Protein AF-A0A821NLD6-F1 (afdb_monomer)

Structure (mmCIF, N/CA/C/O backbone):
data_AF-A0A821NLD6-F1
#
_entry.id   AF-A0A821NLD6-F1
#
loop_
_atom_site.group_PDB
_atom_site.id
_atom_site.type_symbol
_atom_site.label_atom_id
_atom_site.label_alt_id
_atom_site.label_comp_id
_atom_site.label_asym_id
_atom_site.label_entity_id
_atom_site.label_seq_id
_atom_site.pdbx_PDB_ins_code
_atom_site.Cartn_x
_atom_site.Cartn_y
_atom_site.Cartn_z
_atom_site.occupancy
_atom_site.B_iso_or_equiv
_atom_site.auth_seq_id
_atom_site.auth_comp_id
_atom_site.auth_asym_id
_atom_site.auth_atom_id
_atom_site.pdbx_PDB_model_num
ATOM 1 N N . MET A 1 1 ? -44.579 -10.676 -20.548 1.00 37.75 1 MET A N 1
ATOM 2 C CA . MET A 1 1 ? -43.269 -11.299 -20.260 1.00 37.75 1 MET A CA 1
ATOM 3 C C . MET A 1 1 ? -42.342 -11.118 -21.457 1.00 37.75 1 MET A C 1
ATOM 5 O O . MET A 1 1 ? -42.563 -11.739 -22.485 1.00 37.75 1 MET A O 1
ATOM 9 N N . LYS A 1 2 ? -41.333 -10.247 -21.354 1.00 29.66 2 LYS A N 1
ATOM 10 C CA . LYS A 1 2 ? -40.175 -10.227 -22.261 1.00 29.66 2 LYS A CA 1
ATOM 11 C C . LYS A 1 2 ? -38.938 -10.290 -21.374 1.00 29.66 2 LYS A C 1
ATOM 13 O O . LYS A 1 2 ? -38.672 -9.351 -20.631 1.00 29.66 2 LYS A O 1
ATOM 18 N N . GLY A 1 3 ? -38.264 -11.437 -21.389 1.00 34.97 3 GLY A N 1
ATOM 19 C CA . GLY A 1 3 ? -37.049 -11.667 -20.619 1.00 34.97 3 GLY A CA 1
ATOM 20 C C . GLY A 1 3 ? -35.936 -10.750 -21.110 1.00 34.97 3 GLY A C 1
ATOM 21 O O . GLY A 1 3 ? -35.515 -10.838 -22.264 1.00 34.97 3 GLY A O 1
ATOM 22 N N . GLN A 1 4 ? -35.464 -9.864 -20.235 1.00 34.06 4 GLN A N 1
ATOM 23 C CA . GLN A 1 4 ? -34.188 -9.193 -20.433 1.00 34.06 4 GLN A CA 1
ATOM 24 C C . GLN A 1 4 ? -33.091 -10.256 -20.352 1.00 34.06 4 GLN A C 1
ATOM 26 O O . GLN A 1 4 ? -32.816 -10.804 -19.287 1.00 34.06 4 GLN A O 1
ATOM 31 N N . LYS A 1 5 ? -32.471 -10.559 -21.496 1.00 36.44 5 LYS A N 1
ATOM 32 C CA . LYS A 1 5 ? -31.191 -11.268 -21.534 1.00 36.44 5 LYS A CA 1
ATOM 33 C C . LYS A 1 5 ? -30.191 -10.459 -20.704 1.00 36.44 5 LYS A C 1
ATOM 35 O O . LYS A 1 5 ? -29.886 -9.318 -21.056 1.00 36.44 5 LYS A O 1
ATOM 40 N N . MET A 1 6 ? -29.692 -11.046 -19.617 1.00 34.88 6 MET A N 1
ATOM 41 C CA . MET A 1 6 ? -28.507 -10.548 -18.921 1.00 34.88 6 MET A CA 1
ATOM 42 C C . MET A 1 6 ? -27.387 -10.364 -19.949 1.00 34.88 6 MET A C 1
ATOM 44 O O . MET A 1 6 ? -27.017 -11.305 -20.651 1.00 34.88 6 MET A O 1
ATOM 48 N N . LYS A 1 7 ? -26.872 -9.135 -20.061 1.00 32.75 7 LYS A N 1
ATOM 49 C CA . LYS A 1 7 ? -25.643 -8.862 -20.813 1.00 32.75 7 LYS A CA 1
ATOM 50 C C . LYS A 1 7 ? -24.501 -9.680 -20.187 1.00 32.75 7 LYS A C 1
ATOM 52 O O . LYS A 1 7 ? -24.438 -9.749 -18.959 1.00 32.75 7 LYS A O 1
ATOM 57 N N . PRO A 1 8 ? -23.599 -10.274 -20.986 1.00 34.47 8 PRO A N 1
ATOM 58 C CA . PRO A 1 8 ? -22.451 -10.993 -20.448 1.00 34.47 8 PRO A CA 1
ATOM 59 C C . PRO A 1 8 ? -21.585 -10.035 -19.618 1.00 34.47 8 PRO A C 1
ATOM 61 O O . PRO A 1 8 ? -21.359 -8.888 -20.018 1.00 34.47 8 PRO A O 1
ATOM 64 N N . MET A 1 9 ? -21.111 -10.493 -18.456 1.00 41.25 9 MET A N 1
ATOM 65 C CA . MET A 1 9 ? -20.085 -9.784 -17.692 1.00 41.25 9 MET A CA 1
ATOM 66 C C . MET A 1 9 ? -18.869 -9.556 -18.600 1.00 41.25 9 MET A C 1
ATOM 68 O O . MET A 1 9 ? -18.304 -10.510 -19.130 1.00 41.25 9 MET A O 1
ATOM 72 N N . LYS A 1 10 ? -18.477 -8.290 -18.794 1.00 47.72 10 LYS A N 1
ATOM 73 C CA . LYS A 1 10 ? -17.214 -7.906 -19.446 1.00 47.72 10 LYS A CA 1
ATOM 74 C C . LYS A 1 10 ? -16.070 -8.715 -18.816 1.00 47.72 10 LYS A C 1
ATOM 76 O O . LYS A 1 10 ? -15.932 -8.683 -17.593 1.00 47.72 10 LYS A O 1
ATOM 81 N N . ASN A 1 11 ? -15.267 -9.407 -19.630 1.00 58.84 11 ASN A N 1
ATOM 82 C CA . ASN A 1 11 ? -14.079 -10.132 -19.166 1.00 58.84 11 ASN A CA 1
ATOM 83 C C . ASN A 1 11 ? -13.219 -9.194 -18.298 1.00 58.84 11 ASN A C 1
ATOM 85 O O . ASN A 1 11 ? -12.875 -8.091 -18.734 1.00 58.84 11 ASN A O 1
ATOM 89 N N . ARG A 1 12 ? -12.932 -9.592 -17.053 1.00 69.56 12 ARG A N 1
ATOM 90 C CA . ARG A 1 12 ? -12.019 -8.844 -16.176 1.00 69.56 12 ARG A CA 1
ATOM 91 C C . ARG A 1 12 ? -10.612 -8.914 -16.773 1.00 69.56 12 ARG A C 1
ATOM 93 O O . ARG A 1 12 ? -10.216 -9.974 -17.250 1.00 69.56 12 ARG A O 1
ATOM 100 N N . SER A 1 13 ? -9.886 -7.797 -16.761 1.00 84.12 13 SER A N 1
ATOM 101 C CA . SER A 1 13 ? -8.491 -7.758 -17.209 1.00 84.12 13 SER A CA 1
ATOM 102 C C . SER A 1 13 ? -7.653 -8.716 -16.361 1.00 84.12 13 SER A C 1
ATOM 104 O O . SER A 1 13 ? -7.825 -8.760 -15.141 1.00 84.12 13 SER A O 1
ATOM 106 N N . ARG A 1 14 ? -6.749 -9.469 -16.989 1.00 93.25 14 ARG A N 1
ATOM 107 C CA . ARG A 1 14 ? -5.793 -10.333 -16.287 1.00 93.25 14 ARG A CA 1
ATOM 108 C C . ARG A 1 14 ? -4.606 -9.484 -15.856 1.00 93.25 14 ARG A C 1
ATOM 110 O O . ARG A 1 14 ? -3.985 -8.831 -16.693 1.00 93.25 14 ARG A O 1
ATOM 117 N N . ILE A 1 15 ? -4.313 -9.470 -14.564 1.00 93.88 15 ILE A N 1
ATOM 118 C CA . ILE A 1 15 ? -3.285 -8.612 -13.970 1.00 93.88 15 ILE A CA 1
ATOM 119 C C . ILE A 1 15 ? -2.343 -9.492 -13.158 1.00 93.88 15 ILE A C 1
ATOM 121 O O . ILE A 1 15 ? -2.805 -10.427 -12.507 1.00 93.88 15 ILE A O 1
ATOM 125 N N . VAL A 1 16 ? -1.050 -9.182 -13.196 1.00 96.94 16 VAL A N 1
ATOM 126 C CA . VAL A 1 16 ? -0.032 -9.797 -12.336 1.00 96.94 16 VAL A CA 1
ATOM 127 C C . VAL A 1 16 ? 0.734 -8.726 -11.570 1.00 96.94 16 VAL A C 1
ATOM 129 O O . VAL A 1 16 ? 1.032 -7.662 -12.119 1.00 96.94 16 VAL A O 1
ATOM 132 N N . LEU A 1 17 ? 1.053 -9.013 -10.308 1.00 97.62 17 LEU A N 1
ATOM 133 C CA . LEU A 1 17 ? 1.860 -8.159 -9.443 1.00 97.62 17 LEU A CA 1
ATOM 134 C C . LEU A 1 17 ? 3.259 -8.748 -9.226 1.00 97.62 17 LEU A C 1
ATOM 136 O O . LEU A 1 17 ? 3.413 -9.863 -8.740 1.00 97.62 17 LEU A O 1
ATOM 140 N N . GLY A 1 18 ? 4.291 -7.974 -9.534 1.00 97.38 18 GLY A N 1
ATOM 141 C CA . GLY A 1 18 ? 5.661 -8.215 -9.105 1.00 97.38 18 GLY A CA 1
ATOM 142 C C . GLY A 1 18 ? 5.996 -7.382 -7.878 1.00 97.38 18 GLY A C 1
ATOM 143 O O . GLY A 1 18 ? 5.846 -6.164 -7.902 1.00 97.38 18 GLY A O 1
ATOM 144 N N . ILE A 1 19 ? 6.474 -8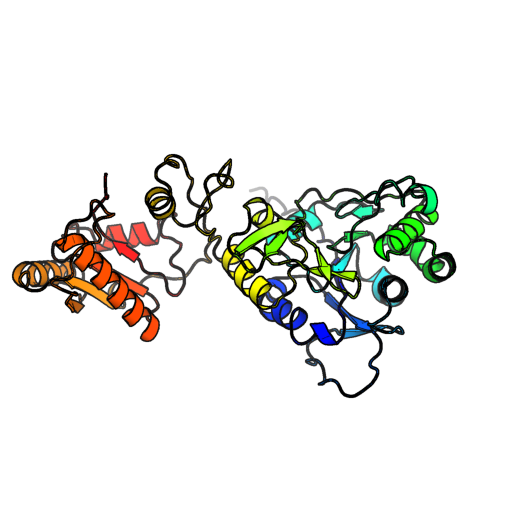.022 -6.818 1.00 96.31 19 ILE A N 1
ATOM 145 C CA . ILE A 1 19 ? 6.978 -7.340 -5.626 1.00 96.31 19 ILE A CA 1
ATOM 146 C C . ILE A 1 19 ? 8.499 -7.428 -5.658 1.00 96.31 19 ILE A C 1
ATOM 148 O O . ILE A 1 19 ? 9.067 -8.512 -5.502 1.00 96.31 19 ILE A O 1
ATOM 152 N N . LEU A 1 20 ? 9.154 -6.293 -5.885 1.00 94.94 20 LEU A N 1
ATOM 153 C CA . LEU A 1 20 ? 10.603 -6.173 -5.847 1.00 94.94 20 LEU A CA 1
ATOM 154 C C . LEU A 1 20 ? 11.060 -6.161 -4.382 1.00 94.94 20 LEU A C 1
ATOM 156 O O . LEU A 1 20 ? 10.788 -5.219 -3.642 1.00 94.94 20 LEU A O 1
ATOM 160 N N . SER A 1 21 ? 11.734 -7.226 -3.952 1.00 92.75 21 SER A N 1
ATOM 161 C CA . SER A 1 21 ? 12.211 -7.423 -2.577 1.00 92.75 21 SER A CA 1
ATOM 162 C C . SER A 1 21 ? 13.672 -7.835 -2.584 1.00 92.75 21 SER A C 1
ATOM 164 O O . SER A 1 21 ? 14.191 -8.273 -3.601 1.00 92.75 21 SER A O 1
ATOM 166 N N . ASP A 1 22 ? 14.362 -7.744 -1.460 1.00 90.06 22 ASP A N 1
ATOM 167 C CA . ASP A 1 22 ? 15.626 -8.444 -1.238 1.00 90.06 22 ASP A CA 1
ATOM 168 C C . ASP A 1 22 ? 15.442 -9.580 -0.227 1.00 90.06 22 ASP A C 1
ATOM 170 O O . ASP A 1 22 ? 14.374 -9.747 0.370 1.00 90.06 22 ASP A O 1
ATOM 174 N N . GLN A 1 23 ? 16.498 -10.365 -0.055 1.00 85.25 23 GLN A N 1
ATOM 175 C CA . GLN A 1 23 ? 16.571 -11.463 0.898 1.00 85.25 23 GLN A CA 1
ATOM 176 C C . GLN A 1 23 ? 16.348 -11.051 2.364 1.00 85.25 23 GLN A C 1
ATOM 178 O O . GLN A 1 23 ? 15.758 -11.822 3.123 1.00 85.25 23 GLN A O 1
ATOM 183 N N . GLN A 1 24 ? 16.782 -9.857 2.776 1.00 86.12 24 GLN A N 1
ATOM 184 C CA . GLN A 1 24 ? 16.653 -9.372 4.157 1.00 86.12 24 GLN A CA 1
ATOM 185 C C . GLN A 1 24 ? 15.200 -8.997 4.486 1.00 86.12 24 GLN A C 1
ATOM 187 O O . GLN A 1 24 ? 14.738 -9.197 5.612 1.00 86.12 24 GLN A O 1
ATOM 192 N N . LEU A 1 25 ? 14.452 -8.516 3.490 1.00 89.12 25 LEU A N 1
ATOM 193 C CA . LEU A 1 25 ? 13.050 -8.119 3.628 1.00 89.12 25 LEU A CA 1
ATOM 194 C C . LEU A 1 25 ? 12.063 -9.298 3.634 1.00 89.12 25 LEU A C 1
ATOM 196 O O . LEU A 1 25 ? 10.897 -9.128 4.005 1.00 89.12 25 LEU A O 1
ATOM 200 N N . MET A 1 26 ? 12.513 -10.507 3.278 1.00 86.62 26 MET A N 1
ATOM 201 C CA . MET A 1 26 ? 11.643 -11.682 3.144 1.00 86.62 26 MET A CA 1
ATOM 202 C C . MET A 1 26 ? 10.950 -12.082 4.454 1.00 86.62 26 MET A C 1
ATOM 204 O O . MET A 1 26 ? 9.757 -12.392 4.465 1.00 86.62 26 MET A O 1
ATOM 208 N N . ASN A 1 27 ? 11.674 -12.036 5.575 1.00 85.75 27 ASN A N 1
ATOM 209 C CA . ASN A 1 27 ? 11.132 -12.397 6.891 1.00 85.75 27 ASN A CA 1
ATOM 210 C C . ASN A 1 27 ? 10.451 -11.220 7.610 1.00 85.75 27 ASN A C 1
ATOM 212 O O . ASN A 1 27 ? 9.822 -11.426 8.649 1.00 85.75 27 ASN A O 1
ATOM 216 N N . THR A 1 28 ? 10.543 -10.005 7.062 1.00 90.38 28 THR A N 1
ATOM 217 C CA . THR A 1 28 ? 10.016 -8.777 7.670 1.00 90.38 28 THR A CA 1
ATOM 218 C C . THR A 1 28 ? 8.853 -8.205 6.859 1.00 90.38 28 THR A C 1
ATOM 220 O O . THR A 1 28 ? 7.698 -8.513 7.159 1.00 90.38 28 THR A O 1
ATOM 223 N N . LEU A 1 29 ? 9.114 -7.380 5.842 1.00 92.56 29 LEU A N 1
ATOM 224 C CA . LEU A 1 29 ? 8.087 -6.659 5.078 1.00 92.56 29 LEU A CA 1
ATOM 225 C C . LEU A 1 29 ? 7.287 -7.586 4.164 1.00 92.56 29 LEU A C 1
ATOM 227 O O . LEU A 1 29 ? 6.063 -7.476 4.087 1.00 92.56 29 LEU A O 1
ATOM 231 N N . VAL A 1 30 ? 7.940 -8.571 3.545 1.00 90.75 30 VAL A N 1
ATOM 232 C CA . VAL A 1 30 ? 7.242 -9.585 2.745 1.00 90.75 30 VAL A CA 1
ATOM 233 C C . VAL A 1 30 ? 6.304 -10.401 3.629 1.00 90.75 30 VAL A C 1
ATOM 235 O O . VAL A 1 30 ? 5.124 -10.535 3.303 1.00 90.75 30 VAL A O 1
ATOM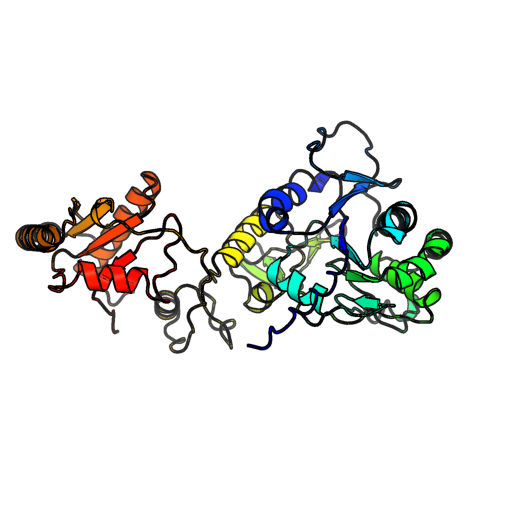 238 N N . ASN A 1 31 ? 6.762 -10.870 4.790 1.00 90.19 31 ASN A N 1
ATOM 239 C CA . ASN A 1 31 ? 5.894 -11.562 5.742 1.00 90.19 31 ASN A CA 1
ATOM 240 C C . ASN A 1 31 ? 4.741 -10.662 6.240 1.00 90.19 31 ASN A C 1
ATOM 242 O O . ASN A 1 31 ? 3.597 -11.110 6.302 1.00 90.19 31 ASN A O 1
ATOM 246 N N . ALA A 1 32 ? 5.002 -9.377 6.501 1.00 94.12 32 ALA A N 1
ATOM 247 C CA . ALA A 1 32 ? 3.962 -8.424 6.888 1.00 94.12 32 ALA A CA 1
ATOM 248 C C . ALA A 1 32 ? 2.911 -8.226 5.784 1.00 94.12 32 ALA A C 1
ATOM 250 O O . ALA A 1 32 ? 1.714 -8.255 6.068 1.00 94.12 32 ALA A O 1
ATOM 251 N N . SER A 1 33 ? 3.318 -8.111 4.515 1.00 93.94 33 SER A N 1
ATOM 252 C CA . SER A 1 33 ? 2.387 -8.031 3.378 1.00 93.94 33 SER A CA 1
ATOM 253 C C . SER A 1 33 ? 1.469 -9.262 3.294 1.00 93.94 33 SER A C 1
ATOM 255 O O . SER A 1 33 ? 0.259 -9.117 3.100 1.00 93.94 33 SER A O 1
ATOM 257 N N . ARG A 1 34 ? 2.011 -10.466 3.550 1.00 90.62 34 ARG A N 1
ATOM 258 C CA . ARG A 1 34 ? 1.255 -11.734 3.576 1.00 90.62 34 ARG A CA 1
ATOM 259 C C . ARG A 1 34 ? 0.211 -11.793 4.678 1.00 90.62 34 ARG A C 1
ATOM 261 O O . ARG A 1 34 ? -0.840 -12.391 4.485 1.00 90.62 34 ARG A O 1
ATOM 268 N N . GLN A 1 35 ? 0.525 -11.234 5.836 1.00 90.19 35 GLN A N 1
ATOM 269 C CA . GLN A 1 35 ? -0.358 -11.245 6.999 1.00 90.19 35 GLN A CA 1
ATOM 270 C C . GLN A 1 35 ? -1.376 -10.095 6.982 1.00 90.19 35 GLN A C 1
ATOM 272 O O . GLN A 1 35 ? -2.294 -10.086 7.796 1.00 90.19 35 GLN A O 1
ATOM 277 N N . THR A 1 36 ? -1.229 -9.134 6.064 1.00 92.69 36 THR A N 1
ATOM 278 C CA . THR A 1 36 ? -2.073 -7.936 5.988 1.00 92.69 36 THR A CA 1
ATOM 279 C C . THR A 1 36 ? -2.931 -7.916 4.723 1.00 92.69 36 THR A C 1
ATOM 281 O O . THR A 1 36 ? -4.058 -8.408 4.717 1.00 92.69 36 THR A O 1
ATOM 284 N N . TRP A 1 37 ? -2.445 -7.317 3.637 1.00 91.44 37 TRP A N 1
ATOM 285 C CA . TRP A 1 37 ? -3.267 -6.994 2.471 1.00 91.44 37 TRP A CA 1
ATOM 286 C C . TRP A 1 37 ? -3.317 -8.108 1.415 1.00 91.44 37 TRP A C 1
ATOM 288 O O . TRP A 1 37 ? -4.322 -8.220 0.713 1.00 91.44 37 TRP A O 1
ATOM 298 N N . ILE A 1 38 ? -2.302 -8.975 1.330 1.00 92.25 38 ILE A N 1
ATOM 299 C CA . ILE A 1 38 ? -2.241 -10.054 0.325 1.00 92.25 38 ILE A CA 1
ATOM 300 C C . ILE A 1 38 ? -3.405 -11.048 0.397 1.00 92.25 38 ILE A C 1
ATOM 302 O O . ILE A 1 38 ? -3.915 -11.393 -0.664 1.00 92.25 38 ILE A O 1
ATOM 306 N N . PRO A 1 39 ? -3.906 -11.479 1.571 1.00 86.25 39 PRO A N 1
ATOM 307 C CA . PRO A 1 39 ? -5.051 -12.389 1.632 1.00 86.25 39 PRO A CA 1
ATOM 308 C C . PRO A 1 39 ? -6.320 -11.828 0.975 1.00 86.25 39 PRO A C 1
ATOM 310 O O . PRO A 1 39 ? -7.214 -12.586 0.616 1.00 86.25 39 PRO A O 1
ATOM 313 N N . SER A 1 40 ? -6.418 -10.500 0.833 1.00 79.25 40 SER A N 1
ATOM 314 C CA . SER A 1 40 ? -7.519 -9.832 0.126 1.00 79.25 40 SER A CA 1
ATOM 315 C C . SER A 1 40 ? -7.203 -9.545 -1.352 1.00 79.25 40 SER A C 1
ATOM 317 O O . SER A 1 40 ? -8.100 -9.132 -2.086 1.00 79.25 40 SER A O 1
ATOM 319 N N . PHE A 1 41 ? -5.952 -9.710 -1.794 1.00 85.50 41 PHE A N 1
ATOM 320 C CA . PHE A 1 41 ? -5.506 -9.378 -3.146 1.00 85.50 41 PHE A CA 1
ATOM 321 C C . PHE A 1 41 ? -5.912 -10.482 -4.141 1.00 85.50 41 PHE A C 1
ATOM 323 O O . PHE A 1 41 ? -5.534 -11.635 -3.952 1.00 85.50 41 PHE A O 1
ATOM 330 N N . PRO A 1 42 ? -6.686 -10.172 -5.199 1.00 83.12 42 PRO A N 1
ATOM 331 C CA . PRO A 1 42 ? -7.341 -11.199 -6.015 1.00 83.12 42 PRO A CA 1
ATOM 332 C C . PRO A 1 42 ? -6.547 -11.628 -7.262 1.00 83.12 42 PRO A C 1
ATOM 334 O O . PRO A 1 42 ? -7.101 -12.341 -8.098 1.00 83.12 42 PRO A O 1
ATOM 337 N N . TYR A 1 43 ? -5.319 -11.136 -7.447 1.00 90.38 43 TYR A N 1
ATOM 338 C CA . TYR A 1 43 ? -4.520 -11.355 -8.656 1.00 90.38 43 TYR A CA 1
ATOM 339 C C . TYR A 1 43 ? -3.254 -12.155 -8.353 1.00 90.38 43 TYR A C 1
ATOM 341 O O . TYR A 1 43 ? -2.788 -12.184 -7.212 1.00 90.38 43 TYR A O 1
ATOM 349 N N . ASP A 1 44 ? -2.680 -12.761 -9.392 1.00 93.69 44 ASP A N 1
ATOM 350 C CA . ASP A 1 44 ? -1.421 -13.489 -9.274 1.00 93.69 44 ASP A CA 1
ATOM 351 C C . ASP A 1 44 ? -0.294 -12.551 -8.845 1.00 93.69 44 ASP A C 1
ATOM 353 O O . ASP A 1 44 ? -0.226 -11.389 -9.265 1.00 93.69 44 ASP A O 1
ATOM 357 N N . LEU A 1 45 ? 0.608 -13.070 -8.013 1.00 95.06 45 LEU A N 1
ATOM 358 C CA . LEU A 1 45 ? 1.751 -12.310 -7.534 1.00 95.06 45 LEU A CA 1
ATOM 359 C C . LEU A 1 45 ? 3.037 -13.137 -7.514 1.00 95.06 45 LEU A C 1
ATOM 361 O O . LEU A 1 45 ? 3.017 -14.343 -7.254 1.00 95.06 45 LEU A O 1
ATOM 365 N N . PHE A 1 46 ? 4.150 -12.450 -7.757 1.00 95.12 46 PHE A N 1
ATOM 366 C CA . PHE A 1 46 ? 5.510 -12.971 -7.681 1.00 95.12 46 PHE A CA 1
ATOM 367 C C . PHE A 1 46 ? 6.358 -12.064 -6.794 1.00 95.12 46 PHE A C 1
ATOM 369 O O . PHE A 1 46 ? 6.314 -10.841 -6.926 1.00 95.12 46 PHE A O 1
ATOM 376 N N . TYR A 1 47 ? 7.165 -12.661 -5.925 1.00 94.38 47 TYR A N 1
ATOM 377 C CA . TYR A 1 47 ? 8.224 -11.953 -5.213 1.00 94.38 47 TYR A CA 1
ATOM 378 C C . TYR A 1 47 ? 9.523 -12.109 -5.982 1.00 94.38 47 TYR A C 1
ATOM 380 O O . TYR A 1 47 ? 9.917 -13.227 -6.291 1.00 94.38 47 TYR A O 1
ATOM 388 N N . PHE A 1 48 ? 10.207 -11.010 -6.262 1.00 94.44 48 PHE A N 1
ATOM 389 C CA . PHE A 1 48 ? 11.486 -11.024 -6.954 1.00 94.44 48 PHE A CA 1
ATOM 390 C C . PHE A 1 48 ? 12.602 -10.701 -5.979 1.00 94.44 48 PHE A C 1
ATOM 392 O O . PHE A 1 48 ? 12.579 -9.630 -5.379 1.00 94.44 48 PHE A O 1
ATOM 399 N N . VAL A 1 49 ? 13.575 -11.600 -5.858 1.00 92.81 49 VAL A N 1
ATOM 400 C CA . VAL A 1 49 ? 14.766 -11.441 -5.010 1.00 92.81 49 VAL A CA 1
ATOM 401 C C . VAL A 1 49 ? 16.028 -11.658 -5.836 1.00 92.81 49 VAL A C 1
ATOM 403 O O . VAL A 1 49 ? 16.003 -12.364 -6.843 1.00 92.81 49 VAL A O 1
ATOM 406 N N . GLY A 1 50 ? 17.139 -11.041 -5.446 1.00 90.25 50 GLY A N 1
ATOM 407 C CA . GLY A 1 50 ? 18.441 -11.310 -6.045 1.00 90.25 50 GLY A CA 1
ATOM 408 C C . GLY A 1 50 ? 18.937 -12.723 -5.734 1.00 90.25 50 GLY A C 1
ATOM 409 O O . GLY A 1 50 ? 18.416 -13.417 -4.854 1.00 90.25 50 GLY A O 1
ATOM 410 N N . ARG A 1 51 ? 19.968 -13.148 -6.464 1.00 85.31 51 ARG A N 1
ATOM 411 C CA . ARG A 1 51 ? 20.617 -14.452 -6.340 1.00 85.31 51 ARG A CA 1
ATOM 412 C C . ARG A 1 51 ? 21.075 -14.684 -4.900 1.00 85.31 51 ARG A C 1
ATOM 414 O O . ARG A 1 51 ? 21.732 -13.837 -4.290 1.00 85.31 51 ARG A O 1
ATOM 421 N N . ARG A 1 52 ? 20.749 -15.859 -4.359 1.00 73.56 52 ARG A N 1
ATOM 422 C CA . ARG A 1 52 ? 21.207 -16.288 -3.032 1.00 73.56 52 ARG A CA 1
ATOM 423 C C . ARG A 1 52 ? 22.718 -16.492 -3.028 1.00 73.56 52 ARG A C 1
ATOM 425 O O . ARG A 1 52 ? 23.233 -17.241 -3.854 1.00 73.56 52 ARG A O 1
ATOM 432 N N . ARG A 1 53 ? 23.417 -15.826 -2.099 1.00 62.59 53 ARG A N 1
ATOM 433 C CA . ARG A 1 53 ? 24.868 -15.994 -1.927 1.00 62.59 53 ARG A CA 1
ATOM 434 C C . ARG A 1 53 ? 25.256 -17.079 -0.917 1.00 62.59 53 ARG A C 1
ATOM 436 O O . ARG A 1 53 ? 26.345 -17.586 -1.089 1.00 62.59 53 ARG A O 1
ATOM 443 N N . GLU A 1 54 ? 24.400 -17.463 0.044 1.00 56.09 54 GLU A N 1
ATOM 444 C CA . GLU A 1 54 ? 24.458 -18.701 0.870 1.00 56.09 54 GLU A CA 1
ATOM 445 C C . GLU A 1 54 ? 23.449 -18.638 2.053 1.00 56.09 54 GLU A C 1
ATOM 447 O O . GLU A 1 54 ? 22.967 -17.564 2.402 1.00 56.09 54 GLU A O 1
ATOM 452 N N . HIS A 1 55 ? 23.109 -19.796 2.647 1.00 52.22 55 HIS A N 1
ATOM 453 C CA . HIS A 1 55 ? 22.485 -20.021 3.977 1.00 52.22 55 HIS A CA 1
ATOM 454 C C . HIS A 1 55 ? 21.381 -19.073 4.507 1.00 52.22 55 HIS A C 1
ATOM 456 O O . HIS A 1 55 ? 21.418 -18.655 5.664 1.00 52.22 55 HIS A O 1
ATOM 462 N N . LEU A 1 56 ? 20.319 -18.828 3.736 1.00 53.25 56 LEU A N 1
ATOM 463 C CA . LEU A 1 56 ? 19.081 -18.238 4.272 1.00 53.25 56 LEU A CA 1
ATOM 464 C C . LEU A 1 56 ? 17.965 -19.284 4.398 1.00 53.25 56 LEU A C 1
ATOM 466 O O . LEU A 1 56 ? 17.921 -20.217 3.587 1.00 53.25 56 LEU A O 1
ATOM 470 N N . PRO A 1 57 ? 17.079 -19.167 5.409 1.00 54.97 57 PRO A N 1
ATOM 471 C CA . PRO A 1 57 ? 16.007 -20.131 5.630 1.00 54.97 57 PRO A CA 1
ATOM 472 C C . PRO A 1 57 ? 15.167 -20.295 4.361 1.00 54.97 57 PRO A C 1
ATOM 474 O O . PRO A 1 57 ? 14.884 -19.315 3.671 1.00 54.97 57 PRO A O 1
ATOM 477 N N . GLN A 1 58 ? 14.790 -21.540 4.045 1.00 60.47 58 GLN A N 1
ATOM 478 C CA . GLN A 1 58 ? 13.907 -21.824 2.914 1.00 60.47 58 GLN A CA 1
ATOM 479 C C . GLN A 1 58 ? 12.666 -20.937 3.028 1.00 60.47 58 GLN A C 1
ATOM 481 O O . GLN A 1 58 ? 11.962 -20.966 4.040 1.00 60.47 58 GLN A O 1
ATOM 486 N N . PHE A 1 59 ? 12.417 -20.128 1.997 1.00 64.19 59 PHE A N 1
ATOM 487 C CA . PHE A 1 59 ? 11.190 -19.352 1.930 1.00 64.19 59 PHE A CA 1
ATOM 488 C C . PHE A 1 59 ? 9.999 -20.306 1.978 1.00 64.19 59 PHE A C 1
ATOM 490 O O . PHE A 1 59 ? 10.072 -21.438 1.498 1.00 64.19 59 PHE A O 1
ATOM 497 N N . SER A 1 60 ? 8.900 -19.847 2.576 1.00 59.00 60 SER A N 1
ATOM 498 C CA . SER A 1 60 ? 7.659 -20.617 2.627 1.00 59.00 60 SER A CA 1
ATOM 499 C C . SER A 1 60 ? 7.328 -21.146 1.221 1.00 59.00 60 SER A C 1
ATOM 501 O O . SER A 1 60 ? 7.237 -20.332 0.304 1.00 59.00 60 SER A O 1
ATOM 503 N N . PRO A 1 61 ? 7.106 -22.461 1.033 1.00 60.03 61 PRO A N 1
ATOM 504 C CA . PRO A 1 61 ? 6.885 -23.064 -0.289 1.00 60.03 61 PRO A CA 1
ATOM 505 C C . PRO A 1 61 ? 5.602 -22.572 -0.978 1.00 60.03 61 PRO A C 1
ATOM 507 O O . PRO A 1 61 ? 5.373 -22.847 -2.146 1.00 60.03 61 PRO A O 1
ATOM 510 N N . ILE A 1 62 ? 4.763 -21.833 -0.248 1.00 60.91 62 ILE A N 1
ATOM 511 C CA . ILE A 1 62 ? 3.541 -21.187 -0.741 1.00 60.91 62 ILE A CA 1
ATOM 512 C C . ILE A 1 62 ? 3.867 -19.859 -1.456 1.00 60.91 62 ILE A C 1
ATOM 514 O O . ILE A 1 62 ? 3.006 -19.275 -2.108 1.00 60.91 62 ILE A O 1
ATOM 518 N N . LEU A 1 63 ? 5.089 -19.338 -1.318 1.00 71.50 63 LEU A N 1
ATOM 519 C CA . LEU A 1 63 ? 5.500 -18.102 -1.971 1.00 71.50 63 LEU A CA 1
ATOM 520 C C . LEU A 1 63 ? 6.025 -18.371 -3.378 1.00 71.50 63 LEU A C 1
ATOM 522 O O . LEU A 1 63 ? 6.998 -19.099 -3.556 1.00 71.50 63 LEU A O 1
ATOM 526 N N . ASN A 1 64 ? 5.448 -17.677 -4.357 1.00 87.06 64 ASN A N 1
ATOM 527 C CA . ASN A 1 64 ? 5.982 -17.591 -5.714 1.00 87.06 64 ASN A CA 1
ATOM 528 C C . ASN A 1 64 ? 7.218 -16.674 -5.729 1.00 87.06 64 ASN A C 1
ATOM 530 O O . ASN A 1 64 ? 7.148 -15.528 -6.176 1.00 87.06 64 ASN A O 1
ATOM 534 N N . VAL A 1 65 ? 8.334 -17.148 -5.172 1.00 90.06 65 VAL A N 1
ATOM 535 C CA . VAL A 1 65 ? 9.608 -16.418 -5.152 1.00 90.06 65 VAL A CA 1
ATOM 536 C C . VAL A 1 65 ? 10.401 -16.738 -6.413 1.00 90.06 65 VAL A C 1
ATOM 538 O O . VAL A 1 65 ? 10.671 -17.899 -6.707 1.00 90.06 65 VAL A O 1
ATOM 541 N N . ILE A 1 66 ? 10.797 -15.698 -7.137 1.00 92.31 66 ILE A N 1
ATOM 542 C CA . ILE A 1 66 ? 11.632 -15.763 -8.328 1.00 92.31 66 ILE A CA 1
ATOM 543 C C . ILE A 1 66 ? 12.995 -15.171 -7.996 1.00 92.31 66 ILE A C 1
ATOM 545 O O . ILE A 1 66 ? 13.118 -13.994 -7.648 1.00 92.31 66 ILE A O 1
ATOM 549 N N . GLU A 1 67 ? 14.027 -15.995 -8.132 1.00 91.38 67 GLU A N 1
ATOM 550 C CA . GLU A 1 67 ? 15.410 -15.550 -8.027 1.00 91.38 67 GLU A CA 1
ATOM 551 C C . GLU A 1 67 ? 15.893 -14.961 -9.343 1.00 91.38 67 GLU A C 1
ATOM 553 O O . GLU A 1 67 ? 15.847 -15.595 -10.398 1.00 91.38 67 GLU A O 1
ATOM 558 N N . LEU A 1 68 ? 16.385 -13.732 -9.266 1.00 93.38 68 LEU A N 1
ATOM 559 C CA . LEU A 1 68 ? 16.930 -13.006 -10.395 1.00 93.38 68 LEU A CA 1
ATOM 560 C C . LEU A 1 68 ? 18.446 -13.225 -10.495 1.00 93.38 68 LEU A C 1
ATOM 562 O O . LEU A 1 68 ? 19.128 -13.345 -9.476 1.00 93.38 68 LEU A O 1
ATOM 566 N N . PRO A 1 69 ? 19.020 -13.219 -11.712 1.00 91.50 69 PRO A N 1
ATOM 567 C CA . PRO A 1 69 ? 20.451 -13.421 -11.931 1.00 91.50 69 PRO A CA 1
ATOM 568 C C . PRO A 1 69 ? 21.270 -12.149 -11.634 1.00 91.50 69 PRO A C 1
ATOM 570 O O . PRO A 1 69 ? 22.050 -11.699 -12.466 1.00 91.50 69 PRO A O 1
ATOM 573 N N . THR A 1 70 ? 21.073 -11.550 -10.461 1.00 90.25 70 THR A N 1
ATOM 574 C CA . THR A 1 70 ? 21.742 -10.329 -9.989 1.00 90.25 70 THR A CA 1
ATOM 575 C C . THR A 1 70 ? 21.784 -10.314 -8.469 1.00 90.25 70 THR A C 1
ATOM 577 O O . THR A 1 70 ? 20.969 -10.980 -7.837 1.00 90.25 70 THR A O 1
ATOM 580 N N . ASP A 1 71 ? 22.683 -9.543 -7.874 1.00 87.12 71 ASP A N 1
ATOM 581 C CA . ASP A 1 71 ? 22.774 -9.430 -6.419 1.00 87.12 71 ASP A CA 1
ATOM 582 C C . ASP A 1 71 ? 21.792 -8.406 -5.840 1.00 87.12 71 ASP A C 1
ATOM 584 O O . ASP A 1 71 ? 21.404 -7.448 -6.507 1.00 87.12 71 ASP A O 1
ATOM 588 N N . ASP A 1 72 ? 21.418 -8.595 -4.572 1.00 85.12 72 ASP A N 1
ATOM 589 C CA . ASP A 1 72 ? 20.543 -7.669 -3.839 1.00 85.12 72 ASP A CA 1
ATOM 590 C C . ASP A 1 72 ? 21.244 -6.372 -3.407 1.00 85.12 72 ASP A C 1
ATOM 592 O O . ASP A 1 72 ? 20.579 -5.364 -3.191 1.00 85.12 72 ASP A O 1
ATOM 596 N N . ASN A 1 73 ? 22.576 -6.384 -3.303 1.00 80.25 73 ASN A N 1
ATOM 597 C CA . ASN A 1 73 ? 23.363 -5.265 -2.773 1.00 80.25 73 ASN A CA 1
ATOM 598 C C . ASN A 1 73 ? 23.784 -4.243 -3.846 1.00 80.25 73 ASN A C 1
ATOM 600 O O . ASN A 1 73 ? 24.521 -3.307 -3.541 1.00 80.25 73 ASN A O 1
ATOM 604 N N . GLU A 1 74 ? 23.371 -4.426 -5.102 1.00 80.06 74 GLU A N 1
ATOM 605 C CA . GLU A 1 74 ? 23.639 -3.464 -6.173 1.00 80.06 74 GLU A CA 1
ATOM 606 C C . GLU A 1 74 ? 22.776 -2.209 -5.980 1.00 80.06 74 GLU A C 1
ATOM 608 O O . GLU A 1 74 ? 21.545 -2.287 -5.990 1.00 80.06 74 GLU A O 1
ATOM 613 N N . TYR A 1 75 ? 23.420 -1.049 -5.830 1.00 73.88 75 TYR A N 1
ATOM 614 C CA . TYR A 1 75 ? 22.741 0.242 -5.758 1.00 73.88 75 TYR A CA 1
ATOM 615 C C . TYR A 1 75 ? 23.284 1.213 -6.820 1.00 73.88 75 TYR A C 1
ATOM 617 O O . TYR A 1 75 ? 24.499 1.426 -6.865 1.00 73.88 75 TYR A O 1
ATOM 625 N N . PRO A 1 76 ? 22.415 1.834 -7.643 1.00 75.19 76 PRO A N 1
ATOM 626 C CA . PRO A 1 76 ? 20.962 1.616 -7.739 1.00 75.19 76 PRO A CA 1
ATOM 627 C C . PRO A 1 76 ? 20.603 0.216 -8.282 1.00 75.19 76 PRO A C 1
ATOM 629 O O . PRO A 1 76 ? 21.374 -0.346 -9.055 1.00 75.19 76 PRO A O 1
ATOM 632 N N . PRO A 1 77 ? 19.417 -0.341 -7.965 1.00 86.06 77 PRO A N 1
ATOM 633 C CA . PRO A 1 77 ? 19.033 -1.708 -8.341 1.00 86.06 77 PRO A CA 1
ATOM 634 C C . PRO A 1 77 ? 18.555 -1.814 -9.807 1.00 86.06 77 PRO A C 1
ATOM 636 O O . PRO A 1 77 ? 17.479 -2.349 -10.109 1.00 86.06 77 PRO A O 1
ATOM 639 N N . VAL A 1 78 ? 19.339 -1.277 -10.745 1.00 90.19 78 VAL A N 1
ATOM 640 C CA . VAL A 1 78 ? 18.998 -1.187 -12.175 1.00 90.19 78 VAL A CA 1
ATOM 641 C C . VAL A 1 78 ? 18.904 -2.579 -12.795 1.00 90.19 78 VAL A C 1
ATOM 643 O O . VAL A 1 78 ? 17.887 -2.912 -13.411 1.00 90.19 78 VAL A O 1
ATOM 646 N N . ASN A 1 79 ? 19.914 -3.431 -12.585 1.00 92.12 79 ASN A N 1
ATOM 647 C CA . ASN A 1 79 ? 19.912 -4.787 -13.138 1.00 92.12 79 ASN A CA 1
ATOM 648 C C . ASN A 1 79 ? 18.737 -5.614 -12.627 1.00 92.12 79 ASN A C 1
ATOM 650 O O . ASN A 1 79 ? 18.089 -6.328 -13.396 1.00 92.12 79 ASN A O 1
ATOM 654 N N . LYS A 1 80 ? 18.421 -5.473 -11.340 1.00 92.56 80 LYS A N 1
ATOM 655 C CA . LYS A 1 80 ? 17.292 -6.147 -10.702 1.00 92.56 80 LYS A CA 1
ATOM 656 C C . LYS A 1 80 ? 15.965 -5.727 -11.316 1.00 92.56 80 LYS A C 1
ATOM 658 O O . LYS A 1 80 ? 15.195 -6.593 -11.723 1.00 92.56 80 LYS A O 1
ATOM 663 N N . THR A 1 81 ? 15.757 -4.426 -11.499 1.00 94.81 81 THR A N 1
ATOM 664 C CA . THR A 1 81 ? 14.564 -3.883 -12.166 1.00 94.81 81 THR A CA 1
ATOM 665 C C . THR A 1 81 ? 14.423 -4.433 -13.588 1.00 94.81 81 THR A C 1
ATOM 667 O O . THR A 1 81 ? 13.373 -4.963 -13.950 1.00 94.81 81 THR A O 1
ATOM 670 N N . PHE A 1 82 ? 15.490 -4.410 -14.392 1.00 96.38 82 PHE A N 1
ATOM 671 C CA . PHE A 1 82 ? 15.443 -4.971 -15.746 1.00 96.38 82 PHE A CA 1
ATOM 672 C C . PHE A 1 82 ? 15.241 -6.491 -15.773 1.00 96.38 82 PHE A C 1
ATOM 674 O O . PHE A 1 82 ? 14.596 -7.007 -16.686 1.00 96.38 82 PHE A O 1
ATOM 681 N N . ASN A 1 83 ? 15.759 -7.224 -14.788 1.00 96.81 83 ASN A N 1
ATOM 682 C CA . ASN A 1 83 ? 15.558 -8.668 -14.682 1.00 96.81 83 ASN A CA 1
ATOM 683 C C . ASN A 1 83 ? 14.099 -9.033 -14.359 1.00 96.81 83 ASN A C 1
ATOM 685 O O . ASN A 1 83 ? 13.595 -9.994 -14.941 1.00 96.81 83 ASN A O 1
ATOM 689 N N . VAL A 1 84 ? 13.389 -8.243 -13.539 1.00 97.06 84 VAL A N 1
ATOM 690 C CA . VAL A 1 84 ? 11.931 -8.397 -13.335 1.00 97.06 84 VAL A CA 1
ATOM 691 C C . VAL A 1 84 ? 11.184 -8.285 -14.664 1.00 97.06 84 VAL A C 1
ATOM 693 O O . VAL A 1 84 ? 10.414 -9.173 -15.033 1.00 97.06 84 VAL A O 1
ATOM 696 N N . TRP A 1 85 ? 11.449 -7.222 -15.425 1.00 98.12 85 TRP A N 1
ATOM 697 C CA . TRP A 1 85 ? 10.775 -6.996 -16.706 1.00 98.12 85 TRP A CA 1
ATOM 698 C C . TRP A 1 85 ? 11.162 -8.028 -17.769 1.00 98.12 85 TRP A C 1
ATOM 700 O O . TRP A 1 85 ? 10.306 -8.452 -18.543 1.00 98.12 85 TRP A O 1
ATOM 710 N N . THR A 1 86 ? 12.410 -8.505 -17.758 1.00 98.12 86 THR A N 1
ATOM 711 C CA . THR A 1 86 ? 12.853 -9.623 -18.607 1.00 98.12 86 THR A CA 1
ATOM 712 C C . THR A 1 86 ? 12.067 -10.892 -18.281 1.00 98.12 86 THR A C 1
ATOM 714 O O . THR A 1 86 ? 11.590 -11.563 -19.192 1.00 98.12 86 THR A O 1
ATOM 717 N N . TYR A 1 87 ? 11.888 -11.211 -16.995 1.00 97.88 87 TYR A N 1
ATOM 718 C CA . TYR A 1 87 ? 11.112 -12.374 -16.570 1.00 97.88 87 TYR A CA 1
ATOM 719 C C . TYR A 1 87 ? 9.655 -12.277 -17.030 1.00 97.88 87 TYR A C 1
ATOM 721 O O . TYR A 1 87 ? 9.147 -13.215 -17.645 1.00 97.88 87 TYR A O 1
ATOM 729 N N . PHE A 1 88 ? 8.990 -11.139 -16.807 1.00 98.38 88 PHE A N 1
ATOM 730 C CA . PHE A 1 88 ? 7.616 -10.959 -17.275 1.00 98.38 88 PHE A CA 1
ATOM 731 C C . PHE A 1 88 ? 7.491 -11.046 -18.795 1.00 98.38 88 PHE A C 1
ATOM 733 O O . PHE A 1 88 ? 6.590 -11.726 -19.282 1.00 98.38 88 PHE A O 1
ATOM 740 N N . TYR A 1 89 ? 8.407 -10.428 -19.542 1.00 98.50 89 TYR A N 1
ATOM 741 C CA . TYR A 1 89 ? 8.411 -10.497 -21.001 1.00 98.50 89 TYR A CA 1
ATOM 742 C C . TYR A 1 89 ? 8.603 -11.935 -21.511 1.00 98.50 89 TYR A C 1
ATOM 744 O O . TYR A 1 89 ? 7.869 -12.381 -22.388 1.00 98.50 89 TYR A O 1
ATOM 752 N N . MET A 1 90 ? 9.550 -12.684 -20.943 1.00 97.62 90 MET A N 1
ATOM 753 C CA . MET A 1 90 ? 9.878 -14.026 -21.432 1.00 97.62 90 MET A CA 1
ATOM 754 C C . MET A 1 90 ? 8.873 -15.095 -20.988 1.00 97.62 90 MET A C 1
ATOM 756 O O . MET A 1 90 ? 8.599 -16.018 -21.747 1.00 97.62 90 MET A O 1
ATOM 760 N N . GLN A 1 91 ? 8.344 -14.997 -19.765 1.00 96.94 91 GLN A N 1
ATOM 761 C CA . GLN A 1 91 ? 7.569 -16.080 -19.142 1.00 96.94 91 GLN A CA 1
ATOM 762 C C . GLN A 1 91 ? 6.062 -15.804 -19.076 1.00 96.94 91 GLN A C 1
ATOM 764 O O . GLN A 1 91 ? 5.272 -16.742 -19.000 1.00 96.94 91 GLN A O 1
ATOM 769 N N . HIS A 1 92 ? 5.646 -14.531 -19.086 1.00 97.44 92 HIS A N 1
ATOM 770 C CA . HIS A 1 92 ? 4.273 -14.147 -18.727 1.00 97.44 92 HIS A CA 1
ATOM 771 C C . HIS A 1 92 ? 3.589 -13.182 -19.693 1.00 97.44 92 HIS A C 1
ATOM 773 O O . HIS A 1 92 ? 2.413 -12.875 -19.496 1.00 97.44 92 HIS A O 1
ATOM 779 N N . LEU A 1 93 ? 4.266 -12.740 -20.759 1.00 97.94 93 LEU A N 1
ATOM 780 C CA . LEU A 1 93 ? 3.748 -11.729 -21.686 1.00 97.94 93 LEU A CA 1
ATOM 781 C C . LEU A 1 93 ? 2.367 -12.088 -22.257 1.00 97.94 93 LEU A C 1
ATOM 783 O O . LEU A 1 93 ? 1.512 -11.220 -22.383 1.00 97.94 93 LEU A O 1
ATOM 787 N N . SER A 1 94 ? 2.117 -13.353 -22.593 1.00 96.81 94 SER A N 1
ATOM 788 C CA . SER A 1 94 ? 0.835 -13.806 -23.158 1.00 96.81 94 SER A CA 1
ATOM 789 C C . SER A 1 94 ? -0.251 -14.086 -22.104 1.00 96.81 94 SER A C 1
ATOM 791 O O . SER A 1 94 ? -1.442 -14.137 -22.445 1.00 96.81 94 SER A O 1
ATOM 793 N N . HIS A 1 95 ? 0.128 -14.244 -20.833 1.00 96.94 95 HIS A N 1
ATOM 794 C CA . HIS A 1 95 ? -0.762 -14.659 -19.744 1.00 96.94 95 HIS A CA 1
ATOM 795 C C . HIS A 1 95 ? -1.556 -13.500 -19.132 1.00 96.94 95 HIS A C 1
ATOM 797 O O . HIS A 1 95 ? -2.691 -13.712 -18.701 1.00 96.94 95 HIS A O 1
ATOM 803 N N . TYR A 1 96 ? -1.011 -12.281 -19.156 1.00 97.06 96 TYR A N 1
ATOM 804 C CA . TYR A 1 96 ? -1.617 -11.112 -18.516 1.00 97.06 96 TYR A CA 1
ATOM 805 C C . TYR A 1 96 ? -1.783 -9.943 -19.479 1.00 97.06 96 TYR A C 1
ATOM 807 O O . TYR A 1 96 ? -1.030 -9.782 -20.435 1.00 97.06 96 TYR A O 1
ATOM 815 N N . ASP A 1 97 ? -2.789 -9.115 -19.218 1.00 96.06 97 ASP A N 1
ATOM 816 C CA . ASP A 1 97 ? -3.073 -7.908 -19.993 1.00 96.06 97 ASP A CA 1
ATOM 817 C C . ASP A 1 97 ? -2.321 -6.695 -19.418 1.00 96.06 97 ASP A C 1
ATOM 819 O O . ASP A 1 97 ? -1.910 -5.809 -20.172 1.00 96.06 97 ASP A O 1
ATOM 823 N N . TYR A 1 98 ? -2.094 -6.687 -18.098 1.00 97.44 98 TYR A N 1
ATOM 824 C CA . TYR A 1 98 ? -1.363 -5.646 -17.375 1.00 97.44 98 TYR A CA 1
ATOM 825 C C . TYR A 1 98 ? -0.390 -6.246 -16.355 1.00 97.44 98 TYR A C 1
ATOM 827 O O . TYR A 1 98 ? -0.704 -7.220 -15.669 1.00 97.44 98 TYR A O 1
ATOM 835 N N . PHE A 1 99 ? 0.774 -5.616 -16.229 1.00 98.19 99 PHE A N 1
ATOM 836 C CA . PHE A 1 99 ? 1.849 -5.995 -15.318 1.00 98.19 99 PHE A CA 1
ATOM 837 C C . PHE A 1 99 ? 2.074 -4.848 -14.346 1.00 98.19 99 PHE A C 1
ATOM 839 O O . PHE A 1 99 ? 2.334 -3.725 -14.774 1.00 98.19 99 PHE A O 1
ATOM 846 N N . MET A 1 100 ? 1.964 -5.113 -13.051 1.00 97.69 100 MET A N 1
ATOM 847 C CA . MET A 1 100 ? 2.243 -4.136 -12.008 1.00 97.69 100 MET A CA 1
ATOM 848 C C . MET A 1 100 ? 3.521 -4.525 -11.280 1.00 97.69 100 MET A C 1
ATOM 850 O O . MET A 1 100 ? 3.700 -5.694 -10.959 1.00 97.69 100 MET A O 1
ATOM 854 N N . VAL A 1 101 ? 4.392 -3.562 -10.993 1.00 97.81 101 VAL A N 1
ATOM 855 C CA . VAL A 1 101 ? 5.552 -3.761 -10.110 1.00 97.81 101 VAL A CA 1
ATOM 856 C C . VAL A 1 101 ? 5.460 -2.771 -8.957 1.00 97.81 101 VAL A C 1
ATOM 858 O O . VAL A 1 101 ? 5.109 -1.620 -9.202 1.00 97.81 101 VAL A O 1
ATOM 861 N N . ILE A 1 102 ? 5.743 -3.222 -7.732 1.00 97.06 102 ILE A N 1
ATOM 862 C CA . ILE A 1 102 ? 5.877 -2.395 -6.519 1.00 97.06 102 ILE A CA 1
ATOM 863 C C . ILE A 1 102 ? 7.135 -2.785 -5.738 1.00 97.06 102 ILE A C 1
ATOM 865 O O . ILE A 1 102 ? 7.569 -3.938 -5.807 1.00 97.06 102 ILE A O 1
ATOM 869 N N . ASP A 1 103 ? 7.648 -1.869 -4.923 1.00 95.12 103 ASP A N 1
ATOM 870 C CA . ASP A 1 103 ? 8.660 -2.177 -3.908 1.00 95.12 103 ASP A CA 1
ATOM 871 C C . ASP A 1 103 ? 8.054 -2.892 -2.687 1.00 95.12 103 ASP A C 1
ATOM 873 O O . ASP A 1 103 ? 6.906 -2.643 -2.305 1.00 95.12 103 ASP A O 1
ATOM 877 N N . ALA A 1 104 ? 8.835 -3.755 -2.031 1.00 94.50 104 ALA A N 1
ATOM 878 C CA . ALA A 1 104 ? 8.406 -4.535 -0.863 1.00 94.50 104 ALA A CA 1
ATOM 879 C C . ALA A 1 104 ? 8.001 -3.693 0.363 1.00 94.50 104 ALA A C 1
ATOM 881 O O . ALA A 1 104 ? 7.264 -4.178 1.222 1.00 94.50 104 ALA A O 1
ATOM 882 N N . ASP A 1 105 ? 8.446 -2.440 0.447 1.00 94.31 105 ASP A N 1
ATOM 883 C CA . ASP A 1 105 ? 8.056 -1.477 1.482 1.00 94.31 105 ASP A CA 1
ATOM 884 C C . ASP A 1 105 ? 6.836 -0.624 1.085 1.00 94.31 105 ASP A C 1
ATOM 886 O O . ASP A 1 105 ? 6.527 0.375 1.735 1.00 94.31 105 ASP A O 1
ATOM 890 N N . THR A 1 106 ? 6.105 -1.014 0.041 1.00 96.62 106 THR A N 1
ATOM 891 C CA . THR A 1 106 ? 4.842 -0.383 -0.353 1.00 96.62 106 THR A CA 1
ATOM 892 C C . THR A 1 106 ? 3.653 -1.080 0.305 1.00 96.62 106 THR A C 1
ATOM 894 O O . THR A 1 106 ? 3.428 -2.279 0.126 1.00 96.62 106 THR A O 1
ATOM 897 N N . TYR A 1 107 ? 2.827 -0.318 1.022 1.00 97.00 107 TYR A N 1
ATOM 898 C CA . TYR A 1 107 ? 1.535 -0.802 1.502 1.00 97.00 107 TYR A CA 1
ATOM 899 C C . TYR A 1 107 ? 0.453 -0.642 0.432 1.00 97.00 107 TYR A C 1
ATOM 901 O O . TYR A 1 107 ? 0.317 0.426 -0.169 1.00 97.00 107 TYR A O 1
ATOM 909 N N . VAL A 1 108 ? -0.370 -1.679 0.259 1.00 96.25 108 VAL A N 1
ATOM 910 C CA . VAL A 1 108 ? -1.463 -1.706 -0.717 1.00 96.25 108 VAL A CA 1
ATOM 911 C C . VAL A 1 108 ? -2.818 -1.648 -0.013 1.00 96.25 108 VAL A C 1
ATOM 913 O O . VAL A 1 108 ? -3.200 -2.562 0.721 1.00 96.25 108 VAL A O 1
ATOM 916 N N . ASN A 1 109 ? -3.603 -0.609 -0.299 1.00 92.69 109 ASN A N 1
ATOM 917 C CA . ASN A 1 109 ? -5.038 -0.640 -0.039 1.00 92.69 109 ASN A CA 1
ATOM 918 C C . ASN A 1 109 ? -5.729 -1.343 -1.217 1.00 92.69 109 ASN A C 1
ATOM 920 O O . ASN A 1 109 ? -5.937 -0.747 -2.273 1.00 92.69 109 ASN A O 1
ATOM 924 N N . VAL A 1 110 ? -6.068 -2.622 -1.036 1.00 84.56 110 VAL A N 1
ATOM 925 C CA . VAL A 1 110 ? -6.572 -3.488 -2.117 1.00 84.56 110 VAL A CA 1
ATOM 926 C C . VAL A 1 110 ? -7.845 -2.948 -2.771 1.00 84.56 110 VAL A C 1
ATOM 928 O O . VAL A 1 110 ? -7.983 -3.050 -3.986 1.00 84.56 110 VAL A O 1
ATOM 931 N N . GLU A 1 111 ? -8.759 -2.352 -2.006 1.00 77.81 111 GLU A N 1
ATOM 932 C CA . GLU A 1 111 ? -10.015 -1.809 -2.540 1.00 77.81 111 GLU A CA 1
ATOM 933 C C . GLU A 1 111 ? -9.746 -0.613 -3.459 1.00 77.81 111 GLU A C 1
ATOM 935 O O . GLU A 1 111 ? -10.188 -0.588 -4.609 1.00 77.81 111 GLU A O 1
ATOM 940 N N . ASN A 1 112 ? -8.931 0.333 -2.991 1.00 83.75 112 ASN A N 1
ATOM 941 C CA . ASN A 1 112 ? -8.516 1.489 -3.785 1.00 83.75 112 ASN A CA 1
ATOM 942 C C . ASN A 1 112 ? -7.686 1.066 -5.007 1.00 83.75 112 ASN A C 1
ATOM 944 O O . ASN A 1 112 ? -7.856 1.617 -6.095 1.00 83.75 112 ASN A O 1
ATOM 948 N N . LEU A 1 113 ? -6.823 0.056 -4.860 1.00 89.88 113 LEU A N 1
ATOM 949 C CA . LEU A 1 113 ? -6.049 -0.486 -5.972 1.00 89.88 113 LEU A CA 1
ATOM 950 C C . LEU A 1 113 ? -6.955 -1.129 -7.030 1.00 89.88 113 LEU A C 1
ATOM 952 O O . LEU A 1 113 ? -6.734 -0.936 -8.220 1.00 89.88 113 LEU A O 1
ATOM 956 N N . GLN A 1 114 ? -8.000 -1.858 -6.636 1.00 82.00 114 GLN A N 1
ATOM 957 C CA . GLN A 1 114 ? -8.955 -2.420 -7.593 1.00 82.00 114 GLN A CA 1
ATOM 958 C C . GLN A 1 114 ? -9.686 -1.333 -8.386 1.00 82.00 114 GLN A C 1
ATOM 960 O O . GLN A 1 114 ? -9.905 -1.515 -9.584 1.00 82.00 114 GLN A O 1
ATOM 965 N N . ILE A 1 115 ? -10.044 -0.211 -7.755 1.00 79.50 115 ILE A N 1
ATOM 966 C CA . ILE A 1 115 ? -10.612 0.950 -8.458 1.00 79.50 115 ILE A CA 1
ATOM 967 C C . ILE A 1 115 ? -9.605 1.456 -9.497 1.00 79.50 115 ILE A C 1
ATOM 969 O O . ILE A 1 115 ? -9.930 1.495 -10.683 1.00 79.50 115 ILE A O 1
ATOM 973 N N . MET A 1 116 ? -8.362 1.702 -9.071 1.00 86.62 116 MET A N 1
ATOM 974 C CA . MET A 1 116 ? -7.278 2.174 -9.938 1.00 86.62 116 MET A CA 1
ATOM 975 C C . MET A 1 116 ? -7.065 1.258 -11.150 1.00 86.62 116 MET A C 1
ATOM 977 O O . MET A 1 116 ? -7.006 1.719 -12.285 1.00 86.62 116 MET A O 1
ATOM 981 N N . LEU A 1 117 ? -6.984 -0.057 -10.930 1.00 86.75 117 LEU A N 1
ATOM 982 C CA . LEU A 1 117 ? -6.754 -1.040 -11.990 1.00 86.75 117 LEU A CA 1
ATOM 983 C C . LEU A 1 117 ? -7.953 -1.177 -12.943 1.00 86.75 117 LEU A C 1
ATOM 985 O O . LEU A 1 117 ? -7.767 -1.454 -14.125 1.00 86.75 117 LEU A O 1
ATOM 989 N N . ASN A 1 118 ? -9.183 -0.970 -12.462 1.00 82.12 118 ASN A N 1
ATOM 990 C CA . ASN A 1 118 ? -10.385 -1.025 -13.300 1.00 82.12 118 ASN A CA 1
ATOM 991 C C . ASN A 1 118 ? -10.514 0.170 -14.258 1.00 82.12 118 ASN A C 1
ATOM 993 O O . ASN A 1 118 ? -11.153 0.032 -15.313 1.00 82.12 118 ASN A O 1
ATOM 997 N N . GLU A 1 119 ? -9.929 1.311 -13.886 1.00 83.56 119 GLU A N 1
ATOM 998 C CA . GLU A 1 119 ? -9.879 2.546 -14.678 1.00 83.56 119 GLU A CA 1
ATOM 999 C C . GLU A 1 119 ? -8.836 2.480 -15.802 1.00 83.56 119 GLU A C 1
ATOM 1001 O O . GLU A 1 119 ? -8.989 3.145 -16.828 1.00 83.56 119 GLU A O 1
ATOM 1006 N N . ILE A 1 120 ? -7.814 1.630 -15.667 1.00 85.81 120 ILE A N 1
ATOM 1007 C CA . ILE A 1 120 ? -6.805 1.412 -16.708 1.00 85.81 120 ILE A CA 1
ATOM 1008 C C . ILE A 1 120 ? -7.442 0.637 -17.872 1.00 85.81 120 ILE A C 1
ATOM 1010 O O . ILE A 1 120 ? -7.729 -0.559 -17.794 1.00 85.81 120 ILE A O 1
ATOM 1014 N N . ARG A 1 121 ? -7.699 1.352 -18.973 1.00 82.06 121 ARG A N 1
ATOM 1015 C CA . ARG A 1 121 ? -8.324 0.841 -20.207 1.00 82.06 121 ARG A CA 1
ATOM 1016 C C . ARG A 1 121 ? -7.552 1.311 -21.438 1.00 82.06 121 ARG A C 1
ATOM 1018 O O . ARG A 1 121 ? -8.093 1.975 -22.316 1.00 82.06 121 ARG A O 1
ATOM 1025 N N . CYS A 1 122 ? -6.271 0.980 -21.474 1.00 87.81 122 CYS A N 1
ATOM 1026 C CA . CYS A 1 122 ? -5.334 1.359 -22.528 1.00 87.81 122 CYS A CA 1
ATOM 1027 C C . CYS A 1 122 ? -4.633 0.122 -23.088 1.00 87.81 122 CYS A C 1
ATOM 1029 O O . CYS A 1 122 ? -4.360 -0.825 -22.348 1.00 87.81 122 CYS A O 1
ATOM 1031 N N . GLN A 1 123 ? -4.371 0.135 -24.397 1.00 90.12 123 GLN A N 1
ATOM 1032 C CA . GLN A 1 123 ? -3.548 -0.877 -25.060 1.00 90.12 123 GLN A CA 1
ATOM 1033 C C . GLN A 1 123 ? -2.065 -0.608 -24.802 1.00 90.12 123 GLN A C 1
ATOM 1035 O O . GLN A 1 123 ? -1.337 -1.537 -24.466 1.00 90.12 123 GLN A O 1
ATOM 1040 N N . ASP A 1 124 ? -1.666 0.664 -24.877 1.00 94.19 124 ASP A N 1
ATOM 1041 C CA . ASP A 1 124 ? -0.339 1.150 -24.522 1.00 94.19 124 ASP A CA 1
ATOM 1042 C C . ASP A 1 124 ? -0.429 2.098 -23.342 1.00 94.19 124 ASP A C 1
ATOM 1044 O O . ASP A 1 124 ? -1.059 3.152 -23.433 1.00 94.19 124 ASP A O 1
ATOM 1048 N N . CYS A 1 125 ? 0.171 1.717 -22.220 1.00 94.56 125 CYS A N 1
ATOM 1049 C CA . CYS A 1 125 ? 0.255 2.607 -21.080 1.00 94.56 125 CYS A CA 1
ATOM 1050 C C . CYS A 1 125 ? 1.319 2.206 -20.077 1.00 94.56 125 CYS A C 1
ATOM 1052 O O . CYS A 1 125 ? 1.667 1.036 -19.909 1.00 94.56 125 CYS A O 1
ATOM 1054 N N . TYR A 1 126 ? 1.778 3.252 -19.403 1.00 97.38 126 TYR A N 1
ATOM 1055 C CA . TYR A 1 126 ? 2.705 3.253 -18.295 1.00 97.38 126 TYR A CA 1
ATOM 1056 C C . TYR A 1 126 ? 2.124 4.225 -17.259 1.00 97.38 126 TYR A C 1
ATOM 1058 O O . TYR A 1 126 ? 2.097 5.440 -17.476 1.00 97.38 126 TYR A O 1
ATOM 1066 N N . VAL A 1 127 ? 1.524 3.681 -16.200 1.00 97.38 127 VAL A N 1
ATOM 1067 C CA . VAL A 1 127 ? 0.688 4.427 -15.243 1.00 97.38 127 VAL A CA 1
ATOM 1068 C C . VAL A 1 127 ? 1.239 4.252 -13.838 1.00 97.38 127 VAL A C 1
ATOM 1070 O O . VAL A 1 127 ? 1.456 3.126 -13.405 1.00 97.38 127 VAL A O 1
ATOM 1073 N N . GLY A 1 128 ? 1.420 5.337 -13.095 1.00 96.56 128 GLY A N 1
ATOM 1074 C CA . GLY A 1 128 ? 1.916 5.286 -11.723 1.00 96.56 128 GLY A CA 1
ATOM 1075 C C . GLY A 1 128 ? 2.046 6.677 -11.122 1.00 96.56 128 GLY A C 1
ATOM 1076 O O . GLY A 1 128 ? 1.225 7.559 -11.387 1.00 96.56 128 GLY A O 1
ATOM 1077 N N . TYR A 1 129 ? 3.088 6.881 -10.318 1.00 95.00 129 TYR A N 1
ATOM 1078 C CA . TYR A 1 129 ? 3.420 8.192 -9.767 1.00 95.00 129 TYR A CA 1
ATOM 1079 C C . TYR A 1 129 ? 4.496 8.875 -10.628 1.00 95.00 129 TYR A C 1
ATOM 1081 O O . TYR A 1 129 ? 5.659 8.472 -10.546 1.00 95.00 129 TYR A O 1
ATOM 1089 N N . PRO A 1 130 ? 4.154 9.896 -11.438 1.00 93.94 130 PRO A N 1
ATOM 1090 C CA . PRO A 1 130 ? 5.107 10.541 -12.329 1.00 93.94 130 PRO A CA 1
ATOM 1091 C C . PRO A 1 130 ? 6.117 11.394 -11.558 1.00 93.94 130 PRO A C 1
ATOM 1093 O O . PRO A 1 130 ? 5.758 12.158 -10.660 1.00 93.94 130 PRO A O 1
ATOM 1096 N N . ALA A 1 131 ? 7.377 11.304 -11.963 1.00 88.94 131 ALA A N 1
ATOM 1097 C CA . ALA A 1 131 ? 8.477 12.131 -11.501 1.00 88.94 131 ALA A CA 1
ATOM 1098 C C . ALA A 1 131 ? 9.343 12.574 -12.682 1.00 88.94 131 ALA A C 1
ATOM 1100 O O . ALA A 1 131 ? 9.440 11.896 -13.704 1.00 88.94 131 ALA A O 1
ATOM 1101 N N . THR A 1 132 ? 9.980 13.731 -12.532 1.00 83.56 132 THR A N 1
ATOM 1102 C CA . THR A 1 132 ? 10.875 14.319 -13.540 1.00 83.56 132 THR A CA 1
ATOM 1103 C C . THR A 1 132 ? 12.335 14.339 -13.085 1.00 83.56 132 THR A C 1
ATOM 1105 O O . THR A 1 132 ? 13.178 14.887 -13.784 1.00 83.56 132 THR A O 1
ATOM 1108 N N . GLY A 1 133 ? 12.643 13.763 -11.917 1.00 72.38 133 GLY A N 1
ATOM 1109 C CA . GLY A 1 133 ? 13.955 13.888 -11.271 1.00 72.38 133 GLY A CA 1
ATOM 1110 C C . GLY A 1 133 ? 14.267 15.316 -10.811 1.00 72.38 133 GLY A C 1
ATOM 1111 O O . GLY A 1 133 ? 13.521 16.258 -11.108 1.00 72.38 133 GLY A O 1
ATOM 1112 N N . GLU A 1 134 ? 15.373 15.472 -10.084 1.00 68.62 134 GLU A N 1
ATOM 1113 C CA . GLU A 1 134 ? 15.822 16.782 -9.611 1.00 68.62 134 GLU A CA 1
ATOM 1114 C C . GLU A 1 134 ? 16.353 17.648 -10.773 1.00 68.62 134 GLU A C 1
ATOM 1116 O O . GLU A 1 134 ? 16.942 17.119 -11.726 1.00 68.62 134 GLU A O 1
ATOM 1121 N N . PRO A 1 135 ? 16.215 18.989 -10.723 1.00 68.06 135 PRO A N 1
ATOM 1122 C CA . PRO A 1 135 ? 16.613 19.871 -11.827 1.00 68.06 135 PRO A CA 1
ATOM 1123 C C . PRO A 1 135 ? 18.077 19.722 -12.275 1.00 68.06 135 PRO A C 1
ATOM 1125 O O . PRO A 1 135 ? 18.391 19.897 -13.454 1.00 68.06 135 PRO A O 1
ATOM 1128 N N . TYR A 1 136 ? 18.987 19.391 -11.351 1.00 66.56 136 TYR A N 1
ATOM 1129 C CA . TYR A 1 136 ? 20.409 19.189 -11.656 1.00 66.56 136 TYR A CA 1
ATOM 1130 C C . TYR A 1 136 ? 20.689 17.849 -12.356 1.00 66.56 136 TYR A C 1
ATOM 1132 O O . TYR A 1 136 ? 21.691 17.723 -13.063 1.00 66.56 136 TYR A O 1
ATOM 1140 N N . GLU A 1 137 ? 19.801 16.866 -12.205 1.00 64.81 137 GLU A N 1
ATOM 1141 C CA . GLU A 1 137 ? 19.900 15.569 -12.869 1.00 64.81 137 GLU A CA 1
ATOM 1142 C C . GLU A 1 137 ? 19.286 15.616 -14.267 1.00 64.81 137 GLU A C 1
ATOM 1144 O O . GLU A 1 137 ? 19.853 15.051 -15.199 1.00 64.81 137 GLU A O 1
ATOM 1149 N N . GLN A 1 138 ? 18.190 16.359 -14.461 1.00 66.88 138 GLN A N 1
ATOM 1150 C CA . GLN A 1 138 ? 17.456 16.437 -15.736 1.00 66.88 138 GLN A CA 1
ATOM 1151 C C . GLN A 1 138 ? 18.358 16.694 -16.954 1.00 66.88 138 GLN A C 1
ATOM 1153 O O . GLN A 1 138 ? 18.223 16.025 -17.981 1.00 66.88 138 GLN A O 1
ATOM 1158 N N . LYS A 1 139 ? 19.338 17.602 -16.826 1.00 65.00 139 LYS A N 1
ATOM 1159 C CA . LYS A 1 139 ? 20.296 17.919 -17.902 1.00 65.00 139 LYS A CA 1
ATOM 1160 C C . LYS A 1 139 ? 21.237 16.759 -18.249 1.00 65.00 139 LYS A C 1
ATOM 1162 O O . LYS A 1 139 ? 21.629 16.638 -19.404 1.00 65.00 139 LYS A O 1
ATOM 1167 N N . ARG A 1 140 ? 21.610 15.925 -17.272 1.00 62.94 140 ARG A N 1
ATOM 1168 C CA . ARG A 1 140 ? 22.482 14.749 -17.466 1.00 62.94 140 ARG A CA 1
ATOM 1169 C C . ARG A 1 140 ? 21.700 13.525 -17.935 1.00 62.94 140 ARG A C 1
ATOM 1171 O O . ARG A 1 140 ? 22.220 12.723 -18.701 1.00 62.94 140 ARG A O 1
ATOM 1178 N N . LEU A 1 141 ? 20.455 13.400 -17.482 1.00 64.06 141 LEU A N 1
ATOM 1179 C CA . LEU A 1 141 ? 19.581 12.264 -17.763 1.00 64.06 141 LEU A CA 1
ATOM 1180 C C . LEU A 1 141 ? 18.982 12.304 -19.175 1.00 64.06 141 LEU A C 1
ATOM 1182 O O . LEU A 1 141 ? 18.595 11.263 -19.710 1.00 64.06 141 LEU A O 1
ATOM 1186 N N . GLY A 1 142 ? 18.877 13.500 -19.770 1.00 62.41 142 GLY A N 1
ATOM 1187 C CA . GLY A 1 142 ? 18.236 13.697 -21.073 1.00 62.41 142 GLY A CA 1
ATOM 1188 C C . GLY A 1 142 ? 16.746 13.335 -21.070 1.00 62.41 142 GLY A C 1
ATOM 1189 O O . GLY A 1 142 ? 16.165 13.106 -22.128 1.00 62.41 142 GLY A O 1
ATOM 1190 N N . LEU A 1 143 ? 16.130 13.246 -19.887 1.00 65.19 143 LEU A N 1
ATOM 1191 C CA . LEU A 1 143 ? 14.720 12.918 -19.732 1.00 65.19 143 LEU A CA 1
ATOM 1192 C C . LEU A 1 143 ? 13.872 14.143 -20.056 1.00 65.19 143 LEU A C 1
ATOM 1194 O O . LEU A 1 143 ? 13.780 15.082 -19.272 1.00 65.19 143 LEU A O 1
ATOM 1198 N N . GLN A 1 144 ? 13.249 14.114 -21.229 1.00 69.19 144 GLN A N 1
ATOM 1199 C CA . GLN A 1 144 ? 12.299 15.137 -21.670 1.00 69.19 144 GLN A CA 1
ATOM 1200 C C . GLN A 1 144 ? 10.876 14.871 -21.158 1.00 69.19 144 GLN A C 1
ATOM 1202 O O . GLN A 1 144 ? 10.009 15.734 -21.280 1.00 69.19 144 GLN A O 1
ATOM 1207 N N . VAL A 1 145 ? 10.630 13.687 -20.585 1.00 83.50 145 VAL A N 1
ATOM 1208 C CA . VAL A 1 145 ? 9.307 13.243 -20.141 1.00 83.50 145 VAL A CA 1
ATOM 1209 C C . VAL A 1 145 ? 9.344 12.583 -18.755 1.00 83.50 145 VAL A C 1
ATOM 1211 O O . VAL A 1 145 ? 10.393 12.070 -18.356 1.00 83.50 145 VAL A O 1
ATOM 1214 N N . PRO A 1 146 ? 8.216 12.552 -18.020 1.00 91.25 146 PRO A N 1
ATOM 1215 C CA . PRO A 1 146 ? 8.144 11.891 -16.719 1.00 91.25 146 PRO A CA 1
ATOM 1216 C C . PRO A 1 146 ? 8.326 10.367 -16.788 1.00 91.25 146 PRO A C 1
ATOM 1218 O O . PRO A 1 146 ? 7.828 9.712 -17.707 1.00 91.25 146 PRO A O 1
ATOM 1221 N N . TYR A 1 147 ? 8.948 9.798 -15.755 1.00 92.88 147 TYR A N 1
ATOM 1222 C CA . TYR A 1 147 ? 8.990 8.357 -15.463 1.00 92.88 147 TYR A CA 1
ATOM 1223 C C . TYR A 1 147 ? 8.172 8.047 -14.199 1.00 92.88 147 TYR A C 1
ATOM 1225 O O . TYR A 1 147 ? 7.840 8.964 -13.449 1.00 92.88 147 TYR A O 1
ATOM 1233 N N . CYS A 1 148 ? 7.799 6.784 -13.967 1.00 95.31 148 CYS A N 1
ATOM 1234 C CA . CYS A 1 148 ? 7.059 6.399 -12.762 1.00 95.31 148 CYS A CA 1
ATOM 1235 C C . CYS A 1 148 ? 8.017 5.952 -11.655 1.00 95.31 148 CYS A C 1
ATOM 1237 O O . CYS A 1 148 ? 8.912 5.158 -11.921 1.00 95.31 148 CYS A O 1
ATOM 1239 N N . LEU A 1 149 ? 7.794 6.415 -10.422 1.00 91.56 149 LEU A N 1
ATOM 1240 C CA . LEU A 1 149 ? 8.565 6.008 -9.237 1.00 91.56 149 LEU A CA 1
ATOM 1241 C C . LEU A 1 149 ? 8.254 4.568 -8.775 1.00 91.56 149 LEU A C 1
ATOM 1243 O O . LEU A 1 149 ? 7.108 4.121 -8.865 1.00 91.56 149 LEU A O 1
ATOM 1247 N N . GLY A 1 150 ? 9.248 3.908 -8.171 1.00 85.75 150 GLY A N 1
ATOM 1248 C CA . GLY A 1 150 ? 9.269 2.515 -7.689 1.00 85.75 150 GLY A CA 1
ATOM 1249 C C . GLY A 1 150 ? 8.224 2.125 -6.640 1.00 85.75 150 GLY A C 1
ATOM 1250 O O . GLY A 1 150 ? 7.951 0.944 -6.434 1.00 85.75 150 GLY A O 1
ATOM 1251 N N . MET A 1 151 ? 7.509 3.101 -6.073 1.00 90.50 151 MET A N 1
ATOM 1252 C CA . MET A 1 151 ? 6.355 2.837 -5.204 1.00 90.50 151 MET A CA 1
ATOM 1253 C C . MET A 1 151 ? 5.245 2.027 -5.880 1.00 90.50 151 MET A C 1
ATOM 1255 O O . MET A 1 151 ? 4.397 1.452 -5.206 1.00 90.50 151 MET A O 1
ATOM 1259 N N . GLY A 1 152 ? 5.192 2.044 -7.210 1.00 94.81 152 GLY A N 1
ATOM 1260 C CA . GLY A 1 152 ? 4.257 1.234 -7.959 1.00 94.81 152 GLY A CA 1
ATOM 1261 C C . GLY A 1 152 ? 3.902 1.806 -9.315 1.00 94.81 152 GLY A C 1
ATOM 1262 O O . GLY A 1 152 ? 3.613 2.995 -9.453 1.00 94.81 152 GLY A O 1
ATOM 1263 N N . TYR A 1 153 ? 3.866 0.945 -10.323 1.00 97.31 153 TYR A N 1
ATOM 1264 C CA . TYR A 1 153 ? 3.407 1.321 -11.653 1.00 97.31 153 TYR A CA 1
ATOM 1265 C C . TYR A 1 153 ? 2.889 0.121 -12.434 1.00 97.31 153 TYR A C 1
ATOM 1267 O O . TYR A 1 153 ? 3.275 -1.022 -12.193 1.00 97.31 153 TYR A O 1
ATOM 1275 N N . VAL A 1 154 ? 1.994 0.404 -13.376 1.00 97.88 154 VAL A N 1
ATOM 1276 C CA . VAL A 1 154 ? 1.330 -0.555 -14.254 1.00 97.88 154 VAL A CA 1
ATOM 1277 C C . VAL A 1 154 ? 1.797 -0.325 -15.684 1.00 97.88 154 VAL A C 1
ATOM 1279 O O . VAL A 1 154 ? 1.772 0.803 -16.177 1.00 97.88 154 VAL A O 1
ATOM 1282 N N . ILE A 1 155 ? 2.185 -1.403 -16.357 1.00 98.25 155 ILE A N 1
ATOM 1283 C CA . ILE A 1 155 ? 2.553 -1.432 -17.770 1.00 98.25 155 ILE A CA 1
ATOM 1284 C C . ILE A 1 155 ? 1.599 -2.371 -18.506 1.00 98.25 155 ILE A C 1
ATOM 1286 O O . ILE A 1 155 ? 1.363 -3.503 -18.079 1.00 98.25 155 ILE A O 1
ATOM 1290 N N . ALA A 1 156 ? 1.040 -1.910 -19.623 1.00 97.81 156 ALA A N 1
ATOM 1291 C CA . ALA A 1 156 ? 0.221 -2.757 -20.482 1.00 97.81 156 ALA A CA 1
ATOM 1292 C C . ALA A 1 156 ? 1.070 -3.789 -21.234 1.00 97.81 156 ALA A C 1
ATOM 1294 O O . ALA A 1 156 ? 2.210 -3.527 -21.621 1.00 97.81 156 ALA A O 1
ATOM 1295 N N . ARG A 1 157 ? 0.486 -4.953 -21.528 1.00 97.94 157 ARG A N 1
ATOM 1296 C CA . ARG A 1 157 ? 1.144 -6.015 -22.302 1.00 97.94 157 ARG A CA 1
ATOM 1297 C C . ARG A 1 157 ? 1.740 -5.521 -23.623 1.00 97.94 157 ARG A C 1
ATOM 1299 O O . ARG A 1 157 ? 2.856 -5.908 -23.956 1.00 97.94 157 ARG A O 1
ATOM 1306 N N . ASN A 1 158 ? 1.021 -4.681 -24.375 1.00 97.50 158 ASN A N 1
ATOM 1307 C CA . ASN A 1 158 ? 1.510 -4.182 -25.666 1.00 97.50 158 ASN A CA 1
ATOM 1308 C C . ASN A 1 158 ? 2.755 -3.301 -25.486 1.00 97.50 158 ASN A C 1
ATOM 1310 O O . ASN A 1 158 ? 3.723 -3.437 -26.231 1.00 97.50 158 ASN A O 1
ATOM 1314 N N . THR A 1 159 ? 2.777 -2.473 -24.442 1.00 98.31 159 THR A N 1
ATOM 1315 C CA . THR A 1 159 ? 3.948 -1.680 -24.056 1.00 98.31 159 THR A CA 1
ATOM 1316 C C . THR A 1 159 ? 5.126 -2.579 -23.681 1.00 98.31 159 THR A C 1
ATOM 1318 O O . THR A 1 159 ? 6.219 -2.394 -24.210 1.00 98.31 159 THR A O 1
ATOM 1321 N N . LEU A 1 160 ? 4.910 -3.608 -22.850 1.00 98.50 160 LEU A N 1
ATOM 1322 C CA . LEU A 1 160 ? 5.961 -4.576 -22.509 1.00 98.50 160 LEU A CA 1
ATOM 1323 C C . LEU A 1 160 ? 6.496 -5.316 -23.742 1.00 98.50 160 LEU A C 1
ATOM 1325 O O . LEU A 1 160 ? 7.699 -5.539 -23.843 1.00 98.50 160 LEU A O 1
ATOM 1329 N N . SER A 1 161 ? 5.635 -5.660 -24.703 1.00 98.06 161 SER A N 1
ATOM 1330 C CA . SER A 1 161 ? 6.067 -6.337 -25.931 1.00 98.06 161 SER A CA 1
ATOM 1331 C C . SER A 1 161 ? 6.988 -5.481 -26.807 1.00 98.06 161 SER A C 1
ATOM 1333 O O . SER A 1 161 ? 7.843 -6.027 -27.494 1.00 98.06 161 SER A O 1
ATOM 1335 N N . GLN A 1 162 ? 6.846 -4.154 -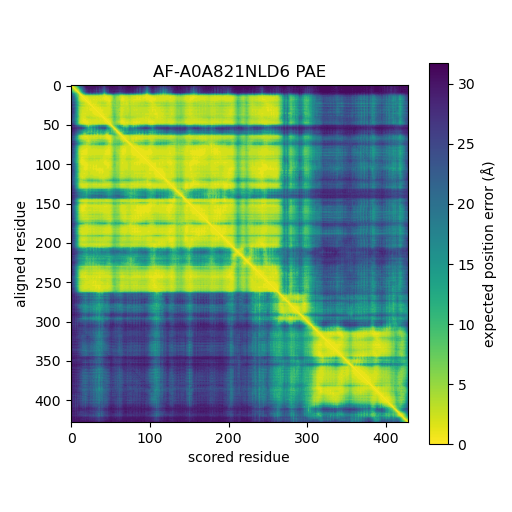26.746 1.00 98.00 162 GLN A N 1
ATOM 1336 C CA . GLN A 1 162 ? 7.634 -3.212 -27.540 1.00 98.00 162 GLN A CA 1
ATOM 1337 C C . GLN A 1 162 ? 9.046 -3.008 -26.984 1.00 98.00 162 GLN A C 1
ATOM 1339 O O . GLN A 1 162 ? 9.998 -3.039 -27.752 1.00 98.00 162 GLN A O 1
ATOM 1344 N N . PHE A 1 163 ? 9.213 -2.814 -25.668 1.00 97.69 163 PHE A N 1
ATOM 1345 C CA . PHE A 1 163 ? 10.553 -2.606 -25.090 1.00 97.69 163 PHE A CA 1
ATOM 1346 C C . PHE A 1 163 ? 11.215 -3.897 -24.590 1.00 97.69 163 PHE A C 1
ATOM 1348 O O . PHE A 1 163 ? 12.433 -3.928 -24.416 1.00 97.69 163 PHE A O 1
ATOM 1355 N N . GLY A 1 164 ? 10.447 -4.965 -24.354 1.00 97.44 164 GLY A N 1
ATOM 1356 C CA . GLY A 1 164 ? 10.923 -6.192 -23.714 1.00 97.44 164 GLY A CA 1
ATOM 1357 C C . GLY A 1 164 ? 12.070 -6.881 -24.458 1.00 97.44 164 GLY A C 1
ATOM 1358 O O . GLY A 1 164 ? 13.059 -7.272 -23.838 1.00 97.44 164 GLY A O 1
ATOM 1359 N N . SER A 1 165 ? 12.012 -6.929 -25.793 1.00 96.31 165 SER A N 1
ATOM 1360 C CA . SER A 1 165 ? 13.100 -7.430 -26.652 1.00 96.31 165 SER A CA 1
ATOM 1361 C C . SER A 1 165 ? 14.367 -6.567 -26.620 1.00 96.31 165 SER A C 1
ATOM 1363 O O . SER A 1 165 ? 15.424 -7.009 -27.067 1.00 96.31 165 SER A O 1
ATOM 1365 N N . HIS A 1 166 ? 14.281 -5.343 -26.099 1.00 97.50 166 HIS A N 1
ATOM 1366 C CA . HIS A 1 166 ? 15.364 -4.362 -26.074 1.00 97.50 166 HIS A CA 1
ATOM 1367 C C . HIS A 1 166 ? 15.925 -4.101 -24.672 1.00 97.50 166 HIS A C 1
ATOM 1369 O O . HIS A 1 166 ? 16.829 -3.275 -24.529 1.00 97.50 166 HIS A O 1
ATOM 1375 N N . ILE A 1 167 ? 15.460 -4.820 -23.644 1.00 97.00 167 ILE A N 1
ATOM 1376 C CA . ILE A 1 167 ? 15.912 -4.630 -22.256 1.00 97.00 167 ILE A CA 1
ATOM 1377 C C . ILE A 1 167 ? 17.442 -4.729 -22.133 1.00 97.00 167 ILE A C 1
ATOM 1379 O O . ILE A 1 167 ? 18.049 -3.909 -21.449 1.00 97.00 167 ILE A O 1
ATOM 1383 N N . GLU A 1 168 ? 18.091 -5.664 -22.832 1.00 95.44 168 GLU A N 1
ATOM 1384 C CA . GLU A 1 168 ? 19.558 -5.801 -22.793 1.00 95.44 168 GLU A CA 1
ATOM 1385 C C . GLU A 1 168 ? 20.286 -4.598 -23.416 1.00 95.44 168 GLU A C 1
ATOM 1387 O O . GLU A 1 168 ? 21.341 -4.183 -22.939 1.00 95.44 168 GLU A O 1
ATOM 1392 N N . VAL A 1 169 ? 19.706 -3.985 -24.453 1.00 96.25 169 VAL A N 1
ATOM 1393 C CA . VAL A 1 169 ? 20.240 -2.749 -25.047 1.00 96.25 169 VAL A CA 1
ATOM 1394 C C . VAL A 1 169 ? 20.122 -1.597 -24.048 1.00 96.25 169 VAL A C 1
ATOM 1396 O O . VAL A 1 169 ? 21.071 -0.831 -23.872 1.00 96.25 169 VAL A O 1
ATOM 1399 N N . CYS A 1 170 ? 18.984 -1.488 -23.359 1.00 94.62 170 CYS A N 1
ATOM 1400 C CA . CYS A 1 170 ? 18.784 -0.492 -22.307 1.00 94.62 170 CYS A CA 1
ATOM 1401 C C . CYS A 1 170 ? 19.782 -0.680 -21.159 1.00 94.62 170 CYS A C 1
ATOM 1403 O O . CYS A 1 170 ? 20.458 0.271 -20.778 1.00 94.62 170 CYS A O 1
ATOM 1405 N N . ARG A 1 171 ? 19.959 -1.920 -20.689 1.00 93.19 171 ARG A N 1
ATOM 1406 C CA . ARG A 1 171 ? 20.889 -2.281 -19.609 1.00 93.19 171 ARG A CA 1
ATOM 1407 C C . ARG A 1 171 ? 22.331 -1.846 -19.883 1.00 93.19 171 ARG A C 1
ATOM 1409 O O . ARG A 1 171 ? 23.013 -1.403 -18.972 1.00 93.19 171 ARG A O 1
ATOM 1416 N N . ARG A 1 172 ? 22.796 -1.929 -21.132 1.00 92.69 172 ARG A N 1
ATOM 1417 C CA . ARG A 1 172 ? 24.161 -1.515 -21.521 1.00 92.69 172 ARG A CA 1
ATOM 1418 C C . ARG A 1 172 ? 24.320 -0.011 -21.759 1.00 92.69 172 ARG A C 1
ATOM 1420 O O . ARG A 1 172 ? 25.430 0.441 -22.017 1.00 92.69 172 ARG A O 1
ATOM 1427 N N . SER A 1 173 ? 23.230 0.758 -21.729 1.00 88.94 173 SER A N 1
ATOM 1428 C CA . SER A 1 173 ? 23.209 2.194 -22.054 1.00 88.94 173 SER A CA 1
ATOM 1429 C C . SER A 1 173 ? 22.655 3.060 -20.916 1.00 88.94 173 SER A C 1
ATOM 1431 O O . SER A 1 173 ? 22.110 4.149 -21.140 1.00 88.94 173 SER A O 1
ATOM 1433 N N . THR A 1 174 ? 22.810 2.576 -19.684 1.00 87.75 174 THR A N 1
ATOM 1434 C CA . THR A 1 174 ? 22.405 3.272 -18.464 1.00 87.75 174 THR A CA 1
ATOM 1435 C C . THR A 1 174 ? 23.274 4.501 -18.217 1.00 87.75 174 THR A C 1
ATOM 1437 O O . THR A 1 174 ? 24.489 4.449 -18.400 1.00 87.75 174 THR A O 1
ATOM 1440 N N . VAL A 1 175 ? 22.660 5.606 -17.799 1.00 81.38 175 VAL A N 1
ATOM 1441 C CA . VAL A 1 175 ? 23.335 6.897 -17.553 1.00 81.38 175 VAL A CA 1
ATOM 1442 C C . VAL A 1 175 ? 22.929 7.502 -16.199 1.00 81.38 175 VAL A C 1
ATOM 1444 O O . VAL A 1 175 ? 23.661 8.307 -15.631 1.00 81.38 175 VAL A O 1
ATOM 1447 N N . ALA A 1 176 ? 21.767 7.122 -15.674 1.00 76.50 176 ALA A N 1
ATOM 1448 C CA . ALA A 1 176 ? 21.206 7.565 -14.411 1.00 76.50 176 ALA A CA 1
ATOM 1449 C C . ALA A 1 176 ? 21.701 6.738 -13.225 1.00 76.50 176 ALA A C 1
ATOM 1451 O O . ALA A 1 176 ? 21.927 5.534 -13.331 1.00 76.50 176 ALA A O 1
ATOM 1452 N N . ASN A 1 177 ? 21.692 7.369 -12.052 1.00 76.50 177 ASN A N 1
ATOM 1453 C CA . ASN A 1 177 ? 21.939 6.715 -10.768 1.00 76.50 177 ASN A CA 1
ATOM 1454 C C . ASN A 1 177 ? 20.648 6.199 -10.099 1.00 76.50 177 ASN A C 1
ATOM 1456 O O . ASN A 1 177 ? 20.615 6.020 -8.886 1.00 76.50 177 ASN A O 1
ATOM 1460 N N . HIS A 1 178 ? 19.585 5.943 -10.873 1.00 84.12 178 HIS A N 1
ATOM 1461 C CA . HIS A 1 178 ? 18.286 5.485 -10.367 1.00 84.12 178 HIS A CA 1
ATOM 1462 C C . HIS A 1 178 ? 17.623 4.490 -11.333 1.00 84.12 178 HIS A C 1
ATOM 1464 O O . HIS A 1 178 ? 17.550 4.734 -12.538 1.00 84.12 178 HIS A O 1
ATOM 1470 N N . SER A 1 179 ? 17.109 3.377 -10.803 1.00 88.69 179 SER A N 1
ATOM 1471 C CA . SER A 1 179 ? 16.520 2.279 -11.586 1.00 88.69 179 SER A CA 1
ATOM 1472 C C . SER A 1 179 ? 15.240 2.665 -12.324 1.00 88.69 179 SER A C 1
ATOM 1474 O O . SER A 1 179 ? 15.090 2.335 -13.500 1.00 88.69 179 SER A O 1
ATOM 1476 N N . ASP A 1 180 ? 14.349 3.404 -11.667 1.00 91.06 180 ASP A N 1
ATOM 1477 C CA . ASP A 1 180 ? 13.072 3.844 -12.243 1.00 91.06 180 ASP A CA 1
ATOM 1478 C C . ASP A 1 180 ? 13.281 4.771 -13.445 1.00 91.06 180 ASP A C 1
ATOM 1480 O O . ASP A 1 180 ? 12.598 4.680 -14.467 1.00 91.06 180 ASP A O 1
ATOM 1484 N N . THR A 1 181 ? 14.292 5.631 -13.332 1.00 90.31 181 THR A N 1
ATOM 1485 C CA . THR A 1 181 ? 14.740 6.550 -14.374 1.00 90.31 181 THR A CA 1
ATOM 1486 C C . THR A 1 181 ? 15.207 5.783 -15.611 1.00 90.31 181 THR A C 1
ATOM 1488 O O . THR A 1 181 ? 14.798 6.107 -16.726 1.00 90.31 181 THR A O 1
ATOM 1491 N N . GLU A 1 182 ? 16.022 4.738 -15.437 1.00 91.81 182 GLU A N 1
ATOM 1492 C CA . GLU A 1 182 ? 16.516 3.919 -16.553 1.00 91.81 182 GLU A CA 1
ATOM 1493 C C . GLU A 1 182 ? 15.422 3.094 -17.226 1.00 91.81 182 GLU A C 1
ATOM 1495 O O . GLU A 1 182 ? 15.381 3.003 -18.458 1.00 91.81 182 GLU A O 1
ATOM 1500 N N . LEU A 1 183 ? 14.484 2.552 -16.450 1.00 94.50 183 LEU A N 1
ATOM 1501 C CA . LEU A 1 183 ? 13.318 1.891 -17.021 1.00 94.50 183 LEU A CA 1
ATOM 1502 C C . LEU A 1 183 ? 12.466 2.875 -17.837 1.00 94.50 183 LEU A C 1
ATOM 1504 O O . LEU A 1 183 ? 12.093 2.565 -18.968 1.00 94.50 183 LEU A O 1
ATOM 1508 N N . GLY A 1 184 ? 12.211 4.075 -17.306 1.00 93.75 184 GLY A N 1
ATOM 1509 C CA . GLY A 1 184 ? 11.478 5.128 -18.010 1.00 93.75 184 GLY A CA 1
ATOM 1510 C C . GLY A 1 184 ? 12.140 5.535 -19.330 1.00 93.75 184 GLY A C 1
ATOM 1511 O O . GLY A 1 184 ? 11.460 5.624 -20.353 1.00 93.75 184 GLY A O 1
ATOM 1512 N N . ARG A 1 185 ? 13.474 5.701 -19.346 1.00 91.94 185 ARG A N 1
ATOM 1513 C CA . ARG A 1 185 ? 14.253 5.958 -20.576 1.00 91.94 185 ARG A CA 1
ATOM 1514 C C . ARG A 1 185 ? 14.101 4.823 -21.590 1.00 91.94 185 ARG A C 1
ATOM 1516 O O . ARG A 1 185 ? 13.942 5.088 -22.782 1.00 91.94 185 ARG A O 1
ATOM 1523 N N . CYS A 1 186 ? 14.143 3.575 -21.125 1.00 94.38 186 CYS A N 1
ATOM 1524 C CA . CYS A 1 186 ? 13.991 2.395 -21.973 1.00 94.38 186 CYS A CA 1
ATOM 1525 C C . CYS A 1 186 ? 12.605 2.338 -22.631 1.00 94.38 186 CYS A C 1
ATOM 1527 O O . CYS A 1 186 ? 12.514 2.197 -23.850 1.00 94.38 186 CYS A O 1
ATOM 1529 N N . ILE A 1 187 ? 11.540 2.513 -21.840 1.00 95.88 187 ILE A N 1
ATOM 1530 C CA . ILE A 1 187 ? 10.157 2.553 -22.330 1.00 95.88 187 ILE A CA 1
ATOM 1531 C C . ILE A 1 187 ? 10.027 3.661 -23.375 1.00 95.88 187 ILE A C 1
ATOM 1533 O O . ILE A 1 187 ? 9.745 3.372 -24.533 1.00 95.88 187 ILE A O 1
ATOM 1537 N N . TYR A 1 188 ? 10.363 4.902 -23.011 1.00 93.56 188 TYR A N 1
ATOM 1538 C CA . TYR A 1 188 ? 10.265 6.057 -23.905 1.00 93.56 188 TYR A CA 1
ATOM 1539 C C . TYR A 1 188 ? 10.929 5.812 -25.268 1.00 93.56 188 TYR A C 1
ATOM 1541 O O . TYR A 1 188 ? 10.338 6.088 -26.315 1.00 93.56 188 TYR A O 1
ATOM 1549 N N . ARG A 1 189 ? 12.143 5.246 -25.257 1.00 93.38 189 ARG A N 1
ATOM 1550 C CA . ARG A 1 189 ? 12.931 4.970 -26.464 1.00 93.38 189 ARG A CA 1
ATOM 1551 C C . ARG A 1 189 ? 12.269 3.959 -27.401 1.00 93.38 189 ARG A C 1
ATOM 1553 O O . ARG A 1 189 ? 12.395 4.114 -28.613 1.00 93.38 189 ARG A O 1
ATOM 1560 N N . PHE A 1 190 ? 11.618 2.928 -26.866 1.00 95.81 190 PHE A N 1
ATOM 1561 C CA . PHE A 1 190 ? 11.126 1.793 -27.657 1.00 95.81 190 PHE A CA 1
ATOM 1562 C C . PHE A 1 190 ? 9.605 1.755 -27.835 1.00 95.81 190 PHE A C 1
ATOM 1564 O O . PHE A 1 190 ? 9.115 0.923 -28.589 1.00 95.81 190 PHE A O 1
ATOM 1571 N N . THR A 1 191 ? 8.858 2.667 -27.208 1.00 93.94 191 THR A N 1
ATOM 1572 C CA . THR A 1 191 ? 7.387 2.718 -27.289 1.00 93.94 191 THR A CA 1
ATOM 1573 C C . THR A 1 191 ? 6.891 4.054 -27.849 1.00 93.94 191 THR A C 1
ATOM 1575 O O . THR A 1 191 ? 5.956 4.657 -27.319 1.00 93.94 191 THR A O 1
ATOM 1578 N N . SER A 1 192 ? 7.578 4.572 -28.873 1.00 90.06 192 SER A N 1
ATOM 1579 C CA . SER A 1 192 ? 7.229 5.825 -29.564 1.00 90.06 192 SER A CA 1
ATOM 1580 C C . SER A 1 192 ? 7.012 7.024 -28.630 1.00 90.06 192 SER A C 1
ATOM 1582 O O . SER A 1 192 ? 6.118 7.839 -28.847 1.00 90.06 192 SER A O 1
ATOM 1584 N N . GLY A 1 193 ? 7.836 7.145 -27.588 1.00 91.62 193 GLY A N 1
ATOM 1585 C CA . GLY A 1 193 ? 7.812 8.296 -26.692 1.00 91.62 193 GLY A CA 1
ATOM 1586 C C . GLY A 1 193 ? 6.809 8.217 -25.536 1.00 91.62 193 GLY A C 1
ATOM 1587 O O . GLY A 1 193 ? 6.497 9.247 -24.936 1.00 91.62 193 GLY A O 1
ATOM 1588 N N . LEU A 1 194 ? 6.297 7.027 -25.203 1.00 94.75 194 LEU A N 1
ATOM 1589 C CA . LEU A 1 194 ? 5.414 6.851 -24.044 1.00 94.75 194 LEU A CA 1
ATOM 1590 C C . LEU A 1 194 ? 6.084 7.353 -22.756 1.00 94.75 194 LEU A C 1
ATOM 1592 O O . LEU A 1 194 ? 7.229 7.015 -22.454 1.00 94.75 194 LEU A O 1
ATOM 1596 N N . SER A 1 195 ? 5.338 8.132 -21.981 1.00 93.81 195 SER A N 1
ATOM 1597 C CA . SER A 1 195 ? 5.759 8.681 -20.695 1.00 93.81 195 SER A CA 1
ATOM 1598 C C . SER A 1 195 ? 4.890 8.156 -19.558 1.00 93.81 195 SER A C 1
ATOM 1600 O O . SER A 1 195 ? 3.797 7.627 -19.781 1.00 93.81 195 SER A O 1
ATOM 1602 N N . CYS A 1 196 ? 5.376 8.291 -18.324 1.00 96.00 196 CYS A N 1
ATOM 1603 C CA . CYS A 1 196 ? 4.583 7.940 -17.156 1.00 96.00 196 CYS A CA 1
ATOM 1604 C C . CYS A 1 196 ? 3.376 8.868 -17.023 1.00 96.00 196 CYS A C 1
ATOM 1606 O O . CYS A 1 196 ? 3.505 10.093 -16.969 1.00 96.00 196 CYS A O 1
ATOM 1608 N N . THR A 1 197 ? 2.202 8.263 -16.890 1.00 95.75 197 THR A N 1
ATOM 1609 C CA . THR A 1 197 ? 0.946 8.963 -16.629 1.00 95.75 197 THR A CA 1
ATOM 1610 C C . THR A 1 197 ? 0.526 8.785 -15.177 1.00 95.75 197 THR A C 1
ATOM 1612 O O . THR A 1 197 ? 0.748 7.740 -14.564 1.00 95.75 197 THR A O 1
ATOM 1615 N N . LYS A 1 198 ? -0.081 9.826 -14.605 1.00 94.44 198 LYS A N 1
ATOM 1616 C CA . LYS A 1 198 ? -0.547 9.802 -13.219 1.00 94.44 198 LYS A CA 1
ATOM 1617 C C . LYS A 1 198 ? -1.735 8.851 -13.065 1.00 94.44 198 LYS A C 1
ATOM 1619 O O . LYS A 1 198 ? -2.717 8.982 -13.795 1.00 94.44 198 LYS A O 1
ATOM 1624 N N . ALA A 1 199 ? -1.675 7.957 -12.082 1.00 93.06 199 ALA A N 1
ATOM 1625 C CA . ALA A 1 199 ? -2.838 7.182 -11.660 1.00 93.06 199 ALA A CA 1
ATOM 1626 C C . ALA A 1 199 ? -3.979 8.102 -11.175 1.00 93.06 199 ALA A C 1
ATOM 1628 O O . ALA A 1 199 ? -3.737 9.120 -10.521 1.00 93.06 199 ALA A O 1
ATOM 1629 N N . GLN A 1 200 ? -5.228 7.753 -11.496 1.00 86.81 200 GLN A N 1
ATOM 1630 C CA . GLN A 1 200 ? -6.400 8.536 -11.079 1.00 86.81 200 GLN A CA 1
ATOM 1631 C C . GLN A 1 200 ? -6.657 8.414 -9.572 1.00 86.81 200 GLN A C 1
ATOM 1633 O O . GLN A 1 200 ? -6.908 9.416 -8.899 1.00 86.81 200 GLN A O 1
ATOM 1638 N N . VAL A 1 201 ? -6.535 7.199 -9.029 1.00 84.31 201 VAL A N 1
ATOM 1639 C CA . VAL A 1 201 ? -6.558 6.966 -7.582 1.00 84.31 201 VAL A CA 1
ATOM 1640 C C . VAL A 1 201 ? -5.227 7.428 -6.970 1.00 84.31 201 VAL A C 1
ATOM 1642 O O . VAL A 1 201 ? -4.170 7.109 -7.520 1.00 84.31 201 VAL A O 1
ATOM 1645 N N . PRO A 1 202 ? -5.240 8.163 -5.839 1.00 88.88 202 PRO A N 1
ATOM 1646 C CA . PRO A 1 202 ? -4.019 8.682 -5.235 1.00 88.88 202 PRO A CA 1
ATOM 1647 C C . PRO A 1 202 ? -2.996 7.596 -4.890 1.00 88.88 202 PRO A C 1
ATOM 1649 O O . PRO A 1 202 ? -3.337 6.493 -4.467 1.00 88.88 202 PRO A O 1
ATOM 1652 N N . MET A 1 203 ? -1.724 7.956 -5.006 1.00 95.00 203 MET A N 1
ATOM 1653 C CA . MET A 1 203 ? -0.582 7.204 -4.501 1.00 95.00 203 MET A CA 1
ATOM 1654 C C . MET A 1 203 ? 0.230 8.170 -3.644 1.00 95.00 203 MET A C 1
ATOM 1656 O O . MET A 1 203 ? 0.463 9.308 -4.057 1.00 95.00 203 MET A O 1
ATOM 1660 N N . GLU A 1 204 ? 0.614 7.755 -2.442 1.00 92.06 204 GLU A N 1
ATOM 1661 C CA . GLU A 1 204 ? 1.109 8.676 -1.423 1.00 92.06 204 GLU A CA 1
ATOM 1662 C C . GLU A 1 204 ? 2.536 8.355 -0.991 1.00 92.06 204 GLU A C 1
ATOM 1664 O O . GLU A 1 204 ? 2.870 7.218 -0.651 1.00 92.06 204 GLU A O 1
ATOM 1669 N N . ARG A 1 205 ? 3.370 9.402 -0.979 1.00 90.12 205 ARG A N 1
ATOM 1670 C CA . ARG A 1 205 ? 4.750 9.345 -0.497 1.00 90.12 205 ARG A CA 1
ATOM 1671 C C . ARG A 1 205 ? 4.835 9.752 0.965 1.00 90.12 205 ARG A C 1
ATOM 1673 O O . ARG A 1 205 ? 4.383 10.838 1.341 1.00 90.12 205 ARG A O 1
ATOM 1680 N N . VAL A 1 206 ? 5.500 8.927 1.763 1.00 84.38 206 VAL A N 1
ATOM 1681 C CA . VAL A 1 206 ? 5.981 9.321 3.087 1.00 84.38 206 VAL A CA 1
ATOM 1682 C C . VAL A 1 206 ? 7.265 10.124 2.888 1.00 84.38 206 VAL A C 1
ATOM 1684 O O . VAL A 1 206 ? 8.227 9.634 2.304 1.00 84.38 206 VAL A O 1
ATOM 1687 N N . MET A 1 207 ? 7.254 11.388 3.310 1.00 80.00 207 MET A N 1
ATOM 1688 C CA . MET A 1 207 ? 8.365 12.336 3.120 1.00 80.00 207 MET A CA 1
ATOM 1689 C C . MET A 1 207 ? 8.872 12.915 4.447 1.00 80.00 207 MET A C 1
ATOM 1691 O O . MET A 1 207 ? 9.467 13.991 4.477 1.00 80.00 207 MET A O 1
ATOM 1695 N N . TYR A 1 208 ? 8.604 12.228 5.553 1.00 72.06 208 TYR A N 1
ATOM 1696 C CA . TYR A 1 208 ? 8.893 12.730 6.888 1.00 72.06 208 TYR A CA 1
ATOM 1697 C C . TYR A 1 208 ? 9.538 11.639 7.740 1.00 72.06 208 TYR A C 1
ATOM 1699 O O . TYR A 1 208 ? 9.339 10.450 7.499 1.00 72.06 208 TYR A O 1
ATOM 1707 N N . THR A 1 209 ? 10.299 12.057 8.738 1.00 70.88 209 THR A N 1
ATOM 1708 C CA . THR A 1 209 ? 10.846 11.213 9.800 1.00 70.88 209 THR A CA 1
ATOM 1709 C C . THR A 1 209 ? 10.684 11.929 11.139 1.00 70.88 209 THR A C 1
ATOM 1711 O O . THR A 1 209 ? 10.269 13.090 11.168 1.00 70.88 209 THR A O 1
ATOM 1714 N N . THR A 1 210 ? 10.992 11.262 12.245 1.00 62.66 210 THR A N 1
ATOM 1715 C CA . THR A 1 210 ? 10.956 11.863 13.580 1.00 62.66 210 THR A CA 1
ATOM 1716 C C . THR A 1 210 ? 12.361 11.903 14.161 1.00 62.66 210 THR A C 1
ATOM 1718 O O . THR A 1 210 ? 13.116 10.940 14.053 1.00 62.66 210 THR A O 1
ATOM 1721 N N . ASN A 1 211 ? 12.740 13.019 14.780 1.00 65.25 211 ASN A N 1
ATOM 1722 C CA . ASN A 1 211 ? 13.994 13.076 15.528 1.00 65.25 211 ASN A CA 1
ATOM 1723 C C . ASN A 1 211 ? 13.857 12.393 16.908 1.00 65.25 211 ASN A C 1
ATOM 1725 O O . ASN A 1 211 ? 12.758 12.065 17.356 1.00 65.25 211 ASN A O 1
ATOM 1729 N N . ASN A 1 212 ? 14.970 12.256 17.635 1.00 67.88 212 ASN A N 1
ATOM 1730 C CA . ASN A 1 212 ? 15.005 11.640 18.973 1.00 67.88 212 ASN A CA 1
ATOM 1731 C C . ASN A 1 212 ? 14.099 12.328 20.020 1.00 67.88 212 ASN A C 1
ATOM 1733 O O . ASN A 1 212 ? 13.876 11.774 21.092 1.00 67.88 212 ASN A O 1
ATOM 1737 N N . GLN A 1 213 ? 13.599 13.535 19.737 1.00 66.06 213 GLN A N 1
ATOM 1738 C CA . GLN A 1 213 ? 12.701 14.303 20.605 1.00 66.06 213 GLN A CA 1
ATOM 1739 C C . GLN A 1 213 ? 11.219 14.143 20.226 1.00 66.06 213 GLN A C 1
ATOM 1741 O O . GLN A 1 213 ? 10.363 14.755 20.859 1.00 66.06 213 GLN A O 1
ATOM 1746 N N . GLY A 1 214 ? 10.891 13.341 19.207 1.00 60.22 214 GLY A N 1
ATOM 1747 C CA . GLY A 1 214 ? 9.511 13.164 18.750 1.00 60.22 214 GLY A CA 1
ATOM 1748 C C . GLY A 1 214 ? 9.035 14.213 17.733 1.00 60.22 214 GLY A C 1
ATOM 1749 O O . GLY A 1 214 ? 7.853 14.231 17.390 1.00 60.22 214 GLY A O 1
ATOM 1750 N N . THR A 1 215 ? 9.921 15.079 17.229 1.00 63.16 215 THR A N 1
ATOM 1751 C CA . THR A 1 215 ? 9.572 16.132 16.262 1.00 63.16 215 THR A CA 1
ATOM 1752 C C . THR A 1 215 ? 9.615 15.610 14.829 1.00 63.16 215 THR A C 1
ATOM 1754 O O . THR A 1 215 ? 10.638 15.079 14.395 1.00 63.16 215 THR A O 1
ATOM 1757 N N . VAL A 1 216 ? 8.532 15.829 14.076 1.00 64.44 216 VAL A N 1
ATOM 1758 C CA . VAL A 1 216 ? 8.433 15.491 12.648 1.00 64.44 216 VAL A CA 1
ATOM 1759 C C . VAL A 1 216 ? 9.300 16.443 11.820 1.00 64.44 216 VAL A C 1
ATOM 1761 O O . VAL 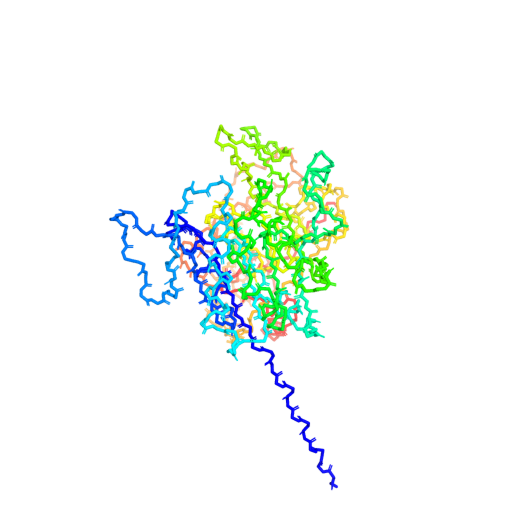A 1 216 ? 9.103 17.657 11.850 1.00 64.44 216 VAL A O 1
ATOM 1764 N N . ILE A 1 217 ? 10.235 15.891 11.054 1.00 69.19 217 ILE A N 1
ATOM 1765 C CA . ILE A 1 217 ? 11.157 16.604 10.163 1.00 69.19 217 ILE A CA 1
ATOM 1766 C C . ILE A 1 217 ? 11.126 15.976 8.757 1.00 69.19 217 ILE A C 1
ATOM 1768 O O . ILE A 1 217 ? 10.627 14.858 8.604 1.00 69.19 217 ILE A O 1
ATOM 1772 N N . PRO A 1 218 ? 11.615 16.659 7.705 1.00 76.00 218 PRO A N 1
ATOM 1773 C CA . PRO A 1 218 ? 11.795 16.040 6.392 1.00 76.00 218 PRO A CA 1
ATOM 1774 C C . PRO A 1 218 ? 12.658 14.778 6.480 1.00 76.00 218 PRO A C 1
ATOM 1776 O O . PRO A 1 218 ? 13.526 14.685 7.348 1.00 76.00 218 PRO A O 1
ATOM 1779 N N . PHE A 1 219 ? 12.419 13.818 5.585 1.00 76.69 219 PHE A N 1
ATOM 1780 C CA . PHE A 1 219 ? 13.231 12.601 5.498 1.00 76.69 219 PHE A CA 1
ATOM 1781 C C . PHE A 1 219 ? 14.733 12.922 5.415 1.00 76.69 219 PHE A C 1
ATOM 1783 O O . PHE A 1 219 ? 15.141 13.919 4.816 1.00 76.69 219 PHE A O 1
ATOM 1790 N N . THR A 1 220 ? 15.558 12.056 5.996 1.00 75.69 220 THR A N 1
ATOM 1791 C CA . THR A 1 220 ? 17.023 12.157 5.934 1.00 75.69 220 THR A CA 1
ATOM 1792 C C . THR A 1 220 ? 17.605 10.917 5.263 1.00 75.69 220 THR A C 1
ATOM 1794 O O . THR A 1 220 ? 16.867 10.003 4.893 1.00 75.69 220 THR A O 1
ATOM 1797 N N . HIS A 1 221 ? 18.921 10.893 5.064 1.00 77.12 221 HIS A N 1
ATOM 1798 C CA . HIS A 1 221 ? 19.635 9.695 4.631 1.00 77.12 221 HIS A CA 1
ATOM 1799 C C . HIS A 1 221 ? 20.608 9.250 5.727 1.00 77.12 221 HIS A C 1
ATOM 1801 O O . HIS A 1 221 ? 21.116 10.095 6.469 1.00 77.12 221 HIS A O 1
ATOM 1807 N N . ASP A 1 222 ? 20.844 7.946 5.843 1.00 71.62 222 ASP A N 1
ATOM 1808 C CA . ASP A 1 222 ? 21.921 7.403 6.671 1.00 71.62 222 ASP A CA 1
ATOM 1809 C C . ASP A 1 222 ? 23.293 7.533 5.980 1.00 71.62 222 ASP A C 1
ATOM 1811 O O . ASP A 1 222 ? 23.415 8.086 4.883 1.00 71.62 222 ASP A O 1
ATOM 1815 N N . SER A 1 223 ? 24.345 7.042 6.643 1.00 69.50 223 SER A N 1
ATOM 1816 C CA . SER A 1 223 ? 25.723 7.071 6.135 1.00 69.50 223 SER A CA 1
ATOM 1817 C C . SER A 1 223 ? 25.917 6.304 4.825 1.00 69.50 223 SER A C 1
ATOM 1819 O O . SER A 1 223 ? 26.837 6.624 4.078 1.00 69.50 223 SER A O 1
ATOM 1821 N N . ASP A 1 224 ? 25.044 5.338 4.534 1.00 60.94 224 ASP A N 1
ATOM 1822 C CA . ASP A 1 224 ? 25.069 4.525 3.317 1.00 60.94 224 ASP A CA 1
ATOM 1823 C C . ASP A 1 224 ? 24.168 5.119 2.217 1.00 60.94 224 ASP A C 1
ATOM 1825 O O . ASP A 1 224 ? 23.953 4.503 1.172 1.00 60.94 224 ASP A O 1
ATOM 1829 N N . GLY A 1 225 ? 23.619 6.320 2.442 1.00 63.91 225 GLY A N 1
ATOM 1830 C CA . GLY A 1 225 ? 22.732 7.006 1.507 1.00 63.91 225 GLY A CA 1
ATOM 1831 C C . GLY A 1 225 ? 21.312 6.436 1.468 1.00 63.91 225 GLY A C 1
ATOM 1832 O O . GLY A 1 225 ? 20.572 6.722 0.526 1.00 63.91 225 GLY A O 1
ATOM 1833 N N . ARG A 1 226 ? 20.898 5.637 2.459 1.00 66.94 226 ARG A N 1
ATOM 1834 C CA . ARG A 1 226 ? 19.548 5.058 2.526 1.00 66.94 226 ARG A CA 1
ATOM 1835 C C . ARG A 1 226 ? 18.583 6.021 3.197 1.00 66.94 226 ARG A C 1
ATOM 1837 O O . ARG A 1 226 ? 18.907 6.654 4.194 1.00 66.94 226 ARG A O 1
ATOM 1844 N N . LEU A 1 227 ? 17.363 6.096 2.671 1.00 70.56 227 LEU A N 1
ATOM 1845 C CA . LEU A 1 227 ? 16.293 6.945 3.197 1.00 70.56 227 LEU A CA 1
ATOM 1846 C C . LEU A 1 227 ? 15.861 6.521 4.609 1.00 70.56 227 LEU A C 1
ATOM 1848 O O . LEU A 1 227 ? 15.280 5.448 4.792 1.00 70.56 227 LEU A O 1
ATOM 1852 N N . LEU A 1 228 ? 16.064 7.413 5.576 1.00 73.44 228 LEU A N 1
ATOM 1853 C CA . LEU A 1 228 ? 15.547 7.323 6.936 1.00 73.44 228 LEU A CA 1
ATOM 1854 C C . LEU A 1 228 ? 14.170 7.989 6.999 1.00 73.44 228 LEU A C 1
ATOM 1856 O O . LEU A 1 228 ? 14.032 9.213 6.924 1.00 73.44 228 LEU A O 1
ATOM 1860 N N . ILE A 1 229 ? 13.143 7.152 7.117 1.00 78.88 229 ILE A N 1
ATOM 1861 C CA . ILE A 1 229 ? 11.732 7.540 7.140 1.00 78.88 229 ILE A CA 1
ATOM 1862 C C . ILE A 1 229 ? 11.053 6.790 8.282 1.00 78.88 229 ILE A C 1
ATOM 1864 O O . ILE A 1 229 ? 11.219 5.576 8.411 1.00 78.88 229 ILE A O 1
ATOM 1868 N N . GLU A 1 230 ? 10.241 7.498 9.064 1.00 79.56 230 GLU A N 1
ATOM 1869 C CA . GLU A 1 230 ? 9.365 6.891 10.063 1.00 79.56 230 GLU A CA 1
ATOM 1870 C C . GLU A 1 230 ? 7.912 7.037 9.617 1.00 79.56 230 GLU A C 1
ATOM 1872 O O . GLU A 1 230 ? 7.459 8.119 9.231 1.00 79.56 230 GLU A O 1
ATOM 1877 N N . PHE A 1 231 ? 7.165 5.934 9.661 1.00 83.31 231 PHE A N 1
ATOM 1878 C CA . PHE A 1 231 ? 5.743 5.992 9.368 1.00 83.31 231 PHE A CA 1
ATOM 1879 C C . PHE A 1 231 ? 5.001 6.625 10.555 1.00 83.31 231 PHE A C 1
ATOM 1881 O O . PHE A 1 231 ? 5.121 6.134 11.680 1.00 83.31 231 PHE A O 1
ATOM 1888 N N . PRO A 1 232 ? 4.216 7.695 10.345 1.00 76.00 232 PRO A N 1
ATOM 1889 C CA . PRO A 1 232 ? 3.544 8.369 11.443 1.00 76.00 232 PRO A CA 1
ATOM 1890 C C . PRO A 1 232 ? 2.522 7.439 12.097 1.00 76.00 232 PRO A C 1
ATOM 1892 O O . PRO A 1 232 ? 1.668 6.870 11.418 1.00 76.00 232 PRO A O 1
ATOM 1895 N N . LYS A 1 233 ? 2.524 7.369 13.435 1.00 74.38 233 LYS A N 1
ATOM 1896 C CA . LYS A 1 233 ? 1.482 6.641 14.187 1.00 74.38 233 LYS A CA 1
ATOM 1897 C C . LYS A 1 233 ? 0.071 7.147 13.857 1.00 74.38 233 LYS A C 1
ATOM 1899 O O . LYS A 1 233 ? -0.899 6.389 13.927 1.00 74.38 233 LYS A O 1
ATOM 1904 N N . ALA A 1 234 ? -0.016 8.429 13.500 1.00 70.50 234 ALA A N 1
ATOM 1905 C CA . ALA A 1 234 ? -1.213 9.116 13.050 1.00 70.50 234 ALA A CA 1
ATOM 1906 C C . ALA A 1 234 ? -1.067 9.609 11.600 1.00 70.50 234 ALA A C 1
ATOM 1908 O O . ALA A 1 234 ? -0.765 10.784 11.378 1.00 70.50 234 ALA A O 1
ATOM 1909 N N . PRO A 1 235 ? -1.243 8.726 10.600 1.00 76.62 235 PRO A N 1
ATOM 1910 C CA . PRO A 1 235 ? -1.079 9.107 9.207 1.00 76.62 235 PRO A CA 1
ATOM 1911 C C . PRO A 1 235 ? -2.193 10.058 8.746 1.00 76.62 235 PRO A C 1
ATOM 1913 O O . PRO A 1 235 ? -3.335 9.965 9.206 1.00 76.62 235 PRO A O 1
ATOM 1916 N N . PRO A 1 236 ? -1.896 10.979 7.813 1.00 72.62 236 PRO A N 1
ATOM 1917 C CA . PRO A 1 236 ? -2.881 11.920 7.304 1.00 72.62 236 PRO A CA 1
ATOM 1918 C C . PRO A 1 236 ? -3.950 11.219 6.456 1.00 72.62 236 PRO A C 1
ATOM 1920 O O . PRO A 1 236 ? -3.706 10.206 5.802 1.00 72.62 236 PRO A O 1
ATOM 1923 N N . THR A 1 237 ? -5.128 11.837 6.370 1.00 67.75 237 THR A N 1
ATOM 1924 C CA . THR A 1 237 ? -6.299 11.340 5.623 1.00 67.75 237 THR A CA 1
ATOM 1925 C C . THR A 1 237 ? -6.012 10.901 4.193 1.00 67.75 237 THR A C 1
ATOM 1927 O O . THR A 1 237 ? -6.600 9.926 3.722 1.00 67.75 237 THR A O 1
ATOM 1930 N N . ARG A 1 238 ? -5.108 11.599 3.502 1.00 78.94 238 ARG A N 1
ATOM 1931 C CA . ARG A 1 238 ? -4.735 11.277 2.122 1.00 78.94 238 ARG A CA 1
ATOM 1932 C C . ARG A 1 238 ? -4.173 9.854 1.973 1.00 78.94 238 ARG A C 1
ATOM 1934 O O . ARG A 1 238 ? -4.509 9.196 0.999 1.00 78.94 238 ARG A O 1
ATOM 1941 N N . PHE A 1 239 ? -3.464 9.323 2.978 1.00 87.44 239 PHE A N 1
ATOM 1942 C CA . PHE A 1 239 ? -2.899 7.962 2.931 1.00 87.44 239 PHE A CA 1
ATOM 1943 C C . PHE A 1 239 ? -3.989 6.887 2.916 1.00 87.44 239 PHE A C 1
ATOM 1945 O O . PHE A 1 239 ? -3.878 5.898 2.203 1.00 87.44 239 PHE A O 1
ATOM 1952 N N . PHE A 1 240 ? -5.090 7.097 3.639 1.00 83.19 240 PHE A N 1
ATOM 1953 C CA . PHE A 1 240 ? -6.218 6.159 3.655 1.00 83.19 240 PHE A CA 1
ATOM 1954 C C . PHE A 1 240 ? -7.001 6.132 2.334 1.00 83.19 240 PHE A C 1
ATOM 1956 O O . PHE A 1 240 ? -7.638 5.131 2.013 1.00 83.19 240 PHE A O 1
ATOM 1963 N N . LYS A 1 241 ? -6.964 7.233 1.573 1.00 80.50 241 LYS A N 1
ATOM 1964 C CA . LYS A 1 241 ? -7.590 7.351 0.244 1.00 80.50 241 LYS A CA 1
ATOM 1965 C C . LYS A 1 241 ? -6.684 6.848 -0.884 1.00 80.50 241 LYS A C 1
ATOM 1967 O O . LYS A 1 241 ? -7.122 6.803 -2.030 1.00 80.50 241 LYS A O 1
ATOM 1972 N N . ALA A 1 242 ? -5.434 6.514 -0.577 1.00 90.19 242 ALA A N 1
ATOM 1973 C CA . ALA A 1 242 ? -4.464 6.086 -1.566 1.00 90.19 242 ALA A CA 1
ATOM 1974 C C . ALA A 1 242 ? -4.631 4.603 -1.912 1.00 90.19 242 ALA A C 1
ATOM 1976 O O . ALA A 1 242 ? -5.013 3.801 -1.058 1.00 90.19 242 ALA A O 1
ATOM 1977 N N . ALA A 1 243 ? -4.322 4.234 -3.154 1.00 93.75 243 ALA A N 1
ATOM 1978 C CA . ALA A 1 243 ? -4.128 2.843 -3.553 1.00 93.75 243 ALA A CA 1
ATOM 1979 C C . ALA A 1 243 ? -2.823 2.292 -2.970 1.00 93.75 243 ALA A C 1
ATOM 1981 O O . ALA A 1 243 ? -2.810 1.183 -2.439 1.00 93.75 243 ALA A O 1
ATOM 1982 N N . LEU A 1 244 ? -1.756 3.095 -3.029 1.00 97.44 244 LEU A N 1
ATOM 1983 C CA . LEU A 1 244 ? -0.417 2.748 -2.560 1.00 97.44 244 LEU A CA 1
ATOM 1984 C C . LEU A 1 244 ? 0.103 3.813 -1.594 1.00 97.44 244 LEU A C 1
ATOM 1986 O O . LEU A 1 244 ? -0.050 5.011 -1.849 1.00 97.44 244 LEU A O 1
ATOM 1990 N N . VAL A 1 245 ? 0.747 3.376 -0.514 1.00 95.69 245 VAL A N 1
ATOM 1991 C CA . VAL A 1 245 ? 1.466 4.245 0.425 1.00 95.69 245 VAL A CA 1
ATOM 1992 C C . VAL A 1 245 ? 2.889 3.725 0.558 1.00 95.69 245 VAL A C 1
ATOM 1994 O O . VAL A 1 245 ? 3.083 2.553 0.877 1.00 95.69 245 VAL A O 1
ATOM 1997 N N . HIS A 1 246 ? 3.876 4.580 0.302 1.00 94.56 246 HIS A N 1
ATOM 1998 C CA . HIS A 1 246 ? 5.279 4.176 0.295 1.00 94.56 246 HIS A CA 1
ATOM 1999 C C . HIS A 1 246 ? 6.215 5.306 0.758 1.00 94.56 246 HIS A C 1
ATOM 2001 O O . HIS A 1 246 ? 5.991 6.467 0.405 1.00 94.56 246 HIS A O 1
ATOM 2007 N N . PRO A 1 247 ? 7.308 4.995 1.472 1.00 92.88 247 PRO A N 1
ATOM 2008 C CA . PRO A 1 247 ? 7.651 3.675 2.007 1.00 92.88 247 PRO A CA 1
ATOM 2009 C C . PRO A 1 247 ? 7.124 3.457 3.437 1.00 92.88 247 PRO A C 1
ATOM 2011 O O . PRO A 1 247 ? 7.053 4.388 4.238 1.00 92.88 247 PRO A O 1
ATOM 2014 N N . LEU A 1 248 ? 6.818 2.207 3.781 1.00 92.94 248 LEU A N 1
ATOM 2015 C CA . LEU A 1 248 ? 6.634 1.7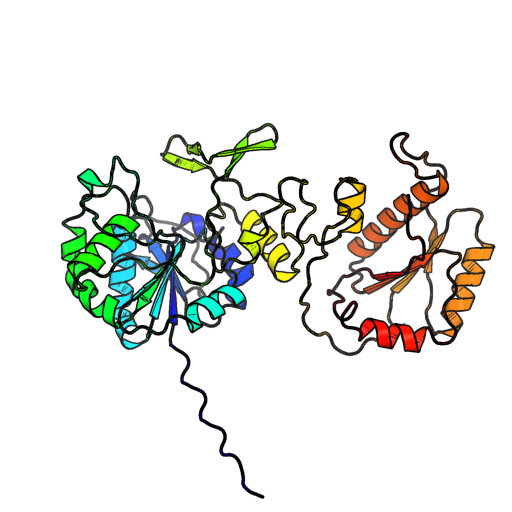13 5.147 1.00 92.94 248 LEU A CA 1
ATOM 2016 C C . LEU A 1 248 ? 7.830 0.817 5.494 1.00 92.94 248 LEU A C 1
ATOM 2018 O O . LEU A 1 248 ? 7.877 -0.355 5.140 1.00 92.94 248 LEU A O 1
ATOM 2022 N N . LYS A 1 249 ? 8.824 1.378 6.186 1.00 89.38 249 LYS A N 1
ATOM 2023 C CA . LYS A 1 249 ? 10.128 0.725 6.397 1.00 89.38 249 LYS A CA 1
ATOM 2024 C C . LYS A 1 249 ? 10.135 -0.397 7.449 1.00 89.38 249 LYS A C 1
ATOM 2026 O O . LYS A 1 249 ? 11.144 -1.081 7.578 1.00 89.38 249 LYS A O 1
ATOM 2031 N N . THR A 1 250 ? 9.045 -0.608 8.195 1.00 91.06 250 THR A N 1
ATOM 2032 C CA . THR A 1 250 ? 8.966 -1.630 9.257 1.00 91.06 250 THR A CA 1
ATOM 2033 C C . THR A 1 250 ? 7.698 -2.477 9.164 1.00 91.06 250 THR A C 1
ATOM 2035 O O . THR A 1 250 ? 6.643 -2.006 8.735 1.00 91.06 250 THR A O 1
ATOM 2038 N N . SER A 1 251 ? 7.780 -3.733 9.616 1.00 92.94 251 SER A N 1
ATOM 2039 C CA . SER A 1 251 ? 6.618 -4.629 9.697 1.00 92.94 251 SER A CA 1
ATOM 2040 C C . SER A 1 251 ? 5.536 -4.074 10.629 1.00 92.94 251 SER A C 1
ATOM 2042 O O . SER A 1 251 ? 4.353 -4.157 10.307 1.00 92.94 251 SER A O 1
ATOM 2044 N N . ASP A 1 252 ? 5.927 -3.433 11.734 1.00 91.88 252 ASP A N 1
ATOM 2045 C CA . ASP A 1 252 ? 4.995 -2.789 12.669 1.00 91.88 252 ASP A CA 1
ATOM 2046 C C . ASP A 1 252 ? 4.181 -1.680 11.999 1.00 91.88 252 ASP A C 1
ATOM 2048 O O . ASP A 1 252 ? 2.969 -1.606 12.203 1.00 91.88 252 ASP A O 1
ATOM 2052 N N . ALA A 1 253 ? 4.806 -0.869 11.137 1.00 90.44 253 ALA A N 1
ATOM 2053 C CA . ALA A 1 253 ? 4.092 0.141 10.362 1.00 90.44 253 ALA A CA 1
ATOM 2054 C C . ALA A 1 253 ? 3.049 -0.500 9.431 1.00 90.44 253 ALA A C 1
ATOM 2056 O O . ALA A 1 253 ? 1.928 0.001 9.341 1.00 90.44 253 ALA A O 1
ATOM 2057 N N . PHE A 1 254 ? 3.380 -1.623 8.779 1.00 92.62 254 PHE A N 1
ATOM 2058 C CA . PHE A 1 254 ? 2.428 -2.380 7.958 1.00 92.62 254 PHE A CA 1
ATOM 2059 C C . PHE A 1 254 ? 1.234 -2.864 8.781 1.00 92.62 254 PHE A C 1
ATOM 2061 O O . PHE A 1 254 ? 0.094 -2.616 8.393 1.00 92.62 254 PHE A O 1
ATOM 2068 N N . TYR A 1 255 ? 1.472 -3.531 9.914 1.00 92.62 255 TYR A N 1
ATOM 2069 C CA . TYR A 1 255 ? 0.399 -4.054 10.763 1.00 92.62 255 TYR A CA 1
ATOM 2070 C C . TYR A 1 255 ? -0.476 -2.937 11.327 1.00 92.62 255 TYR A C 1
ATOM 2072 O O . TYR A 1 255 ? -1.704 -3.009 11.248 1.00 92.62 255 TYR A O 1
ATOM 2080 N N . GLN A 1 256 ? 0.151 -1.879 11.844 1.00 88.88 256 GLN A N 1
ATOM 2081 C CA . GLN A 1 256 ? -0.545 -0.723 12.387 1.00 88.88 256 GLN A CA 1
ATOM 2082 C C . GLN A 1 256 ? -1.415 -0.054 11.322 1.00 88.88 256 GLN A C 1
ATOM 2084 O O . GLN A 1 256 ? -2.610 0.153 11.546 1.00 88.88 256 GLN A O 1
ATOM 2089 N N . PHE A 1 257 ? -0.839 0.279 10.165 1.00 90.88 257 PHE A N 1
ATOM 2090 C CA . PHE A 1 257 ? -1.581 0.970 9.119 1.00 90.88 257 PHE A CA 1
ATOM 2091 C C . PHE A 1 257 ? -2.663 0.074 8.514 1.00 90.88 257 PHE A C 1
ATOM 2093 O O . PHE A 1 257 ? -3.775 0.542 8.280 1.00 90.88 257 PHE A O 1
ATOM 2100 N N . HIS A 1 258 ? -2.401 -1.227 8.352 1.00 91.25 258 HIS A N 1
ATOM 2101 C CA . HIS A 1 258 ? -3.413 -2.186 7.916 1.00 91.25 258 HIS A CA 1
ATOM 2102 C C . HIS A 1 258 ? -4.621 -2.211 8.845 1.00 91.25 258 HIS A C 1
ATOM 2104 O O . HIS A 1 258 ? -5.759 -2.122 8.385 1.00 91.25 258 HIS A O 1
ATOM 2110 N N . HIS A 1 259 ? -4.376 -2.292 10.152 1.00 84.44 259 HIS A N 1
ATOM 2111 C CA . HIS A 1 259 ? -5.424 -2.278 11.163 1.00 84.44 259 HIS A CA 1
ATOM 2112 C C . HIS A 1 259 ? -6.239 -0.976 11.109 1.00 84.44 259 HIS A C 1
ATOM 2114 O O . HIS A 1 259 ? -7.469 -1.015 11.115 1.00 84.44 259 HIS A O 1
ATOM 2120 N N . GLN A 1 260 ? -5.572 0.176 10.969 1.00 80.81 260 GLN A N 1
ATOM 2121 C CA . GLN A 1 260 ? -6.236 1.475 10.808 1.00 80.81 260 GLN A CA 1
ATOM 2122 C C . GLN A 1 260 ? -7.058 1.559 9.512 1.00 80.81 260 GLN A C 1
ATOM 2124 O O . GLN A 1 260 ? -8.152 2.112 9.528 1.00 80.81 260 GLN A O 1
ATOM 2129 N N . VAL A 1 261 ? -6.574 1.001 8.396 1.00 80.31 261 VAL A N 1
ATOM 2130 C CA . VAL A 1 261 ? -7.313 0.943 7.122 1.00 80.31 261 VAL A CA 1
ATOM 2131 C C . VAL A 1 261 ? -8.533 0.028 7.242 1.00 80.31 261 VAL A C 1
ATOM 2133 O O . VAL A 1 261 ? -9.633 0.445 6.891 1.00 80.31 261 VAL A O 1
ATOM 2136 N N . LYS A 1 262 ? -8.368 -1.193 7.768 1.00 73.94 262 LYS A N 1
ATOM 2137 C CA . LYS A 1 262 ? -9.446 -2.192 7.879 1.00 73.94 262 LYS A CA 1
ATOM 2138 C C . LYS A 1 262 ? -10.557 -1.770 8.819 1.00 73.94 262 LYS A C 1
ATOM 2140 O O . LYS A 1 262 ? -11.723 -1.988 8.517 1.00 73.94 262 LYS A O 1
ATOM 2145 N N . LEU A 1 263 ? -10.197 -1.166 9.942 1.00 64.44 263 LEU A N 1
ATOM 2146 C CA . LEU A 1 263 ? -11.179 -0.639 10.871 1.00 64.44 263 LEU A CA 1
ATOM 2147 C C . LEU A 1 263 ? -11.557 0.796 10.537 1.00 64.44 263 LEU A C 1
ATOM 2149 O O . LEU A 1 263 ? -12.273 1.388 11.313 1.00 64.44 263 LEU A O 1
ATOM 2153 N N . GLN A 1 264 ? -11.032 1.398 9.466 1.00 59.97 264 GLN A N 1
ATOM 2154 C CA . GLN A 1 264 ? -11.147 2.834 9.175 1.00 59.97 264 GLN A CA 1
ATOM 2155 C C . GLN A 1 264 ? -10.929 3.762 10.391 1.00 59.97 264 GLN A C 1
ATOM 2157 O O . GLN A 1 264 ? -11.411 4.900 10.435 1.00 59.97 264 GLN A O 1
ATOM 2162 N N . LEU A 1 265 ? -10.190 3.280 11.392 1.00 58.78 265 LEU A N 1
ATOM 2163 C CA . LEU A 1 265 ? -9.903 4.004 12.611 1.00 58.78 265 LEU A CA 1
ATOM 2164 C C . LEU A 1 265 ? -8.800 4.995 12.293 1.00 58.78 265 LEU A C 1
ATOM 2166 O O . LEU A 1 265 ? -7.629 4.630 12.165 1.00 58.78 265 LEU A O 1
ATOM 2170 N N . ARG A 1 266 ? -9.178 6.269 12.189 1.00 63.47 266 ARG A N 1
ATOM 2171 C CA . ARG A 1 266 ? -8.202 7.351 12.196 1.00 63.47 266 ARG A CA 1
ATOM 2172 C C . ARG A 1 266 ? -7.914 7.780 13.629 1.00 63.47 266 ARG A C 1
ATOM 2174 O O . ARG A 1 266 ? -8.858 8.074 14.365 1.00 63.47 266 ARG A O 1
ATOM 2181 N N . PRO A 1 267 ? -6.639 7.824 14.039 1.00 57.56 267 PRO A N 1
ATOM 2182 C CA . PRO A 1 267 ? -6.278 8.311 15.361 1.00 57.56 267 PRO A CA 1
ATOM 2183 C C . PRO A 1 267 ? -6.639 9.790 15.520 1.00 57.56 267 PRO A C 1
ATOM 2185 O O . PRO A 1 267 ? -6.924 10.488 14.548 1.00 57.56 267 PRO A O 1
ATOM 2188 N N . ILE A 1 268 ? -6.619 10.251 16.768 1.00 61.59 268 ILE A N 1
ATOM 2189 C CA . ILE A 1 268 ? -6.766 11.664 17.125 1.00 61.59 268 ILE A CA 1
ATOM 2190 C C . ILE A 1 268 ? -5.681 12.459 16.387 1.00 61.59 268 ILE A C 1
ATOM 2192 O O . ILE A 1 268 ? -4.508 12.082 16.406 1.00 61.59 268 ILE A O 1
ATOM 2196 N N . LEU A 1 269 ? -6.076 13.541 15.717 1.00 56.78 269 LEU A N 1
ATOM 2197 C CA . LEU A 1 269 ? -5.191 14.350 14.879 1.00 56.78 269 LEU A CA 1
ATOM 2198 C C . LEU A 1 269 ? -4.971 15.732 15.503 1.00 56.78 269 LEU A C 1
ATOM 2200 O O . LEU A 1 269 ? -5.933 16.350 15.955 1.00 56.78 269 LEU A O 1
ATOM 2204 N N . PRO A 1 270 ? -3.752 16.291 15.475 1.00 60.47 270 PRO A N 1
ATOM 2205 C CA . PRO A 1 270 ? -3.558 17.697 15.808 1.00 60.47 270 PRO A CA 1
ATOM 2206 C C . PRO A 1 270 ? -4.383 18.614 14.880 1.00 60.47 270 PRO A C 1
ATOM 2208 O O . PRO A 1 270 ? -4.563 18.272 13.705 1.00 60.47 270 PRO A O 1
ATOM 2211 N N . PRO A 1 271 ? -4.828 19.802 15.344 1.00 66.00 271 PRO A N 1
ATOM 2212 C CA . PRO A 1 271 ? -5.684 20.710 14.570 1.00 66.00 271 PRO A CA 1
ATOM 2213 C C . PRO A 1 271 ? -5.183 21.027 13.154 1.00 66.00 271 PRO A C 1
ATOM 2215 O O . PRO A 1 271 ? -5.975 21.095 12.216 1.00 66.00 271 PRO A O 1
ATOM 2218 N N . ALA A 1 272 ? -3.862 21.129 12.975 1.00 58.41 272 ALA A N 1
ATOM 2219 C CA . ALA A 1 272 ? -3.221 21.393 11.685 1.00 58.41 272 ALA A CA 1
ATOM 2220 C C . ALA A 1 272 ? -3.552 20.357 10.588 1.00 58.41 272 ALA A C 1
ATOM 2222 O O . ALA A 1 272 ? -3.411 20.652 9.404 1.00 58.41 272 ALA A O 1
ATOM 2223 N N . PHE A 1 273 ? -4.014 19.159 10.961 1.00 51.06 273 PHE A N 1
ATOM 2224 C CA . PHE A 1 273 ? -4.266 18.043 10.045 1.00 51.06 273 PHE A CA 1
ATOM 2225 C C . PHE A 1 273 ? -5.759 17.698 9.884 1.00 51.06 273 PHE A C 1
ATOM 2227 O O . PHE A 1 273 ? -6.092 16.695 9.249 1.00 51.06 273 PHE A O 1
ATOM 2234 N N . LEU A 1 274 ? -6.669 18.505 10.448 1.00 61.88 274 LEU A N 1
ATOM 2235 C CA . LEU A 1 274 ? -8.110 18.210 10.467 1.00 61.88 274 LEU A CA 1
ATOM 2236 C C . LEU A 1 274 ? -8.892 18.735 9.259 1.00 61.88 274 LEU A C 1
ATOM 2238 O O . LEU A 1 274 ? -10.039 18.334 9.064 1.00 61.88 274 LEU A O 1
ATOM 2242 N N . ASN A 1 275 ? -8.304 19.601 8.434 1.00 59.78 275 ASN A N 1
ATOM 2243 C CA . ASN A 1 275 ? -9.043 20.259 7.359 1.00 59.78 275 ASN A CA 1
ATOM 2244 C C . ASN A 1 275 ? -9.525 19.237 6.303 1.00 59.78 275 ASN A C 1
ATOM 2246 O O . ASN A 1 275 ? -8.716 18.583 5.644 1.00 59.78 275 ASN A O 1
ATOM 2250 N N . GLY A 1 276 ? -10.847 19.050 6.182 1.00 57.53 276 GLY A N 1
ATOM 2251 C CA . GLY A 1 276 ? -11.462 18.023 5.322 1.00 57.53 276 GLY A CA 1
ATOM 2252 C C . GLY A 1 276 ? -11.248 16.570 5.785 1.00 57.53 276 GLY A C 1
ATOM 2253 O O . GLY A 1 276 ? -11.372 15.633 4.989 1.00 57.53 276 GLY A O 1
ATOM 2254 N N . SER A 1 277 ? -10.883 16.381 7.054 1.00 61.16 277 SER A N 1
ATOM 2255 C CA . SER A 1 277 ? -10.563 15.091 7.664 1.00 61.16 277 SER A CA 1
ATOM 2256 C C . SER A 1 277 ? -11.732 14.532 8.489 1.00 61.16 277 SER A C 1
ATOM 2258 O O . SER A 1 277 ? -12.726 15.208 8.740 1.00 61.16 277 SER A O 1
ATOM 2260 N N . CYS A 1 278 ? -11.594 13.280 8.918 1.00 65.81 278 CYS A N 1
ATOM 2261 C CA . CYS A 1 278 ? -12.445 12.648 9.922 1.00 65.81 278 CYS A CA 1
ATOM 2262 C C . CYS A 1 278 ? -11.559 11.948 10.958 1.00 65.81 278 CYS A C 1
ATOM 2264 O O . CYS A 1 278 ? -10.393 11.659 10.670 1.00 65.81 278 CYS A O 1
ATOM 2266 N N . VAL A 1 279 ? -12.098 11.658 12.138 1.00 66.00 279 VAL A N 1
ATOM 2267 C CA . VAL A 1 279 ? -11.410 10.918 13.209 1.00 66.00 279 VAL A CA 1
ATOM 2268 C C . VAL A 1 279 ? -12.270 9.750 13.679 1.00 66.00 279 VAL A C 1
ATOM 2270 O O . VAL A 1 279 ? -13.485 9.767 13.503 1.00 66.00 279 VAL A O 1
ATOM 2273 N N . ALA A 1 280 ? -11.661 8.736 14.290 1.00 66.75 280 ALA A N 1
ATOM 2274 C CA . ALA A 1 280 ? -12.402 7.594 14.827 1.00 66.75 280 ALA A CA 1
ATOM 2275 C C . ALA A 1 280 ? -13.326 7.965 15.996 1.00 66.75 280 ALA A C 1
ATOM 2277 O O . ALA A 1 280 ? -14.334 7.309 16.203 1.00 66.75 280 ALA A O 1
ATOM 2278 N N . ASN A 1 281 ? -12.967 8.984 16.782 1.00 67.50 281 ASN A N 1
ATOM 2279 C CA . ASN A 1 281 ? -13.761 9.424 17.924 1.00 67.50 281 ASN A CA 1
ATOM 2280 C C . ASN A 1 281 ? -13.742 10.962 18.022 1.00 67.50 281 ASN A C 1
ATOM 2282 O O . ASN A 1 281 ? -12.808 11.528 18.602 1.00 67.50 281 ASN A O 1
ATOM 2286 N N . PRO A 1 282 ? -14.734 11.658 17.433 1.00 70.25 282 PRO A N 1
ATOM 2287 C CA . PRO A 1 282 ? -14.784 13.120 17.439 1.00 70.25 282 PRO A CA 1
ATOM 2288 C C . PRO A 1 282 ? -15.006 13.699 18.842 1.00 70.25 282 PRO A C 1
ATOM 2290 O O . PRO A 1 282 ? -14.611 14.834 19.096 1.00 70.25 282 PRO A O 1
ATOM 2293 N N . VAL A 1 283 ? -15.574 12.924 19.773 1.00 65.06 283 VAL A N 1
ATOM 2294 C CA . VAL A 1 283 ? -15.756 13.347 21.169 1.00 65.06 283 VAL A CA 1
ATOM 2295 C C . VAL A 1 283 ? -14.399 13.488 21.856 1.00 65.06 283 VAL A C 1
ATOM 2297 O O . VAL A 1 283 ? -14.061 14.573 22.317 1.00 65.06 283 VAL A O 1
ATOM 2300 N N . ILE A 1 284 ? -13.568 12.441 21.833 1.00 60.97 284 ILE A N 1
ATOM 2301 C CA . ILE A 1 284 ? -12.218 12.490 22.423 1.00 60.97 284 ILE A CA 1
ATOM 2302 C C . ILE A 1 284 ? -11.335 13.524 21.710 1.00 60.97 284 ILE A C 1
ATOM 2304 O O . ILE A 1 284 ? -10.541 14.216 22.344 1.00 60.97 284 ILE A O 1
ATOM 2308 N N . GLN A 1 285 ? -11.491 13.678 20.393 1.00 71.31 285 GLN A N 1
ATOM 2309 C CA . GLN A 1 285 ? -10.811 14.726 19.630 1.00 71.31 285 GLN A CA 1
ATOM 2310 C C . GLN A 1 285 ? -11.133 16.132 20.162 1.00 71.31 285 GLN A C 1
ATOM 2312 O O . GLN A 1 285 ? -10.231 16.964 20.257 1.00 71.31 285 GLN A O 1
ATOM 2317 N N . ASN A 1 286 ? -12.393 16.386 20.519 1.00 70.19 286 ASN A N 1
ATOM 2318 C CA . ASN A 1 286 ? -12.834 17.661 21.081 1.00 70.19 286 ASN A CA 1
ATOM 2319 C C . ASN A 1 286 ? -12.434 17.829 22.551 1.00 70.19 286 ASN A C 1
ATOM 2321 O O . ASN A 1 286 ? -12.154 18.949 22.960 1.00 70.19 286 ASN A O 1
ATOM 2325 N N . GLU A 1 287 ? -12.341 16.748 23.331 1.00 65.00 287 GLU A N 1
ATOM 2326 C CA . GLU A 1 287 ? -11.785 16.808 24.692 1.00 65.00 287 GLU A CA 1
ATOM 2327 C C . GLU A 1 287 ? -10.310 17.231 24.684 1.00 65.00 287 GLU A C 1
ATOM 2329 O O . GLU A 1 287 ? -9.904 18.099 25.453 1.00 65.00 287 GLU A O 1
ATOM 2334 N N . ILE A 1 288 ? -9.499 16.634 23.804 1.00 61.66 288 ILE A N 1
ATOM 2335 C CA . ILE A 1 288 ? -8.057 16.920 23.730 1.00 61.66 288 ILE A CA 1
ATOM 2336 C C . ILE A 1 288 ? -7.792 18.261 23.040 1.00 61.66 288 ILE A C 1
ATOM 2338 O O . ILE A 1 288 ? -6.867 18.985 23.410 1.00 61.66 288 ILE A O 1
ATOM 2342 N N . TYR A 1 289 ? -8.608 18.613 22.045 1.00 68.50 289 TYR A N 1
ATOM 2343 C CA . TYR A 1 289 ? -8.481 19.852 21.288 1.00 68.50 289 TYR A CA 1
ATOM 2344 C C . TYR A 1 289 ? -9.834 20.586 21.202 1.00 68.50 289 TYR A C 1
ATOM 2346 O O . TYR A 1 289 ? -10.507 20.524 20.168 1.00 68.50 289 TYR A O 1
ATOM 2354 N N . PRO A 1 290 ? -10.207 21.358 22.241 1.00 68.25 290 PRO A N 1
ATOM 2355 C CA . PRO A 1 290 ? -11.522 22.012 22.367 1.00 68.25 290 PRO A CA 1
ATOM 2356 C C . PRO A 1 290 ? -11.891 22.977 21.234 1.00 68.25 290 PRO A C 1
ATOM 2358 O O . PRO A 1 290 ? -13.063 23.291 21.019 1.00 68.25 290 PRO A O 1
ATOM 2361 N N . GLN A 1 291 ? -10.886 23.428 20.483 1.00 72.12 291 GLN A N 1
ATOM 2362 C CA . GLN A 1 291 ? -11.030 24.342 19.350 1.00 72.12 291 GLN A CA 1
ATOM 2363 C C . GLN A 1 291 ? -11.716 23.678 18.133 1.00 72.12 291 GLN A C 1
ATOM 2365 O O . GLN A 1 291 ? -12.126 24.364 17.202 1.00 72.12 291 GLN A O 1
ATOM 2370 N N . ASN A 1 292 ? -11.847 22.345 18.121 1.00 64.44 292 ASN A N 1
ATOM 2371 C CA . ASN A 1 292 ? -12.170 21.545 16.936 1.00 64.44 292 ASN A CA 1
ATOM 2372 C C . ASN A 1 292 ? -13.652 21.143 16.817 1.00 64.44 292 ASN A C 1
ATOM 2374 O O . ASN A 1 292 ? -13.972 20.042 16.379 1.00 64.44 292 ASN A O 1
ATOM 2378 N N . ARG A 1 293 ? -14.588 22.032 17.160 1.00 60.91 293 ARG A N 1
ATOM 2379 C CA . ARG A 1 293 ? -16.022 21.691 17.306 1.00 60.91 293 ARG A CA 1
ATOM 2380 C C . ARG A 1 293 ? -16.718 21.091 16.064 1.00 60.91 293 ARG A C 1
ATOM 2382 O O . ARG A 1 293 ? -17.835 20.605 16.192 1.00 60.91 293 ARG A O 1
ATOM 2389 N N . SER A 1 294 ? -16.093 21.102 14.884 1.00 68.62 294 SER A N 1
ATOM 2390 C CA . SER A 1 294 ? -16.650 20.622 13.607 1.00 68.62 294 SER A CA 1
ATOM 2391 C C . SER A 1 294 ? -15.926 19.405 13.000 1.00 68.62 294 SER A C 1
ATOM 2393 O O . SER A 1 294 ? -15.902 19.244 11.779 1.00 68.62 294 SER A O 1
ATOM 2395 N N . VAL A 1 295 ? -15.330 18.530 13.817 1.00 69.56 295 VAL A N 1
ATOM 2396 C CA . VAL A 1 295 ? -14.670 17.314 13.307 1.00 69.56 295 VAL A CA 1
ATOM 2397 C C . VAL A 1 295 ? -15.682 16.207 13.011 1.00 69.56 295 VAL A C 1
ATOM 2399 O O . VAL A 1 295 ? -16.510 15.857 13.848 1.00 69.56 295 VAL A O 1
ATOM 2402 N N . LEU A 1 296 ? -15.578 15.625 11.815 1.00 70.56 296 LEU A N 1
ATOM 2403 C CA . LEU A 1 296 ? -16.413 14.509 11.375 1.00 70.56 296 LEU A CA 1
ATOM 2404 C C . LEU A 1 296 ? -15.902 13.167 11.922 1.00 70.56 296 LEU A C 1
ATOM 2406 O O . LEU A 1 296 ? -14.696 12.938 12.016 1.00 70.56 296 LEU A O 1
ATOM 2410 N N . GLU A 1 297 ? -16.820 12.250 12.217 1.00 69.88 297 GLU A N 1
ATOM 2411 C CA . GLU A 1 297 ? -16.494 10.853 12.516 1.00 69.88 297 GLU A CA 1
ATOM 2412 C C . GLU A 1 297 ? -16.182 10.084 11.224 1.00 69.88 297 GLU A C 1
ATOM 2414 O O . GLU A 1 297 ? -16.820 10.306 10.188 1.00 69.88 297 GLU A O 1
ATOM 2419 N N . CYS A 1 298 ? -15.185 9.198 11.252 1.00 63.59 298 CYS A N 1
ATOM 2420 C CA . CYS A 1 298 ? -14.889 8.354 10.098 1.00 63.59 298 CYS A CA 1
ATOM 2421 C C . CYS A 1 298 ? -15.959 7.282 9.894 1.00 63.59 298 CYS A C 1
ATOM 2423 O O . CYS A 1 298 ? -16.469 6.681 10.832 1.00 63.59 298 CYS A O 1
ATOM 2425 N N . ARG A 1 299 ? -16.296 7.043 8.625 1.00 60.78 299 ARG A N 1
ATOM 2426 C CA . ARG A 1 299 ? -17.404 6.177 8.226 1.00 60.78 299 ARG A CA 1
ATOM 2427 C C . ARG A 1 299 ? -16.932 4.730 8.134 1.00 60.78 299 ARG A C 1
ATOM 2429 O O . ARG A 1 299 ? -16.628 4.268 7.046 1.00 60.78 299 ARG A O 1
ATOM 2436 N N . LEU A 1 300 ? -16.859 4.054 9.272 1.00 54.25 300 LEU A N 1
ATOM 2437 C CA . LEU A 1 300 ? -16.518 2.636 9.378 1.00 54.25 300 LEU A CA 1
ATOM 2438 C C . LEU A 1 300 ? -17.281 1.790 8.322 1.00 54.25 300 LEU A C 1
ATOM 2440 O O . LEU A 1 300 ? -18.400 2.114 7.924 1.00 54.25 300 LEU A O 1
ATOM 2444 N N . GLN A 1 301 ? -16.626 0.755 7.789 1.00 46.16 301 GLN A N 1
ATOM 2445 C CA . GLN A 1 301 ? -17.268 -0.302 7.005 1.00 46.16 301 GLN A CA 1
ATOM 2446 C C . GLN A 1 301 ? -16.864 -1.627 7.633 1.00 46.16 301 GLN A C 1
ATOM 2448 O O . GLN A 1 301 ? -15.730 -2.075 7.467 1.00 46.16 301 GLN A O 1
ATOM 2453 N N . ILE A 1 302 ? -17.781 -2.242 8.373 1.00 47.50 302 ILE A N 1
ATOM 2454 C CA . ILE A 1 302 ? -17.509 -3.506 9.068 1.00 47.50 302 ILE A CA 1
ATOM 2455 C C . ILE A 1 302 ? -18.201 -4.674 8.349 1.00 47.50 302 ILE A C 1
ATOM 2457 O O . ILE A 1 302 ? -19.337 -4.527 7.883 1.00 47.50 302 ILE A O 1
ATOM 2461 N N . PRO A 1 303 ? -17.550 -5.851 8.221 1.00 40.97 303 PRO A N 1
ATOM 2462 C CA . PRO A 1 303 ? -18.190 -7.028 7.646 1.00 40.97 303 PRO A CA 1
ATOM 2463 C C . PRO A 1 303 ? -19.467 -7.396 8.411 1.00 40.97 303 PRO A C 1
ATOM 2465 O O . PRO A 1 303 ? -19.476 -7.440 9.639 1.00 40.97 303 PRO A O 1
ATOM 2468 N N . LYS A 1 304 ? -20.543 -7.711 7.681 1.00 41.66 304 LYS A N 1
ATOM 2469 C CA . LYS A 1 304 ? -21.808 -8.168 8.274 1.00 41.66 304 LYS A CA 1
ATOM 2470 C C . LYS A 1 304 ? -21.585 -9.433 9.112 1.00 41.66 304 LYS A C 1
ATOM 2472 O O . LYS A 1 304 ? -21.230 -10.470 8.555 1.00 41.66 304 LYS A O 1
ATOM 2477 N N . GLN A 1 305 ? -21.874 -9.370 10.410 1.00 48.06 305 GLN A N 1
ATOM 2478 C CA . GLN A 1 305 ? -22.037 -10.558 11.254 1.00 48.06 305 GLN A CA 1
ATOM 2479 C C . GLN A 1 305 ? -23.505 -11.002 11.342 1.00 48.06 305 GLN A C 1
ATOM 2481 O O . GLN A 1 305 ? -24.435 -10.215 11.156 1.00 48.06 305 GLN A O 1
ATOM 2486 N N . SER A 1 306 ? -23.701 -12.298 11.590 1.00 46.78 306 SER A N 1
ATOM 2487 C CA . SER A 1 306 ? -25.000 -12.963 11.722 1.00 46.78 306 SER A CA 1
ATOM 2488 C C . SER A 1 306 ? -25.638 -12.787 13.107 1.00 46.78 306 SER A C 1
ATOM 2490 O O . SER A 1 306 ? -24.933 -12.649 14.098 1.00 46.78 306 SER A O 1
ATOM 2492 N N . ALA A 1 307 ? -26.977 -12.850 13.120 1.00 53.38 307 ALA A N 1
ATOM 2493 C CA . ALA A 1 307 ? -27.934 -12.958 14.233 1.00 53.38 307 ALA A CA 1
ATOM 2494 C C . ALA A 1 307 ? -27.416 -12.725 15.672 1.00 53.38 307 ALA A C 1
ATOM 2496 O O . ALA A 1 307 ? -26.727 -13.556 16.257 1.00 53.38 307 ALA A O 1
ATOM 2497 N N . TYR A 1 308 ? -27.873 -11.624 16.274 1.00 58.69 308 TYR A N 1
ATOM 2498 C CA . TYR A 1 308 ? -27.562 -11.225 17.647 1.00 58.69 308 TYR A CA 1
ATOM 2499 C C . TYR A 1 308 ? -28.492 -11.897 18.672 1.00 58.69 308 TYR A C 1
ATOM 2501 O O . TYR A 1 308 ? -29.717 -11.754 18.578 1.00 58.69 308 TYR A O 1
ATOM 2509 N N . ASN A 1 309 ? -27.927 -12.565 19.684 1.00 66.44 309 ASN A N 1
ATOM 2510 C CA . ASN A 1 309 ? -28.676 -13.071 20.836 1.00 66.44 309 ASN A CA 1
ATOM 2511 C C . ASN A 1 309 ? -28.354 -12.255 22.102 1.00 66.44 309 ASN A C 1
ATOM 2513 O O . ASN A 1 309 ? -27.236 -12.272 22.604 1.00 66.44 309 ASN A O 1
ATOM 2517 N N . LEU A 1 310 ? -29.364 -11.557 22.628 1.00 67.31 310 LEU A N 1
ATOM 2518 C CA . LEU A 1 310 ? -29.259 -10.729 23.835 1.00 67.31 310 LEU A CA 1
ATOM 2519 C C . LEU A 1 310 ? -28.955 -11.544 25.100 1.00 67.31 310 LEU A C 1
ATOM 2521 O O . LEU A 1 310 ? -28.297 -11.029 25.997 1.00 67.31 310 LEU A O 1
ATOM 2525 N N . SER A 1 311 ? -29.405 -12.800 25.177 1.00 66.25 311 SER A N 1
ATOM 2526 C CA . SER A 1 311 ? -29.255 -13.614 26.390 1.00 66.25 311 SER A CA 1
ATOM 2527 C C . SER A 1 311 ? -27.844 -14.176 26.581 1.00 66.25 311 SER A C 1
ATOM 2529 O O . SER A 1 311 ? -27.522 -14.651 27.663 1.00 66.25 311 SER A O 1
ATOM 2531 N N . SER A 1 312 ? -27.005 -14.163 25.539 1.00 71.12 312 SER A N 1
ATOM 2532 C CA . SER A 1 312 ? -25.609 -14.623 25.599 1.00 71.12 312 SER A CA 1
ATOM 2533 C C . SER A 1 312 ? -24.610 -13.493 25.859 1.00 71.12 312 SER A C 1
ATOM 2535 O O . SER A 1 312 ? -23.404 -13.723 25.826 1.00 71.12 312 SER A O 1
ATOM 2537 N N . LEU A 1 313 ? -25.094 -12.266 26.064 1.00 75.56 313 LEU A N 1
ATOM 2538 C CA . LEU A 1 313 ? -24.249 -11.096 26.243 1.00 75.56 313 LEU A CA 1
ATOM 2539 C C . LEU A 1 313 ? -23.692 -11.040 27.668 1.00 75.56 313 LEU A C 1
ATOM 2541 O O . LEU A 1 313 ? -24.454 -11.058 28.633 1.00 75.56 313 LEU A O 1
ATOM 2545 N N . SER A 1 314 ? -22.375 -10.898 27.811 1.00 85.12 314 SER A N 1
ATOM 2546 C CA . SER A 1 314 ? -21.776 -10.579 29.108 1.00 85.12 314 SER A CA 1
ATOM 2547 C C . SER A 1 314 ? -22.089 -9.124 29.453 1.00 85.12 314 SER A C 1
ATOM 2549 O O . SER A 1 314 ? -21.524 -8.203 28.864 1.00 85.12 314 SER A O 1
ATOM 2551 N N . ALA A 1 315 ? -23.023 -8.903 30.372 1.00 87.81 315 ALA A N 1
ATOM 2552 C CA . ALA A 1 315 ? -23.494 -7.569 30.708 1.00 87.81 315 ALA A CA 1
ATOM 2553 C C . ALA A 1 315 ? -23.059 -7.176 32.126 1.00 87.81 315 ALA A C 1
ATOM 2555 O O . ALA A 1 315 ? -23.117 -7.981 33.052 1.00 87.81 315 ALA A O 1
ATOM 2556 N N . PHE A 1 316 ? -22.607 -5.939 32.293 1.00 90.75 316 PHE A N 1
ATOM 2557 C CA . PHE A 1 316 ? -22.059 -5.409 33.533 1.00 90.75 316 PHE A CA 1
ATOM 2558 C C . PHE A 1 316 ? -22.777 -4.124 33.918 1.00 90.75 316 PHE A C 1
ATOM 2560 O O . PHE A 1 316 ? -23.098 -3.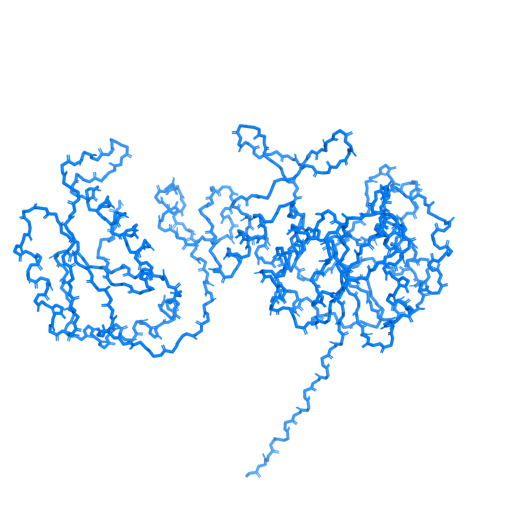300 33.061 1.00 90.75 316 PHE A O 1
ATOM 2567 N N . VAL A 1 317 ? -22.978 -3.936 35.215 1.00 91.69 317 VAL A N 1
ATOM 2568 C CA . VAL A 1 317 ? -23.424 -2.668 35.790 1.00 91.69 317 VAL A CA 1
ATOM 2569 C C . VAL A 1 317 ? -22.296 -2.089 36.632 1.00 91.69 317 VAL A C 1
ATOM 2571 O O . VAL A 1 317 ? -21.801 -2.743 37.552 1.00 91.69 317 VAL A O 1
ATOM 2574 N N . ILE A 1 318 ? -21.852 -0.884 36.284 1.00 90.62 318 ILE A N 1
ATOM 2575 C CA . ILE A 1 318 ? -20.819 -0.175 37.040 1.00 90.62 318 ILE A CA 1
ATOM 2576 C C . ILE A 1 318 ? -21.469 0.614 38.170 1.00 90.62 318 ILE A C 1
ATOM 2578 O O . ILE A 1 318 ? -22.453 1.317 37.958 1.00 90.62 318 ILE A O 1
ATOM 2582 N N . THR A 1 319 ? -20.918 0.493 39.374 1.00 89.94 319 THR A N 1
ATOM 2583 C CA . THR A 1 319 ? -21.406 1.211 40.557 1.00 89.94 319 THR A CA 1
ATOM 2584 C C . THR A 1 319 ? -20.243 1.618 41.452 1.00 89.94 319 THR A C 1
ATOM 2586 O O . THR A 1 319 ? -19.214 0.936 41.508 1.00 89.94 319 THR A O 1
ATOM 2589 N N . LEU A 1 320 ? -20.391 2.732 42.165 1.00 88.19 320 LEU A N 1
ATOM 2590 C CA . LEU A 1 320 ? -19.459 3.130 43.219 1.00 88.19 320 LEU A CA 1
ATOM 2591 C C . LEU A 1 320 ? -19.972 2.642 44.588 1.00 88.19 320 LEU A C 1
ATOM 2593 O O . LEU A 1 320 ? -21.182 2.517 44.775 1.00 88.19 320 LEU A O 1
ATOM 2597 N N . PRO A 1 321 ? -19.085 2.388 45.569 1.00 85.81 321 PRO A N 1
ATOM 2598 C CA . PRO A 1 321 ? -19.499 2.039 46.929 1.00 85.81 321 PRO A CA 1
ATOM 2599 C C . PRO A 1 321 ? -20.495 3.053 47.514 1.00 85.81 321 PRO A C 1
ATOM 2601 O O . PRO A 1 321 ? -20.274 4.262 47.399 1.00 85.81 321 PRO A O 1
ATOM 2604 N N . GLY A 1 322 ? -21.560 2.567 48.160 1.00 85.38 322 GLY A N 1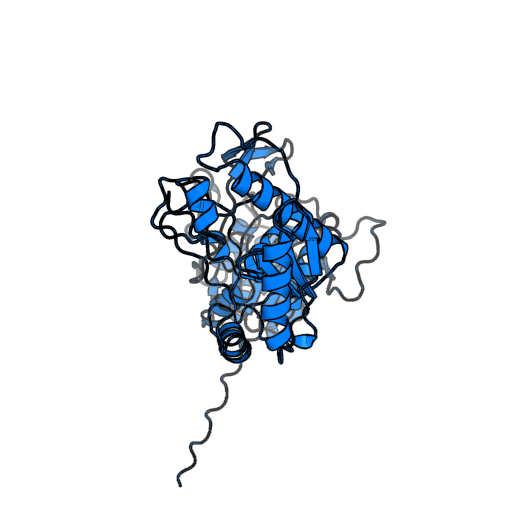
ATOM 2605 C CA . GLY A 1 322 ? -22.623 3.392 48.750 1.00 85.38 322 GLY A CA 1
ATOM 2606 C C . GLY A 1 322 ? -23.861 3.600 47.865 1.00 85.38 322 GLY A C 1
ATOM 2607 O O . GLY A 1 322 ? -24.786 4.305 48.274 1.00 85.38 322 GLY A O 1
ATOM 2608 N N . TYR A 1 323 ? -23.901 3.002 46.669 1.00 87.81 323 TYR A N 1
ATOM 2609 C CA . TYR A 1 323 ? -25.035 3.071 45.736 1.00 87.81 323 TYR A CA 1
ATOM 2610 C C . TYR A 1 323 ? -25.716 1.711 45.494 1.00 87.81 323 TYR A C 1
ATOM 2612 O O . TYR A 1 323 ? -26.393 1.507 44.486 1.00 87.81 323 TYR A O 1
ATOM 2620 N N . GLU A 1 324 ? -25.627 0.782 46.448 1.00 87.12 324 GLU A N 1
ATOM 2621 C CA . GLU A 1 324 ? -26.100 -0.606 46.320 1.00 87.12 324 GLU A CA 1
ATOM 2622 C C . GLU A 1 324 ? -27.607 -0.704 46.012 1.00 87.12 324 GLU A C 1
ATOM 2624 O O . GLU A 1 324 ? -28.051 -1.593 45.285 1.00 87.12 324 GLU A O 1
ATOM 2629 N N . GLN A 1 325 ? -28.414 0.241 46.505 1.00 88.94 325 GLN A N 1
ATOM 2630 C CA . GLN A 1 325 ? -29.843 0.289 46.179 1.00 88.94 325 GLN A CA 1
ATOM 2631 C C . GLN A 1 325 ? -30.110 0.638 44.706 1.00 88.94 325 GLN A C 1
ATOM 2633 O O . GLN A 1 325 ? -31.082 0.144 44.128 1.00 88.94 325 GLN A O 1
ATOM 2638 N N . ARG A 1 326 ? -29.277 1.497 44.099 1.00 90.44 326 ARG A N 1
ATOM 2639 C CA . ARG A 1 326 ? -29.388 1.862 42.676 1.00 90.44 326 ARG A CA 1
ATOM 2640 C C . ARG A 1 326 ? -28.971 0.683 41.811 1.00 90.44 326 ARG A C 1
ATOM 2642 O O . ARG A 1 326 ? -29.759 0.241 40.978 1.00 90.44 326 ARG A O 1
ATOM 2649 N N . LEU A 1 327 ? -27.827 0.083 42.146 1.00 92.25 327 LEU A N 1
ATOM 2650 C CA . LEU A 1 327 ? -27.335 -1.157 41.552 1.00 92.25 327 LEU A CA 1
ATOM 2651 C C . LEU A 1 327 ? -28.441 -2.217 41.463 1.00 92.25 327 LEU A C 1
ATOM 2653 O O . LEU A 1 327 ? -28.760 -2.687 40.371 1.00 92.25 327 LEU A O 1
ATOM 2657 N N . GLN A 1 328 ? -29.064 -2.562 42.595 1.00 93.56 328 GLN A N 1
ATOM 2658 C CA . GLN A 1 328 ? -30.070 -3.624 42.619 1.00 93.56 328 GLN A CA 1
ATOM 2659 C C . GLN A 1 328 ? -31.307 -3.268 41.786 1.00 93.56 328 GLN A C 1
ATOM 2661 O O . GLN A 1 328 ? -31.873 -4.122 41.104 1.00 93.56 328 GLN A O 1
ATOM 2666 N N . ARG A 1 329 ? -31.726 -1.998 41.802 1.00 93.94 329 ARG A N 1
ATOM 2667 C CA . ARG A 1 329 ? -32.843 -1.523 40.979 1.00 93.94 329 ARG A CA 1
ATOM 2668 C C . ARG A 1 329 ? -32.549 -1.692 39.489 1.00 93.94 329 ARG A C 1
ATOM 2670 O O . ARG A 1 329 ? -33.425 -2.139 38.750 1.00 93.94 329 ARG A O 1
ATOM 2677 N N . THR A 1 330 ? -31.338 -1.353 39.063 1.00 92.94 330 THR A N 1
ATOM 2678 C CA . THR A 1 330 ? -30.907 -1.464 37.667 1.00 92.94 330 THR A CA 1
ATOM 2679 C C . THR A 1 330 ? -30.809 -2.920 37.229 1.00 92.94 330 THR A C 1
ATOM 2681 O O . THR A 1 330 ? -31.379 -3.267 36.195 1.00 92.94 330 THR A O 1
ATOM 2684 N N . ILE A 1 331 ? -30.227 -3.801 38.053 1.00 93.88 331 ILE A N 1
ATOM 2685 C CA . ILE A 1 331 ? -30.229 -5.256 37.815 1.00 93.88 331 ILE A CA 1
ATOM 2686 C C . ILE A 1 331 ? -31.662 -5.758 37.587 1.00 93.88 331 ILE A C 1
ATOM 2688 O O . ILE A 1 331 ? -31.967 -6.289 36.519 1.00 93.88 331 ILE A O 1
ATOM 2692 N N . ASN A 1 332 ? -32.574 -5.476 38.522 1.00 93.94 332 ASN A N 1
ATOM 2693 C CA . ASN A 1 332 ? -33.967 -5.925 38.440 1.00 93.94 332 ASN A CA 1
ATOM 2694 C C . ASN A 1 332 ? -34.703 -5.373 37.204 1.00 93.94 332 ASN A C 1
ATOM 2696 O O . ASN A 1 332 ? -35.653 -5.978 36.704 1.00 93.94 332 ASN A O 1
ATOM 2700 N N . ASN A 1 333 ? -34.325 -4.189 36.717 1.00 92.69 333 ASN A N 1
ATOM 2701 C CA . ASN A 1 333 ? -34.936 -3.601 35.530 1.00 92.69 333 ASN A CA 1
ATOM 2702 C C . ASN A 1 333 ? -34.488 -4.288 34.237 1.00 92.69 333 ASN A C 1
ATOM 2704 O O . ASN A 1 333 ? -35.312 -4.472 33.344 1.00 92.69 333 ASN A O 1
ATOM 2708 N N . PHE A 1 334 ? -33.219 -4.680 34.136 1.00 91.31 334 PHE A N 1
ATOM 2709 C CA . PHE A 1 334 ? -32.687 -5.377 32.963 1.00 91.31 334 PHE A CA 1
ATOM 2710 C C . PHE A 1 334 ? -33.022 -6.875 32.955 1.00 91.31 334 PHE A C 1
ATOM 2712 O O . PHE A 1 334 ? -33.215 -7.442 31.877 1.00 91.31 334 PHE A O 1
ATOM 2719 N N . GLU A 1 335 ? -33.231 -7.498 34.119 1.00 91.00 335 GLU A N 1
ATOM 2720 C CA . GLU A 1 335 ? -33.732 -8.877 34.210 1.00 91.00 335 GLU A CA 1
ATOM 2721 C C . GLU A 1 335 ? -35.092 -9.055 33.517 1.00 91.00 335 GLU A C 1
ATOM 2723 O O . GLU A 1 335 ? -35.315 -10.061 32.846 1.00 91.00 335 GLU A O 1
ATOM 2728 N N . LYS A 1 336 ? -35.965 -8.036 33.552 1.00 90.25 336 LYS A N 1
ATOM 2729 C CA . LYS A 1 336 ? -37.250 -8.019 32.815 1.00 90.25 336 LYS A CA 1
ATOM 2730 C C . LYS A 1 336 ? -37.081 -8.139 31.293 1.00 90.25 336 LYS A C 1
ATOM 2732 O O . LYS A 1 336 ? -38.047 -8.410 30.585 1.00 90.25 336 LYS A O 1
ATOM 2737 N N . HIS A 1 337 ? -35.868 -7.915 30.792 1.00 87.19 337 HIS A N 1
ATOM 2738 C CA . HIS A 1 337 ? -35.489 -8.005 29.386 1.00 87.19 337 HIS A CA 1
ATOM 2739 C C . HIS A 1 337 ? -34.599 -9.222 29.078 1.00 87.19 337 HIS A C 1
ATOM 2741 O O . HIS A 1 337 ? -34.048 -9.285 27.977 1.00 87.19 337 HIS A O 1
ATOM 2747 N N . ASN A 1 338 ? -34.481 -10.182 30.008 1.00 87.94 338 ASN A N 1
ATOM 2748 C CA . ASN A 1 338 ? -33.581 -11.343 29.941 1.00 87.94 338 ASN A CA 1
ATOM 2749 C C . ASN A 1 338 ? -32.100 -10.955 29.795 1.00 87.94 338 ASN A C 1
ATOM 2751 O O . ASN A 1 338 ? -31.349 -11.602 29.064 1.00 87.94 338 ASN A O 1
ATOM 2755 N N . ILE A 1 339 ? -31.690 -9.872 30.460 1.00 86.75 339 ILE A N 1
ATOM 2756 C CA . ILE A 1 339 ? -30.302 -9.409 30.501 1.00 86.75 339 ILE A CA 1
ATOM 2757 C C . ILE A 1 339 ? -29.821 -9.505 31.945 1.00 86.75 339 ILE A C 1
ATOM 2759 O O . ILE A 1 339 ? -30.308 -8.786 32.817 1.00 86.75 339 ILE A O 1
ATOM 2763 N N . HIS A 1 340 ? -28.854 -10.385 32.187 1.00 90.56 340 HIS A N 1
ATOM 2764 C CA . HIS A 1 340 ? -28.262 -10.578 33.506 1.00 90.56 340 HIS A CA 1
ATOM 2765 C C . HIS A 1 340 ? -27.053 -9.656 33.669 1.00 90.56 340 HIS A C 1
ATOM 2767 O O . HIS A 1 340 ? -26.038 -9.827 32.996 1.00 90.56 340 HIS A O 1
ATOM 2773 N N . LEU A 1 341 ? -27.183 -8.659 34.545 1.00 91.50 341 LEU A N 1
ATOM 2774 C CA . LEU A 1 341 ? -26.130 -7.688 34.826 1.00 91.50 341 LEU A CA 1
ATOM 2775 C C . LEU A 1 341 ? -25.238 -8.162 35.980 1.00 91.50 341 LEU A C 1
ATOM 2777 O O . LEU A 1 341 ? -25.708 -8.374 37.096 1.00 91.50 341 LEU A O 1
ATOM 2781 N N . HIS A 1 342 ? -23.936 -8.265 35.726 1.00 92.00 342 HIS A N 1
ATOM 2782 C CA . HIS A 1 342 ? -22.917 -8.516 36.739 1.00 92.00 342 HIS A CA 1
ATOM 2783 C C . HIS A 1 342 ? -22.445 -7.198 37.359 1.00 92.00 342 HIS A C 1
ATOM 2785 O O . HIS A 1 342 ? -22.008 -6.288 36.653 1.00 92.00 342 HIS A O 1
ATOM 2791 N N . ALA A 1 343 ? -22.503 -7.095 38.685 1.00 92.19 343 ALA A N 1
ATOM 2792 C CA . ALA A 1 343 ? -22.015 -5.916 39.389 1.00 92.19 343 ALA A CA 1
ATOM 2793 C C . ALA A 1 343 ? -20.494 -5.764 39.234 1.00 92.19 343 ALA A C 1
ATOM 2795 O O . ALA A 1 343 ? -19.735 -6.700 39.495 1.00 92.19 343 ALA A O 1
ATOM 2796 N N . PHE A 1 344 ? -20.049 -4.568 38.849 1.00 91.50 344 PHE A N 1
ATOM 2797 C CA . PHE A 1 344 ? -18.643 -4.193 38.807 1.00 91.50 344 PHE A CA 1
ATOM 2798 C C . PHE A 1 344 ? -18.409 -2.981 39.711 1.00 91.50 344 PHE A C 1
ATOM 2800 O O . PHE A 1 344 ? -18.724 -1.841 39.361 1.00 91.50 344 PHE A O 1
ATOM 2807 N N . TYR A 1 345 ? -17.867 -3.247 40.899 1.00 89.19 345 TYR A N 1
ATOM 2808 C CA . TYR A 1 345 ? -17.622 -2.222 41.907 1.00 89.19 345 TYR A CA 1
ATOM 2809 C C . TYR A 1 345 ? -16.377 -1.406 41.575 1.00 89.19 345 TYR A C 1
ATOM 2811 O O . TYR A 1 345 ? -15.285 -1.935 41.344 1.00 89.19 345 TYR A O 1
ATOM 2819 N N . GLY A 1 346 ? -16.577 -0.098 41.548 1.00 80.44 346 GLY A N 1
ATOM 2820 C CA . GLY A 1 346 ? -15.600 0.858 41.085 1.00 80.44 346 GLY A CA 1
ATOM 2821 C C . GLY A 1 346 ? -14.533 1.275 42.079 1.00 80.44 346 GLY A C 1
ATOM 2822 O O . GLY A 1 346 ? -14.557 0.956 43.268 1.00 80.44 346 GLY A O 1
ATOM 2823 N N . VAL A 1 347 ? -13.576 2.031 41.550 1.00 74.12 347 VAL A N 1
ATOM 2824 C CA . VAL A 1 347 ? -12.536 2.702 42.327 1.00 74.12 347 VAL A CA 1
ATOM 2825 C C . VAL A 1 347 ? -13.179 3.885 43.045 1.00 74.12 347 VAL A C 1
ATOM 2827 O O . VAL A 1 347 ? -13.777 4.737 42.399 1.00 74.12 347 VAL A O 1
ATOM 2830 N N . SER A 1 348 ? -13.072 3.948 44.370 1.00 75.94 348 SER A N 1
ATOM 2831 C CA . SER A 1 348 ? -13.581 5.065 45.166 1.00 75.94 348 SER A CA 1
ATOM 2832 C C . SER A 1 348 ? -12.443 5.909 45.733 1.00 75.94 348 SER A C 1
ATOM 2834 O O . SER A 1 348 ? -11.309 5.457 45.878 1.00 75.94 348 SER A O 1
ATOM 2836 N N . ASN A 1 349 ? -12.764 7.155 46.082 1.00 77.62 349 ASN A N 1
ATOM 2837 C CA . ASN A 1 349 ? -11.879 8.071 46.805 1.00 77.62 349 ASN A CA 1
ATOM 2838 C C . ASN A 1 349 ? -10.626 8.578 46.079 1.00 77.62 349 ASN A C 1
ATOM 2840 O O . ASN A 1 349 ? -9.821 9.261 46.710 1.00 77.62 349 ASN A O 1
ATOM 2844 N N . VAL A 1 350 ? -10.501 8.386 44.766 1.00 82.25 350 VAL A N 1
ATOM 2845 C CA . VAL A 1 350 ? -9.446 9.048 43.986 1.00 82.25 350 VAL A CA 1
ATOM 2846 C C . VAL A 1 350 ? -9.879 10.477 43.667 1.00 82.25 350 VAL A C 1
ATOM 2848 O O . VAL A 1 350 ? -11.027 10.708 43.279 1.00 82.25 350 VAL A O 1
ATOM 2851 N N . GLN A 1 351 ? -8.981 11.440 43.881 1.00 81.56 351 GLN A N 1
ATOM 2852 C CA . GLN A 1 351 ? -9.211 12.840 43.522 1.00 81.56 351 GLN A CA 1
ATOM 2853 C C . GLN A 1 351 ? -9.094 13.033 42.010 1.00 81.56 351 GLN A C 1
ATOM 2855 O O . GLN A 1 351 ? -8.224 12.440 41.369 1.00 81.56 351 GLN A O 1
ATOM 2860 N N . ALA A 1 352 ? -9.974 13.863 41.451 1.00 77.62 352 ALA A N 1
ATOM 2861 C CA . ALA A 1 352 ? -9.892 14.245 40.048 1.00 77.62 352 ALA A CA 1
ATOM 2862 C C . ALA A 1 352 ? -8.657 15.142 39.811 1.00 77.62 352 ALA A C 1
ATOM 2864 O O . ALA A 1 352 ? -8.284 15.910 40.702 1.00 77.62 352 ALA A O 1
ATOM 2865 N N . PRO A 1 353 ? -8.007 15.074 38.636 1.00 77.19 353 PRO A N 1
ATOM 2866 C CA . PRO A 1 353 ? -6.933 15.994 38.284 1.00 77.19 353 PRO A CA 1
ATOM 2867 C C . PRO A 1 353 ? -7.439 17.443 38.260 1.00 77.19 353 PRO A C 1
ATOM 2869 O O . PRO A 1 353 ? -8.469 17.730 37.653 1.00 77.19 353 PRO A O 1
ATOM 2872 N N . ASN A 1 354 ? -6.660 18.379 38.813 1.00 73.62 354 ASN A N 1
ATOM 2873 C CA . ASN A 1 354 ? -7.001 19.815 38.864 1.00 73.62 354 ASN A CA 1
ATOM 2874 C C . ASN A 1 354 ? -7.168 20.488 37.485 1.00 73.62 354 ASN A C 1
ATOM 2876 O O . ASN A 1 354 ? -7.540 21.652 37.403 1.00 73.62 354 ASN A O 1
ATOM 2880 N N . ILE A 1 355 ? -6.843 19.780 36.405 1.00 58.88 355 ILE A N 1
ATOM 2881 C CA . ILE A 1 355 ? -6.797 20.283 35.026 1.00 58.88 355 ILE A CA 1
ATOM 2882 C C . ILE A 1 355 ? -8.113 19.970 34.283 1.00 58.88 355 ILE A C 1
ATOM 2884 O O . ILE A 1 355 ? -8.287 20.349 33.130 1.00 58.88 355 ILE A O 1
ATOM 2888 N N . THR A 1 356 ? -9.048 19.257 34.920 1.00 60.47 356 THR A N 1
ATOM 2889 C CA . THR A 1 356 ? -10.306 18.813 34.301 1.00 60.47 356 THR A CA 1
ATOM 2890 C C . THR A 1 356 ? -11.517 19.344 35.065 1.00 60.47 356 THR A C 1
ATOM 2892 O O . THR A 1 356 ? -11.526 19.286 36.289 1.00 60.47 356 THR A O 1
ATOM 2895 N N . ASN A 1 357 ? -12.574 19.769 34.362 1.00 72.38 357 ASN A N 1
ATOM 2896 C CA . ASN A 1 357 ? -13.876 20.137 34.953 1.00 72.38 357 ASN A CA 1
ATOM 2897 C C . ASN A 1 357 ? -14.710 18.907 35.389 1.00 72.38 357 ASN A C 1
ATOM 2899 O O . ASN A 1 357 ? -15.933 18.929 35.332 1.00 72.38 357 ASN A O 1
ATOM 2903 N N . ILE A 1 358 ? -14.054 17.814 35.784 1.00 71.56 358 ILE A N 1
ATOM 2904 C CA . ILE A 1 358 ? -14.688 16.536 36.123 1.00 71.56 358 ILE A CA 1
ATOM 2905 C C . ILE A 1 358 ? -14.806 16.440 37.646 1.00 71.56 358 ILE A C 1
ATOM 2907 O O . ILE A 1 358 ? -13.831 16.649 38.371 1.00 71.56 358 ILE A O 1
ATOM 2911 N N . THR A 1 359 ? -15.988 16.099 38.153 1.00 82.44 359 THR A N 1
ATOM 2912 C CA . THR A 1 359 ? -16.192 15.883 39.587 1.00 82.44 359 THR A CA 1
ATOM 2913 C C . THR A 1 359 ? -15.462 14.626 40.068 1.00 82.44 359 THR A C 1
ATOM 2915 O O . THR A 1 359 ? -15.165 13.694 39.317 1.00 82.44 359 THR A O 1
ATOM 2918 N N . LYS A 1 360 ? -15.216 14.541 41.379 1.00 82.75 360 LYS A N 1
ATOM 2919 C CA . LYS A 1 360 ? -14.609 13.355 42.003 1.00 82.75 360 LYS A CA 1
ATOM 2920 C C . LYS A 1 360 ? -15.365 12.062 41.657 1.00 82.75 360 LYS A C 1
ATOM 2922 O O . LYS A 1 360 ? -14.735 11.030 41.441 1.00 82.75 360 LYS A O 1
ATOM 2927 N N . GLY A 1 361 ? -16.698 12.092 41.631 1.00 80.94 361 GLY A N 1
ATOM 2928 C CA . GLY A 1 361 ? -17.516 10.915 41.313 1.00 80.94 361 GLY A CA 1
ATOM 2929 C C . GLY A 1 361 ? -17.326 10.456 39.869 1.00 80.94 361 GLY A C 1
ATOM 2930 O O . GLY A 1 361 ? -17.063 9.285 39.618 1.00 80.94 361 GLY A O 1
ATOM 2931 N N . GLU A 1 362 ? -17.359 11.400 38.937 1.00 77.69 362 GLU A N 1
ATOM 2932 C CA . GLU A 1 362 ? -17.226 11.153 37.498 1.00 77.69 362 GLU A CA 1
ATOM 2933 C C . GLU A 1 362 ? -15.824 10.646 37.134 1.00 77.69 362 GLU A C 1
ATOM 2935 O O . GLU A 1 362 ? -15.671 9.713 36.344 1.00 77.69 362 GLU A O 1
ATOM 2940 N N . TRP A 1 363 ? -14.786 11.187 37.777 1.00 81.56 363 TRP A N 1
ATOM 2941 C CA . TRP A 1 363 ? -13.421 10.687 37.626 1.00 81.56 363 TRP A CA 1
ATOM 2942 C C . TRP A 1 363 ? -13.287 9.236 38.107 1.00 81.56 363 TRP A C 1
ATOM 2944 O O . TRP A 1 363 ? -12.727 8.386 37.414 1.00 81.56 363 TRP A O 1
ATOM 2954 N N . ASN A 1 364 ? -13.852 8.932 39.276 1.00 83.56 364 ASN A N 1
ATOM 2955 C CA . ASN A 1 364 ? -13.875 7.581 39.834 1.00 83.56 364 ASN A CA 1
ATOM 2956 C C . ASN A 1 364 ? -14.660 6.599 38.945 1.00 83.56 364 ASN A C 1
ATOM 2958 O O . ASN A 1 364 ? -14.227 5.460 38.746 1.00 83.56 364 ASN A O 1
ATOM 2962 N N . LEU A 1 365 ? -15.762 7.043 38.334 1.00 82.94 365 LEU A N 1
ATOM 2963 C CA . LEU A 1 365 ? -16.515 6.260 37.353 1.00 82.94 365 LEU A CA 1
ATOM 2964 C C . LEU A 1 365 ? -15.680 5.980 36.091 1.00 82.94 365 LEU A C 1
ATOM 2966 O O . LEU A 1 365 ? -15.620 4.840 35.629 1.00 82.94 365 LEU A O 1
ATOM 2970 N N . ARG A 1 366 ? -14.941 6.975 35.582 1.00 79.25 366 ARG A N 1
ATOM 2971 C CA . ARG A 1 366 ? -14.027 6.808 34.437 1.00 79.25 366 ARG A CA 1
ATOM 2972 C C . ARG A 1 366 ? -12.929 5.782 34.725 1.00 79.25 366 ARG A C 1
ATOM 2974 O O . ARG A 1 366 ? -12.687 4.899 33.903 1.00 79.25 366 ARG A O 1
ATOM 2981 N N . LEU A 1 367 ? -12.292 5.856 35.896 1.00 80.56 367 LEU A N 1
ATOM 2982 C CA . LEU A 1 367 ? -11.287 4.873 36.327 1.00 80.56 367 LEU A CA 1
ATOM 2983 C C . LEU A 1 367 ? -11.877 3.463 36.449 1.00 80.56 367 LEU A C 1
ATOM 2985 O O . LEU A 1 367 ? -11.247 2.479 36.059 1.00 80.56 367 LEU A O 1
ATOM 2989 N N . THR A 1 368 ? -13.107 3.372 36.949 1.00 85.62 368 THR A N 1
ATOM 2990 C CA . THR A 1 368 ? -13.858 2.116 37.039 1.00 85.62 368 THR A CA 1
ATOM 2991 C C . THR A 1 368 ? -14.085 1.508 35.663 1.00 85.62 368 THR A C 1
ATOM 2993 O O . THR A 1 368 ? -13.819 0.322 35.464 1.00 85.62 368 THR A O 1
ATOM 2996 N N . MET A 1 369 ? -14.494 2.326 34.693 1.00 82.50 369 MET A N 1
ATOM 2997 C CA . MET A 1 369 ? -14.714 1.880 33.323 1.00 82.50 369 MET A CA 1
ATOM 2998 C C . MET A 1 369 ? -13.415 1.402 32.663 1.00 82.50 369 MET A C 1
ATOM 3000 O O . MET A 1 369 ? -13.407 0.341 32.048 1.00 82.50 369 MET A O 1
ATOM 3004 N N . ILE A 1 370 ? -12.291 2.101 32.868 1.00 77.06 370 ILE A N 1
ATOM 3005 C CA . ILE A 1 370 ? -10.968 1.655 32.392 1.00 77.06 370 ILE A CA 1
ATOM 3006 C C . ILE A 1 370 ? -10.630 0.261 32.941 1.00 77.06 370 ILE A C 1
ATOM 3008 O O . ILE A 1 370 ? -10.232 -0.625 32.183 1.00 77.06 370 ILE A O 1
ATOM 3012 N N . ARG A 1 371 ? -10.824 0.041 34.247 1.00 82.69 371 ARG A N 1
ATOM 3013 C CA . ARG A 1 371 ? -10.541 -1.248 34.894 1.00 82.69 371 ARG A CA 1
ATOM 3014 C C . ARG A 1 371 ? -11.449 -2.368 34.381 1.00 82.69 371 ARG A C 1
ATOM 3016 O O . ARG A 1 371 ? -10.978 -3.488 34.169 1.00 82.69 371 ARG A O 1
ATOM 3023 N N . LEU A 1 372 ? -12.732 -2.080 34.165 1.00 84.44 372 LEU A N 1
ATOM 3024 C CA . LEU A 1 372 ? -13.670 -3.027 33.565 1.00 84.44 372 LEU A CA 1
ATOM 3025 C C . LEU A 1 372 ? -13.225 -3.406 32.148 1.00 84.44 372 LEU A C 1
ATOM 3027 O O . LEU A 1 372 ? -13.087 -4.590 31.855 1.00 84.44 372 LEU A O 1
ATOM 3031 N N . ILE A 1 373 ? -12.908 -2.421 31.303 1.00 76.69 373 ILE A N 1
ATOM 3032 C CA . ILE A 1 373 ? -12.433 -2.644 29.929 1.00 76.69 373 ILE A CA 1
ATOM 3033 C C . ILE A 1 373 ? -11.170 -3.518 29.919 1.00 76.69 373 ILE A C 1
ATOM 3035 O O . ILE A 1 373 ? -11.096 -4.483 29.161 1.00 76.69 373 ILE A O 1
ATOM 3039 N N . GLN A 1 374 ? -10.200 -3.248 30.795 1.00 74.19 374 GLN A N 1
ATOM 3040 C CA . GLN A 1 374 ? -8.997 -4.082 30.925 1.00 74.19 374 GLN A CA 1
ATOM 3041 C C . GLN A 1 374 ? -9.331 -5.524 31.324 1.00 74.19 374 GLN A C 1
ATOM 3043 O O . GLN A 1 374 ? -8.770 -6.470 30.774 1.00 74.19 374 GLN A O 1
ATOM 3048 N N . THR A 1 375 ? -10.273 -5.700 32.251 1.00 80.69 375 THR A N 1
ATOM 3049 C CA . THR A 1 375 ? -10.724 -7.023 32.706 1.00 80.69 375 THR A CA 1
ATOM 3050 C C . THR A 1 375 ? -11.373 -7.805 31.564 1.00 80.69 375 THR A C 1
ATOM 3052 O O . THR A 1 375 ? -11.053 -8.971 31.347 1.00 80.69 375 THR A O 1
ATOM 3055 N N . VAL A 1 376 ? -12.235 -7.144 30.794 1.00 79.19 376 VAL A N 1
ATOM 3056 C CA . VAL A 1 376 ? -12.930 -7.689 29.619 1.00 79.19 376 VAL A CA 1
ATOM 3057 C C . VAL A 1 376 ? -11.935 -8.125 28.545 1.00 79.19 376 VAL A C 1
ATOM 3059 O O . VAL A 1 376 ? -12.050 -9.236 28.024 1.00 79.19 376 VAL A O 1
ATOM 3062 N N . ILE A 1 377 ? -10.940 -7.282 28.246 1.00 68.44 377 ILE A N 1
ATOM 3063 C CA . ILE A 1 377 ? -9.874 -7.586 27.281 1.00 68.44 377 ILE A CA 1
ATOM 3064 C C . ILE A 1 377 ? -9.084 -8.817 27.734 1.00 68.44 377 ILE A C 1
ATOM 3066 O O . ILE A 1 377 ? -8.897 -9.749 26.951 1.00 68.44 377 ILE A O 1
ATOM 3070 N N . ASN A 1 378 ? -8.671 -8.862 29.004 1.00 72.62 378 ASN A N 1
ATOM 3071 C CA . ASN A 1 378 ? -7.922 -9.991 29.562 1.00 72.62 378 ASN A CA 1
AT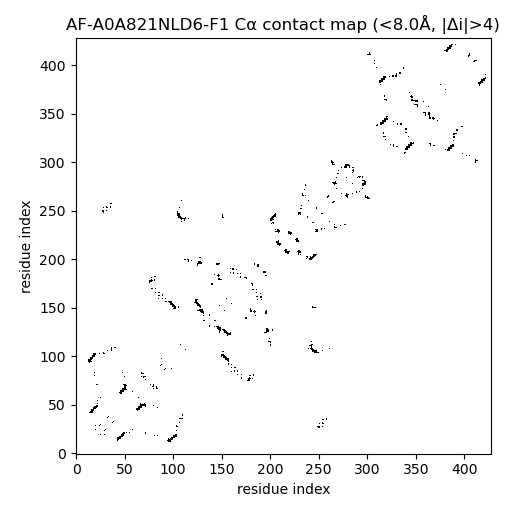OM 3072 C C . ASN A 1 378 ? -8.729 -11.296 29.528 1.00 72.62 378 ASN A C 1
ATOM 3074 O O . ASN A 1 378 ? -8.181 -12.360 29.244 1.00 72.62 378 ASN A O 1
ATOM 3078 N N . ALA A 1 379 ? -10.039 -11.206 29.763 1.00 77.00 379 ALA A N 1
ATOM 3079 C CA . ALA A 1 379 ? -10.970 -12.325 29.674 1.00 77.00 379 ALA A CA 1
ATOM 3080 C C . ALA A 1 379 ? -11.357 -12.695 28.227 1.00 77.00 379 ALA A C 1
ATOM 3082 O O . ALA A 1 379 ? -12.088 -13.663 28.025 1.00 77.00 379 ALA A O 1
ATOM 3083 N N . LYS A 1 380 ? -10.869 -11.956 27.217 1.00 73.44 380 LYS A N 1
ATOM 3084 C CA . LYS A 1 380 ? -11.167 -12.150 25.786 1.00 73.44 380 LYS A CA 1
ATOM 3085 C C . LYS A 1 380 ? -12.669 -12.163 25.472 1.00 73.44 380 LYS A C 1
ATOM 3087 O O . LYS A 1 380 ? -13.114 -12.869 24.564 1.00 73.44 380 LYS A O 1
ATOM 3092 N N . LEU A 1 381 ? -13.455 -11.382 26.212 1.00 72.19 381 LEU A N 1
ATOM 3093 C CA . LEU A 1 381 ? -14.886 -11.251 25.950 1.00 72.19 381 LEU A CA 1
ATOM 3094 C C . LEU A 1 381 ? -15.092 -10.478 24.644 1.00 72.19 381 LEU A C 1
ATOM 3096 O O . LEU A 1 381 ? -14.526 -9.404 24.452 1.00 72.19 381 LEU A O 1
ATOM 3100 N N . GLN A 1 382 ? -15.893 -11.032 23.735 1.00 64.62 382 GLN A N 1
ATOM 3101 C CA . GLN A 1 382 ? -16.063 -10.446 22.402 1.00 64.62 382 GLN A CA 1
ATOM 3102 C C . GLN A 1 382 ? -17.174 -9.402 22.316 1.00 64.62 382 GLN A C 1
ATOM 3104 O O . GLN A 1 382 ? -17.154 -8.563 21.418 1.00 64.62 382 GLN A O 1
ATOM 3109 N N . GLN A 1 383 ? -18.168 -9.489 23.197 1.00 70.62 383 GLN A N 1
ATOM 3110 C CA . GLN A 1 383 ? -19.337 -8.621 23.190 1.00 70.62 383 GLN A CA 1
ATOM 3111 C C . GLN A 1 383 ? -19.771 -8.397 24.630 1.00 70.62 383 GLN A C 1
ATOM 3113 O O . GLN A 1 383 ? -20.034 -9.360 25.354 1.00 70.62 383 GLN A O 1
ATOM 3118 N N . ILE A 1 384 ? -19.844 -7.131 25.030 1.00 75.50 384 ILE A N 1
ATOM 3119 C CA . ILE A 1 384 ? -20.301 -6.756 26.363 1.00 75.50 384 ILE A CA 1
ATOM 3120 C C . ILE A 1 384 ? -21.296 -5.603 26.308 1.00 75.50 384 ILE A C 1
ATOM 3122 O O . ILE A 1 384 ? -21.236 -4.761 25.409 1.00 75.50 384 ILE A O 1
ATOM 3126 N N . LEU A 1 385 ? -22.182 -5.556 27.298 1.00 80.00 385 LEU A N 1
ATOM 3127 C CA . LEU A 1 385 ? -23.000 -4.388 27.615 1.00 80.00 385 LEU A CA 1
ATOM 3128 C C . LEU A 1 385 ? -22.514 -3.815 28.939 1.00 80.00 385 LEU A C 1
ATOM 3130 O O . LEU A 1 385 ? -22.384 -4.553 29.909 1.00 80.00 385 LEU A O 1
ATOM 3134 N N . ILE A 1 386 ? -22.268 -2.512 28.981 1.00 84.56 386 ILE A N 1
ATOM 3135 C CA . ILE A 1 386 ? -21.970 -1.796 30.221 1.00 84.56 386 ILE A CA 1
ATOM 3136 C C . ILE A 1 386 ? -23.082 -0.777 30.442 1.00 84.56 386 ILE A C 1
ATOM 3138 O O . ILE A 1 386 ? -23.393 -0.010 29.528 1.00 84.56 386 ILE A O 1
ATOM 3142 N N . VAL A 1 387 ? -23.667 -0.781 31.638 1.00 86.69 387 VAL A N 1
ATOM 3143 C CA . VAL A 1 387 ? -24.666 0.202 32.075 1.00 86.69 387 VAL A CA 1
ATOM 3144 C C . VAL A 1 387 ? -24.261 0.833 33.403 1.00 86.69 387 VAL A C 1
ATOM 3146 O O . VAL A 1 387 ? -23.590 0.201 34.218 1.00 86.69 387 VAL A O 1
ATOM 3149 N N . GLU A 1 388 ? -24.666 2.078 33.622 1.00 87.38 388 GLU A N 1
ATOM 3150 C CA . GLU A 1 388 ? -24.516 2.761 34.911 1.00 87.38 388 GLU A CA 1
ATOM 3151 C C . GLU A 1 388 ? -25.576 2.285 35.915 1.00 87.38 388 GLU A C 1
ATOM 3153 O O . GLU A 1 388 ? -26.611 1.732 35.534 1.00 87.38 388 GLU A O 1
ATOM 3158 N N . ASP A 1 389 ? -25.313 2.464 37.211 1.00 88.94 389 ASP A N 1
ATOM 3159 C CA . ASP A 1 389 ? -26.170 1.956 38.288 1.00 88.94 389 ASP A CA 1
ATOM 3160 C C . ASP A 1 389 ? -27.529 2.653 38.418 1.00 88.94 389 ASP A C 1
ATOM 3162 O O . ASP A 1 389 ? -28.391 2.157 39.143 1.00 88.94 389 ASP A O 1
ATOM 3166 N N . ASP A 1 390 ? -27.774 3.725 37.673 1.00 86.06 390 ASP A N 1
ATOM 3167 C CA . ASP A 1 390 ? -29.051 4.428 37.567 1.00 86.06 390 ASP A CA 1
ATOM 3168 C C . ASP A 1 390 ? -29.739 4.250 36.200 1.00 86.06 390 ASP A C 1
ATOM 3170 O O . ASP A 1 390 ? -30.782 4.862 35.943 1.00 86.06 390 ASP A O 1
ATOM 3174 N N . ALA A 1 391 ? -29.216 3.371 35.339 1.00 86.38 391 ALA A N 1
ATOM 3175 C CA . ALA A 1 391 ? -29.775 3.117 34.020 1.00 86.38 391 ALA A CA 1
ATOM 3176 C C . ALA A 1 391 ? -31.181 2.491 34.087 1.00 86.38 391 ALA A C 1
ATOM 3178 O O . ALA A 1 391 ? -31.424 1.459 34.719 1.00 86.38 391 ALA A O 1
ATOM 3179 N N . ILE A 1 392 ? -32.123 3.080 33.344 1.00 87.44 392 ILE A N 1
ATOM 3180 C CA . ILE A 1 392 ? -33.495 2.574 33.222 1.00 87.44 392 ILE A CA 1
ATOM 3181 C C . ILE A 1 392 ? -33.746 2.157 31.766 1.00 87.44 392 ILE A C 1
ATOM 3183 O O . ILE A 1 392 ? -33.809 3.019 30.885 1.00 87.44 392 ILE A O 1
ATOM 3187 N N . PRO A 1 393 ? -33.920 0.854 31.476 1.00 86.38 393 PRO A N 1
ATOM 3188 C CA . PRO A 1 393 ? -34.215 0.399 30.130 1.00 86.38 393 PRO A CA 1
ATOM 3189 C C . PRO A 1 393 ? -35.629 0.830 29.730 1.00 86.38 393 PRO A C 1
ATOM 3191 O O . PRO A 1 393 ? -36.583 0.762 30.509 1.00 86.38 393 PRO A O 1
ATOM 3194 N N . HIS A 1 394 ? -35.787 1.256 28.477 1.00 86.69 394 HIS A N 1
ATOM 3195 C CA . HIS A 1 394 ? -37.109 1.518 27.917 1.00 86.69 394 HIS A CA 1
ATOM 3196 C C . HIS A 1 394 ? -37.959 0.233 27.928 1.00 86.69 394 HIS A C 1
ATOM 3198 O O . HIS A 1 394 ? -37.451 -0.853 27.682 1.00 86.69 394 HIS A O 1
ATOM 3204 N N . ARG A 1 395 ? -39.285 0.331 28.082 1.00 87.19 395 ARG A N 1
ATOM 3205 C CA . ARG A 1 395 ? -40.194 -0.843 28.077 1.00 87.19 395 ARG A CA 1
ATOM 3206 C C . ARG A 1 395 ? -40.067 -1.762 26.850 1.00 87.19 395 ARG A C 1
ATOM 3208 O O . ARG A 1 395 ? -40.376 -2.942 26.916 1.00 87.19 395 ARG A O 1
ATOM 3215 N N . ARG A 1 396 ? -39.616 -1.211 25.721 1.00 83.50 396 ARG A N 1
ATOM 3216 C CA . ARG A 1 396 ? -39.326 -1.929 24.464 1.00 83.50 396 ARG A CA 1
ATOM 3217 C C . ARG A 1 396 ? -37.822 -2.105 24.230 1.00 83.50 396 ARG A C 1
ATOM 3219 O O . ARG A 1 396 ? -37.402 -2.168 23.081 1.00 83.50 396 ARG A O 1
ATOM 3226 N N . PHE A 1 397 ? -37.001 -2.116 25.283 1.00 84.31 397 PHE A N 1
ATOM 3227 C CA . PHE A 1 397 ? -35.540 -2.117 25.176 1.00 84.31 397 PHE A CA 1
ATOM 3228 C C . PHE A 1 397 ? -35.047 -3.234 24.264 1.00 84.31 397 PHE A C 1
ATOM 3230 O O . PHE A 1 397 ? -34.343 -2.946 23.312 1.00 84.31 397 PHE A O 1
ATOM 3237 N N . SER A 1 398 ? -35.489 -4.476 24.462 1.00 79.81 398 SER A N 1
ATOM 3238 C CA . SER A 1 398 ? -35.053 -5.610 23.637 1.00 79.81 398 SER A CA 1
ATOM 3239 C C . SER A 1 398 ? -35.366 -5.423 22.144 1.00 79.81 398 SER A C 1
ATOM 3241 O O . SER A 1 398 ? -34.565 -5.810 21.297 1.00 79.81 398 SER A O 1
ATOM 3243 N N . GLU A 1 399 ? -36.506 -4.817 21.799 1.00 77.50 399 GLU A N 1
ATOM 3244 C CA . GLU A 1 399 ? -36.874 -4.521 20.406 1.00 77.50 399 GLU A CA 1
ATOM 3245 C C . GLU A 1 399 ? -36.055 -3.363 19.836 1.00 77.50 399 GLU A C 1
ATOM 3247 O O . GLU A 1 399 ? -35.522 -3.471 18.734 1.00 77.50 399 GLU A O 1
ATOM 3252 N N . LEU A 1 400 ? -35.938 -2.266 20.590 1.00 75.50 400 LEU A N 1
ATOM 3253 C CA . LEU A 1 400 ? -35.189 -1.078 20.184 1.00 75.50 400 LEU A CA 1
ATOM 3254 C C . LEU A 1 400 ? -33.697 -1.372 20.075 1.00 75.50 400 LEU A C 1
ATOM 3256 O O . LEU A 1 400 ? -33.053 -0.899 19.152 1.00 75.50 400 LEU A O 1
ATOM 3260 N N . PHE A 1 401 ? -33.161 -2.191 20.972 1.00 75.00 401 PHE A N 1
ATOM 3261 C CA . PHE A 1 401 ? -31.783 -2.648 20.953 1.00 75.00 401 PHE A CA 1
ATOM 3262 C C . PHE A 1 401 ? -31.533 -3.563 19.756 1.00 75.00 401 PHE A C 1
ATOM 3264 O O . PHE A 1 401 ? -30.561 -3.365 19.037 1.00 75.00 401 PHE A O 1
ATOM 3271 N N . LYS A 1 402 ? -32.437 -4.510 19.462 1.00 71.56 402 LYS A N 1
ATOM 3272 C CA . LYS A 1 402 ? -32.363 -5.283 18.212 1.00 71.56 402 LYS A CA 1
ATOM 3273 C C . LYS A 1 402 ? -32.382 -4.349 17.005 1.00 71.56 402 LYS A C 1
ATOM 3275 O O . LYS A 1 402 ? -31.520 -4.479 16.147 1.00 71.56 402 LYS A O 1
ATOM 3280 N N . ALA A 1 403 ? -33.300 -3.387 16.949 1.00 67.12 403 ALA A N 1
ATOM 3281 C CA . ALA A 1 403 ? -33.356 -2.416 15.860 1.00 67.12 403 ALA A CA 1
ATOM 3282 C C . ALA A 1 403 ? -32.069 -1.580 15.757 1.00 67.12 403 ALA A C 1
ATOM 3284 O O . ALA A 1 403 ? -31.594 -1.373 14.648 1.00 67.12 403 ALA A O 1
ATOM 3285 N N . LEU A 1 404 ? -31.480 -1.179 16.889 1.00 67.12 404 LEU A N 1
ATOM 3286 C CA . LEU A 1 404 ? -30.224 -0.435 16.981 1.00 67.12 404 LEU A CA 1
ATOM 3287 C C . LEU A 1 404 ? -29.042 -1.261 16.467 1.00 67.12 404 LEU A C 1
ATOM 3289 O O . LEU A 1 404 ? -28.322 -0.795 15.600 1.00 67.12 404 LEU A O 1
ATOM 3293 N N . VAL A 1 405 ? -28.876 -2.510 16.908 1.00 60.31 405 VAL A N 1
ATOM 3294 C CA . VAL A 1 405 ? -27.837 -3.427 16.390 1.00 60.31 405 VAL A CA 1
ATOM 3295 C C . VAL A 1 405 ? -27.991 -3.654 14.878 1.00 60.31 405 VAL A C 1
ATOM 3297 O O . VAL A 1 405 ? -27.018 -3.881 14.166 1.00 60.31 405 VAL A O 1
ATOM 3300 N N . HIS A 1 406 ? -29.218 -3.553 14.363 1.00 55.62 406 HIS A N 1
ATOM 3301 C CA . HIS A 1 406 ? -29.514 -3.612 12.932 1.00 55.62 406 HIS A CA 1
ATOM 3302 C C . HIS A 1 406 ? -29.598 -2.221 12.272 1.00 55.62 406 HIS A C 1
ATOM 3304 O O . HIS A 1 406 ? -29.924 -2.144 11.083 1.00 55.62 406 HIS A O 1
ATOM 3310 N N . ASP A 1 407 ? -29.293 -1.137 12.985 1.00 53.75 407 ASP A N 1
ATOM 3311 C CA . ASP A 1 407 ? -29.199 0.231 12.478 1.00 53.75 407 ASP A CA 1
ATOM 3312 C C . ASP A 1 407 ? -27.810 0.455 11.890 1.00 53.75 407 ASP A C 1
ATOM 3314 O O . ASP A 1 407 ? -26.815 -0.066 12.373 1.00 53.75 407 ASP A O 1
ATOM 3318 N N . HIS A 1 408 ? -27.717 1.248 10.836 1.00 47.16 408 HIS A N 1
ATOM 3319 C CA . HIS A 1 408 ? -26.469 1.538 10.133 1.00 47.16 408 HIS A CA 1
ATOM 3320 C C . HIS A 1 408 ? -25.393 2.173 11.030 1.00 47.16 408 HIS A C 1
ATOM 3322 O O . HIS A 1 408 ? -24.223 2.058 10.691 1.00 47.16 408 HIS A O 1
ATOM 3328 N N . ARG A 1 409 ? -25.762 2.773 12.171 1.00 46.28 409 ARG A N 1
ATOM 3329 C CA . ARG A 1 409 ? -24.818 3.297 13.172 1.00 46.28 409 ARG A CA 1
ATOM 3330 C C . ARG A 1 409 ? -24.285 2.250 14.155 1.00 46.28 409 ARG A C 1
ATOM 3332 O O . ARG A 1 409 ? -23.249 2.490 14.761 1.00 46.28 409 ARG A O 1
ATOM 3339 N N . CYS A 1 410 ? -24.970 1.116 14.345 1.00 49.00 410 CYS A N 1
ATOM 3340 C CA . CYS A 1 410 ? -24.513 0.037 15.239 1.00 49.00 410 CYS A CA 1
ATOM 3341 C C . CYS A 1 410 ? -24.441 -1.348 14.568 1.00 49.00 410 CYS A C 1
ATOM 3343 O O . CYS A 1 410 ? -24.113 -2.326 15.234 1.00 49.00 410 CYS A O 1
ATOM 3345 N N . ARG A 1 411 ? -24.633 -1.429 13.241 1.00 43.44 411 ARG A N 1
ATOM 3346 C CA . ARG A 1 411 ? -24.387 -2.591 12.351 1.00 43.44 411 ARG A CA 1
ATOM 3347 C C . ARG A 1 411 ? -22.926 -3.047 12.305 1.00 43.44 411 ARG A C 1
ATOM 3349 O O . ARG A 1 411 ? -22.559 -3.904 11.507 1.00 43.44 411 ARG A O 1
ATOM 3356 N N . GLU A 1 412 ? -22.108 -2.453 13.152 1.00 46.81 412 GLU A N 1
ATOM 3357 C CA . GLU A 1 412 ? -20.662 -2.418 13.098 1.00 46.81 412 GLU A CA 1
ATOM 3358 C C . GLU A 1 412 ? -20.094 -2.771 14.473 1.00 46.81 412 GLU A C 1
ATOM 3360 O O . GLU A 1 412 ? -19.143 -2.176 14.973 1.00 46.81 412 GLU A O 1
ATOM 3365 N N . CYS A 1 413 ? -20.693 -3.768 15.124 1.00 45.06 413 CYS A N 1
ATOM 3366 C CA . CYS A 1 413 ? -20.004 -4.458 16.199 1.00 45.06 413 CYS A CA 1
ATOM 3367 C C . CYS A 1 413 ? -18.831 -5.227 15.580 1.00 45.06 413 CYS A C 1
ATOM 3369 O O . CYS A 1 413 ? -19.001 -6.294 14.992 1.00 45.06 413 CYS A O 1
ATOM 3371 N N . VAL A 1 414 ? -17.630 -4.661 15.699 1.00 40.88 414 VAL A N 1
ATOM 3372 C CA . VAL A 1 414 ? -16.366 -5.391 15.554 1.00 40.88 414 VAL A CA 1
ATOM 3373 C C . VAL A 1 414 ? -16.446 -6.658 16.421 1.00 40.88 414 VAL A C 1
ATOM 3375 O O . VAL A 1 414 ? -16.990 -6.610 17.529 1.00 40.88 414 VAL A O 1
ATOM 3378 N N . SER A 1 415 ? -15.869 -7.781 15.987 1.00 41.66 415 SER A N 1
ATOM 3379 C CA . SER A 1 415 ? -15.563 -8.875 16.919 1.00 41.66 415 SER A CA 1
ATOM 3380 C C . SER A 1 415 ? -14.651 -8.326 18.027 1.00 41.66 415 SER A C 1
ATOM 3382 O O . SER A 1 415 ? -13.503 -7.990 17.740 1.00 41.66 415 SER A O 1
ATOM 3384 N N . GLY A 1 416 ? -15.151 -8.188 19.260 1.00 46.62 416 GLY A N 1
ATOM 3385 C CA . GLY A 1 416 ? -14.407 -7.558 20.360 1.00 46.62 416 GLY A CA 1
ATOM 3386 C C . GLY A 1 416 ? -14.725 -6.081 20.633 1.00 46.62 416 GLY A C 1
ATOM 3387 O O . GLY A 1 416 ? -13.937 -5.420 21.302 1.00 46.62 416 GLY A O 1
ATOM 3388 N N . GLY A 1 417 ? -15.835 -5.537 20.121 1.00 49.00 417 GLY A N 1
ATOM 3389 C CA . GLY A 1 417 ? -16.269 -4.164 20.410 1.00 49.00 417 GLY A CA 1
ATOM 3390 C C . GLY A 1 417 ? -17.008 -4.014 21.750 1.00 49.00 417 GLY A C 1
ATOM 3391 O O . GLY A 1 417 ? -17.730 -4.911 22.184 1.00 49.00 417 GLY A O 1
ATOM 3392 N N . ILE A 1 418 ? -16.868 -2.849 22.390 1.00 49.97 418 ILE A N 1
ATOM 3393 C CA . ILE A 1 418 ? -17.598 -2.486 23.614 1.00 49.97 418 ILE A CA 1
ATOM 3394 C C . ILE A 1 418 ? -18.709 -1.507 23.238 1.00 49.97 418 ILE A C 1
ATOM 3396 O O . ILE A 1 418 ? -18.427 -0.395 22.794 1.00 49.97 418 ILE A O 1
ATOM 3400 N N . LEU A 1 419 ? -19.969 -1.906 23.428 1.00 51.28 419 LEU A N 1
ATOM 3401 C CA . LEU A 1 419 ? -21.104 -0.992 23.339 1.00 51.28 419 LEU A CA 1
ATOM 3402 C C . LEU A 1 419 ? -21.345 -0.387 24.726 1.00 51.28 419 LEU A C 1
ATOM 3404 O O . LEU A 1 419 ? -21.845 -1.058 25.629 1.00 51.28 419 LEU A O 1
ATOM 3408 N N . MET A 1 420 ? -20.983 0.884 24.889 1.00 52.00 420 MET A N 1
ATOM 3409 C CA . MET A 1 420 ? -21.306 1.649 26.094 1.00 52.00 420 MET A CA 1
ATOM 3410 C C . MET A 1 420 ? -22.612 2.404 25.867 1.00 52.00 420 MET A C 1
ATOM 3412 O O . MET A 1 420 ? -22.696 3.247 24.975 1.00 52.00 420 MET A O 1
ATOM 3416 N N . LEU A 1 421 ? -23.632 2.100 26.668 1.00 49.84 421 LEU A N 1
ATOM 3417 C CA . LEU A 1 421 ? -24.892 2.836 26.682 1.00 49.84 421 LEU A CA 1
ATOM 3418 C C . LEU A 1 421 ? -24.920 3.697 27.948 1.00 49.84 421 LEU A C 1
ATOM 3420 O O . LEU A 1 421 ? -25.379 3.248 28.993 1.00 49.84 421 LEU A O 1
ATOM 3424 N N . GLY A 1 422 ? -24.390 4.916 27.852 1.00 48.94 422 GLY A N 1
ATOM 3425 C CA . GLY A 1 422 ? -24.428 5.924 28.917 1.00 48.94 422 GLY A CA 1
ATOM 3426 C C . GLY A 1 422 ? -25.157 7.179 28.440 1.00 48.94 422 GLY A C 1
ATOM 3427 O O . GLY A 1 422 ? -25.020 7.570 27.280 1.00 48.94 422 GLY A O 1
ATOM 3428 N N . SER A 1 423 ? -25.962 7.793 29.311 1.00 38.47 423 SER A N 1
ATOM 3429 C CA . SER A 1 423 ? -26.735 9.009 29.009 1.00 38.47 423 SER A CA 1
ATOM 3430 C C . SER A 1 423 ? -26.022 10.309 29.377 1.00 38.47 423 SER A C 1
ATOM 3432 O O . SER A 1 423 ? -26.626 11.376 29.300 1.00 38.47 423 SER A O 1
ATOM 3434 N N . THR A 1 424 ? -24.754 10.271 29.770 1.00 43.09 424 THR A N 1
ATOM 3435 C CA . THR A 1 424 ? -24.002 11.486 30.083 1.00 43.09 424 THR A CA 1
ATOM 3436 C C . THR A 1 424 ? -23.382 12.051 28.810 1.00 43.09 424 THR A C 1
ATOM 3438 O O . THR A 1 424 ? -22.235 11.794 28.451 1.00 43.09 424 THR A O 1
ATOM 3441 N N . THR A 1 425 ? -24.160 12.866 28.092 1.00 36.12 425 THR A N 1
ATOM 3442 C CA . THR A 1 425 ? -23.547 13.919 27.282 1.00 36.12 425 THR A CA 1
ATOM 3443 C C . THR A 1 425 ? -22.806 14.840 28.241 1.00 36.12 425 THR A C 1
ATOM 3445 O O . THR A 1 425 ? -23.432 15.593 28.985 1.00 36.12 425 THR A O 1
ATOM 3448 N N . TRP A 1 426 ? -21.479 14.768 28.235 1.00 41.06 426 TRP A N 1
ATOM 3449 C CA . TRP A 1 426 ? -20.601 15.724 28.901 1.00 41.06 426 TRP A CA 1
ATOM 3450 C C . TRP A 1 426 ? -20.663 17.049 28.136 1.00 41.06 426 TRP A C 1
ATOM 3452 O O . TRP A 1 426 ? -19.783 17.377 27.343 1.00 41.06 426 TRP A O 1
ATOM 3462 N N . SER A 1 427 ? -21.767 17.779 28.284 1.00 27.52 427 SER A N 1
ATOM 3463 C CA . SER A 1 427 ? -21.831 19.169 27.854 1.00 27.52 427 SER A CA 1
ATOM 3464 C C . SER A 1 427 ? -21.016 19.989 28.846 1.00 27.52 427 SER A C 1
ATOM 3466 O O . SER A 1 427 ? -21.470 20.227 29.966 1.00 27.52 427 SER A O 1
ATOM 3468 N N . ALA A 1 428 ? -19.803 20.357 28.438 1.00 30.80 428 ALA A N 1
ATOM 3469 C CA . ALA A 1 428 ? -19.096 21.498 29.005 1.00 30.80 428 ALA A CA 1
ATOM 3470 C C . ALA A 1 428 ? -19.769 22.809 28.578 1.00 30.80 428 ALA A C 1
ATOM 3472 O O . ALA A 1 428 ? -20.234 22.876 27.411 1.00 30.80 428 ALA A O 1
#

Mean predicted aligned error: 14.52 Å

Secondary structure (DSSP, 8-state):
----PPPPPPPPPPEEEEEE--TTTIIIIIHHHHHTTGGG--SEEEEEEEPP-S--PPPPTTS-EEEESS-TT-SS-HHHHHHHHHHIIIIITTT-SEEEEEETT-EE-HHHHHHHHHH---SS-EEEEEE---HHHHHHHT--S-EEEEEEEEEEHHHHHHHHTTHHHHHTT--SS-HHHHHHHHHHHHTTT---EE-SS-EEE--EEE-TTS-EEE-EE-TTS-EE----SS--HHHHT-SEEE---SHHHHHHHHHHHHTT-PPP--GGG-TT-EES-HHHHHHH-TT-TTPEEP----PPPP---GGG-EEEEEE-TT-HHHHHHHHHHHHTTT--EEEEEPP-SPPPPTTS---HHHHHHHHHHHHHHHHHHHTT-SEEEEEETT----TTHHHHHHHHHTSTTTS---TTEEEE--------

Sequence (428 aa):
MKGQKMKPMKNRSRIVLGILSDQQLMNTLVNASRQTWIPSFPYDLFYFVGRRREHLPQFSPILNVIELPTDDNEYPPVNKTFNVWTYFYMQHLSHYDYFMVIDADTYVNVENLQIMLNEIRCQDCYVGYPATGEPYEQKRLGLQVPYCLGMGYVIARNTLSQFGSHIEVCRRSTVANHSDTELGRCIYRFTSGLSCTKAQVPMERVMYTTNNQGTVIPFTHDSDGRLLIEFPKAPPTRFFKAALVHPLKTSDAFYQFHHQVKLQLRPILPPAFLNGSCVANPVIQNEIYPQNRSVLECRLQIPKQSAYNLSSLSAFVITLPGYEQRLQRTINNFEKHNIHLHAFYGVSNVQAPNITNITKGEWNLRLTMIRLIQTVINAKLQQILIVEDDAIPHRRFSELFKALVHDHRCRECVSGGILMLGSTTWSA

pLDDT: mean 78.94, std 16.59, range [27.52, 98.5]

Solvent-accessible surface area (backbone atoms only — not comparable to full-atom values): 24500 Å² total; per-residue (Å²): 142,80,83,79,75,78,74,79,81,76,82,75,80,41,49,37,38,38,32,48,42,39,78,81,39,49,81,38,35,48,44,35,41,58,76,54,46,46,82,72,48,93,58,56,64,36,38,37,28,34,46,86,88,72,97,68,81,83,70,64,89,87,56,52,68,43,75,35,101,39,65,63,84,50,80,53,49,38,70,53,54,51,45,53,52,43,48,41,48,76,76,38,46,89,75,30,51,32,43,30,42,27,36,46,37,37,47,59,36,55,70,42,35,52,54,40,58,69,68,63,84,60,67,67,44,38,37,18,49,56,42,65,72,57,82,83,46,30,76,77,60,68,58,89,58,34,21,36,44,62,61,28,36,38,36,15,34,58,38,44,64,50,26,41,86,43,46,70,62,41,68,77,64,66,81,61,85,41,34,42,56,45,51,32,53,37,41,22,73,45,49,88,61,51,48,32,35,69,50,88,47,44,68,37,75,65,62,33,18,61,50,99,85,71,49,82,40,70,51,48,60,49,99,85,67,46,79,43,57,49,66,61,93,60,66,59,66,67,55,76,63,10,19,32,34,25,62,37,86,43,39,66,49,48,53,52,51,44,51,28,58,62,57,42,45,36,56,78,70,63,79,94,66,47,84,96,39,53,21,56,50,41,65,62,41,30,72,80,38,70,88,47,85,82,58,38,63,42,84,62,70,55,80,83,77,80,87,89,63,69,74,78,44,53,28,34,28,43,38,53,88,93,42,64,73,41,38,52,52,26,38,61,54,37,45,80,66,56,35,66,53,43,82,43,81,35,53,71,92,51,80,46,63,94,89,50,101,54,51,48,67,58,42,20,49,53,54,25,50,53,53,49,52,52,50,38,57,75,68,64,55,46,51,42,40,46,33,51,26,81,51,77,76,56,100,55,37,66,59,53,48,51,50,40,49,70,27,90,90,40,45,55,68,50,94,53,37,78,52,76,62,73,90,76,76,83,78,126

Radius of gyration: 27.81 Å; Cα contacts (8 Å, |Δi|>4): 703; chains: 1; bounding box: 69×47×78 Å

Nearest PDB structures (foldseek):
  7q4i-assembly1_A  TM=6.307E-01  e=5.544E-11  Drosophila melanogaster
  4frh-assembly1_A-2  TM=5.587E-01  e=9.015E-06  Homo sapiens
  2vx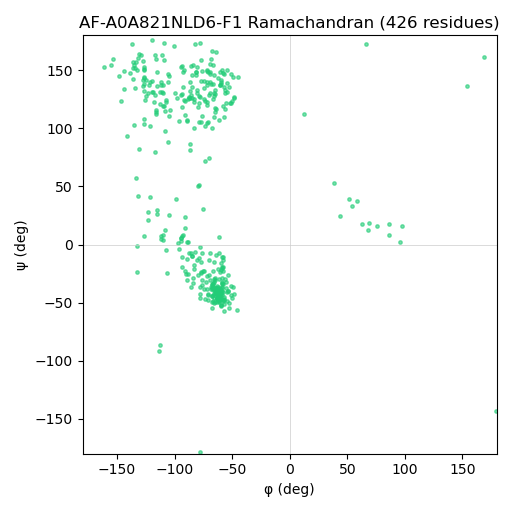m-assembly4_D  TM=4.818E-01  e=6.267E-06  Bos taurus
  5tjk-assembly1_A  TM=5.041E-01  e=1.653E-05  Homo sapiens
  3u2w-assembly1_B  TM=4.492E-01  e=5.553E-05  Homo sapiens

Foldseek 3Di:
DDDDDDDDDDDDFAEEEEEEEELVCLVWLVVLCVVFCVVVADHHYEYEYEDDPDDDPPRDPPHNYDYFPHHPPDAPCQSSLLRVLLCCLVPPLVPGFKYKYAYSQKAFPRVLVVVLSVPPDDQFAKEAAWDCDDPVCNVQLVDPATFHDRRMIMGGSNLSNQLNVVSVVLVVVDRDRHNRSSVQVSSCVRVVRHHYDYGPFDAEEQQWAADPVRDIDGWDADPVRHTDGADDLQDAPSNLSHRMYDGNPGSVSSVSVSVCNQQVAGDQDDPVRQVVHAHQDVPVNCVVPVVPPDHHHGQGDADFDDDDDQLPAAEEEEDEPPLVVLQVVVQVQCVVVNHHYDYQYWDADDQDPPVDPAHRVRVRSVRSVVVVLVVCVVVLPFHYEYHYSNDHADPCNNVVVVVQCVDSVNSHSDRRDYDYDDPDPPDD